Protein AF-A0A1I8HLB0-F1 (afdb_monomer_lite)

Radius of gyration: 43.56 Å; chains: 1; bounding box: 106×102×128 Å

Sequence (484 aa):
MLGTLTITDIKGFAECSGLQTLMAVLESCIKGIVHSSEAGKLPTYDGKTSPASPWYKVCYNTLLCVRKFCDNSFGMTHLLRHPKVVSTIVESLNIVPFLAPNEYAVGSCIFEIMSSFLFYYKSKTQELERNKVENVNTIVLRAFSTSRNLQADSSNRFFPIKNTLDKTCSLLNRPELGDELRVKVYELTRDCLLFINTLIDSCDDVDHRMAVRTELWSLVLKDRWKVLESTLSKAPDGSCRTQFDIFQDKGDQDASEISERFDGCLSNTEMNDPRFCFDLLWRSLEGTEADWFFKSILQHLLYVPFNNYQKDYFKLFEELISQLVLTKDGTYPDFRSRDLRTFFDFDAIKREMVTMEEQERERLQAKLQEKIKLEECDREATLQALRDKAANLEAQLEEARSRLREIQAGAAATGTGATGTAVPPPPPDRLRPRLVALRLRHHRLRRLLRRRHHHLAAARHLRLRPRHLPAVVRHLRLRRRHLP

Foldseek 3Di:
DLPDDDPVNLVVCVVVVVLVVLLVLLVVLLVVLVVCVVVVNQDDCPVPDGPDDPSLVSNLVSLVVLVSSCPDPVSLLSCLQPLVSLLSLLLSLLNLLSDQLVSLSSLLSSLVSLLSSLVCCQVQVVVSVVSVRDQSLVSNLVSLVPRPDPPNDDPQSCVSLQSLLVNLLVQLPDPSNDPVSVLSSLSSLLSSLSSLLSSLVSDDDLVSSQASLQSCCVRHQVVCVVSQCVSLVPHPVSSSVVSNVSLQVVQQVSLVVLVVVVVVVVVPPQVPDPVSVVVVVQVVCPPHPCNVVVVVVVVVLVPQDPDPCSVVVVLLVVLLVCQQRRPRRSYHQDPVDPDCVSRDPPVVSVVVSVVVVVVVVVVVVVVVVVVVVVVVVVVVVVVVVVVVVVVVVVVVVVVVVVVVVVVVVVVVPDDDDDDDDDDDDDDDDPPPPVVVVVVVVVVVVVVVVVVVVVVVVVVVVVVPDPDDDPDPPPPDPPPPDDDD

pLDDT: mean 81.85, std 17.87, range [29.14, 98.44]

InterPro domains:
  IPR010472 Formin, FH3 domain [PF06367] (138-338)
  IPR010472 Formin, FH3 domain [SM01139] (135-345)
  IPR011989 Armadillo-like helical [G3DSA:1.25.10.10] (1-259)
  IPR014768 Rho GTPase-binding/formin homology 3 (GBD/FH3) domain [PS51232] (1-332)
  IPR016024 Armadillo-type fold [SSF48371] (10-366)
  IPR051412 Formin Homology Diaphanous subfamily [PTHR45691] (137-428)

Organism: NCBI:txid282301

Secondary structure (DSSP, 8-state):
-GGG--HHHHHHHHHTTHHHHHHHHHHHHHHHHHHHHHTT-SPP--SS-----HHHHHHHHHHHHHHHHTSSHHHHHHHHT-HHHHHHHHHGGGGGGG--GGGTHHHHHHHHHHHHHHHHHHHHHHHHHHTTPPPHHHHHHHHHHHS--SSTT---TTHHHHHHHHHHHHHHT-TTS-HHHHHHHHHHHHHHHHHHHHHHHTSSSHHHHHHHHHHHIIIIITTTHHHHHHHHTT-TTSHHHHHHHHHHHHHHHHHHHHHHHHHHHHTSGGGG-HHHHHHHHHHHHTTSTTHHHHHHHHHHHHTS-SSTTHHHHHHHHHHHHHHHHS-TTS----TT---GGGT--HHHHHHHHHHHHHHHHHHHHHHHHHHHHHHHHHHHHHHHHHHHHHHHHHHHHHHHHHHHHHHHHHTTS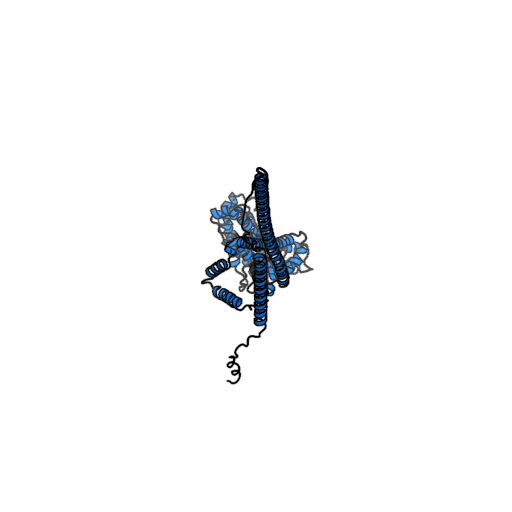-----------PPPP-TTHHHHHHHHHHHHHHHHHHHHHHHHHHHHHHHTSS---------SSSS------

Structure (mmCIF, N/CA/C/O backbone):
data_AF-A0A1I8HLB0-F1
#
_entry.id   AF-A0A1I8HLB0-F1
#
loop_
_atom_site.group_PDB
_atom_site.id
_atom_site.type_symbol
_atom_site.label_atom_id
_atom_site.label_alt_id
_atom_site.label_comp_id
_atom_site.label_asym_id
_atom_site.label_entity_id
_atom_site.label_seq_id
_atom_site.pdbx_PDB_ins_code
_atom_site.Cartn_x
_atom_site.Cartn_y
_atom_site.Cartn_z
_atom_site.occupancy
_atom_site.B_iso_or_equiv
_atom_site.auth_seq_id
_atom_site.auth_comp_id
_atom_site.auth_asym_id
_atom_site.auth_atom_id
_atom_site.pdbx_PDB_model_num
ATOM 1 N N . MET A 1 1 ? 23.446 12.805 -27.855 1.00 48.88 1 MET A N 1
ATOM 2 C CA . MET A 1 1 ? 22.608 13.614 -28.771 1.00 48.88 1 MET A CA 1
ATOM 3 C C . MET A 1 1 ? 21.245 14.035 -28.198 1.00 48.88 1 MET A C 1
ATOM 5 O O . MET A 1 1 ? 20.614 14.882 -28.800 1.00 48.88 1 MET A O 1
ATOM 9 N N . LEU A 1 2 ? 20.789 13.539 -27.037 1.00 50.75 2 LEU A N 1
ATOM 10 C CA . LEU A 1 2 ? 19.461 13.882 -26.480 1.00 50.75 2 LEU A CA 1
ATOM 11 C C . LEU A 1 2 ? 19.420 15.135 -25.576 1.00 50.75 2 LEU A C 1
ATOM 13 O O . LEU A 1 2 ? 18.344 15.580 -25.190 1.00 50.75 2 LEU A O 1
ATOM 17 N N . GLY A 1 3 ? 20.571 15.712 -25.216 1.00 58.19 3 GLY A N 1
ATOM 18 C CA . GLY A 1 3 ? 20.650 16.850 -24.285 1.00 58.19 3 GLY A CA 1
ATOM 19 C C . GLY A 1 3 ? 20.155 18.190 -24.843 1.00 58.19 3 GLY A C 1
ATOM 20 O O . GLY A 1 3 ? 20.076 19.151 -24.091 1.00 58.19 3 GLY A O 1
ATOM 21 N N . THR A 1 4 ? 19.824 18.257 -26.136 1.00 70.62 4 THR A N 1
ATOM 22 C CA . THR A 1 4 ? 19.549 19.503 -26.874 1.00 70.62 4 THR A CA 1
ATOM 23 C C . THR A 1 4 ? 18.184 19.524 -27.567 1.00 70.62 4 THR A C 1
ATOM 25 O O . THR A 1 4 ? 17.934 20.424 -28.360 1.00 70.62 4 THR A O 1
ATOM 28 N N . LEU A 1 5 ? 17.311 18.539 -27.318 1.00 79.19 5 LEU A N 1
ATOM 29 C CA . LEU A 1 5 ? 15.986 18.500 -27.945 1.00 79.19 5 LEU A CA 1
ATOM 30 C C . LEU A 1 5 ? 15.097 19.621 -27.398 1.00 79.19 5 LEU A C 1
ATOM 32 O O . LEU A 1 5 ? 14.888 19.721 -26.187 1.00 79.19 5 LEU A O 1
ATOM 36 N N . THR A 1 6 ? 14.557 20.441 -28.296 1.00 87.94 6 THR A N 1
ATOM 37 C CA . THR A 1 6 ? 13.549 21.448 -27.961 1.00 87.94 6 THR A CA 1
ATOM 38 C C . THR A 1 6 ? 12.174 20.798 -27.809 1.00 87.94 6 THR A C 1
ATOM 40 O O . THR A 1 6 ? 11.932 19.682 -28.273 1.00 87.94 6 THR A O 1
ATOM 43 N N . ILE A 1 7 ? 11.220 21.508 -27.202 1.00 88.75 7 ILE A N 1
ATOM 44 C CA . ILE A 1 7 ? 9.839 21.012 -27.107 1.00 88.75 7 ILE A CA 1
ATOM 45 C C . ILE A 1 7 ? 9.199 20.790 -28.488 1.00 88.75 7 ILE A C 1
ATOM 47 O O . ILE A 1 7 ? 8.345 19.919 -28.636 1.00 88.75 7 ILE A O 1
ATOM 51 N N . THR A 1 8 ? 9.624 21.546 -29.504 1.00 91.56 8 THR A N 1
ATOM 52 C CA . THR A 1 8 ? 9.171 21.387 -30.891 1.00 91.56 8 THR A CA 1
ATOM 53 C C . THR A 1 8 ? 9.650 20.062 -31.473 1.00 91.56 8 THR A C 1
ATOM 55 O O . THR A 1 8 ? 8.856 19.344 -32.074 1.00 91.56 8 THR A O 1
ATOM 58 N N . ASP A 1 9 ? 10.905 19.687 -31.214 1.00 92.31 9 ASP A N 1
ATOM 59 C CA . ASP A 1 9 ? 11.457 18.402 -31.659 1.00 92.31 9 ASP A CA 1
ATOM 60 C C . ASP A 1 9 ? 10.726 17.226 -30.998 1.00 92.31 9 ASP A C 1
ATOM 62 O O . ASP A 1 9 ? 10.412 16.232 -31.651 1.00 92.31 9 ASP A O 1
ATOM 66 N N . ILE A 1 10 ? 10.397 17.355 -29.707 1.00 92.25 10 ILE A N 1
ATOM 67 C CA . ILE A 1 10 ? 9.638 16.345 -28.953 1.00 92.25 10 ILE A CA 1
ATOM 68 C C . ILE A 1 10 ? 8.229 16.170 -29.534 1.00 92.25 10 ILE A C 1
ATOM 70 O O . ILE A 1 10 ? 7.767 15.039 -29.692 1.00 92.25 10 ILE A O 1
ATOM 74 N N . LYS A 1 11 ? 7.554 17.271 -29.887 1.00 93.56 11 LYS A N 1
ATOM 75 C CA . LYS A 1 11 ? 6.242 17.234 -30.551 1.00 93.56 11 LYS A CA 1
ATOM 76 C C . LYS A 1 11 ? 6.318 16.565 -31.920 1.00 93.56 11 LYS A C 1
ATOM 78 O O . LYS A 1 11 ? 5.553 15.638 -32.163 1.00 93.56 11 LYS A O 1
ATOM 83 N N . GLY A 1 12 ? 7.279 16.954 -32.758 1.00 94.44 12 GLY A N 1
ATOM 84 C CA . GLY A 1 12 ? 7.477 16.330 -34.070 1.00 94.44 12 GLY A CA 1
ATOM 85 C C . GLY A 1 12 ? 7.787 14.832 -33.966 1.00 94.44 12 GLY A C 1
ATOM 86 O O . GLY A 1 12 ? 7.244 14.022 -34.713 1.00 94.44 12 GLY A O 1
ATOM 87 N N . PHE A 1 13 ? 8.594 14.427 -32.981 1.00 94.06 13 PHE A N 1
ATOM 88 C CA . PHE A 1 13 ? 8.860 13.012 -32.716 1.00 94.06 13 PHE A CA 1
ATOM 89 C C . PHE A 1 13 ? 7.598 12.240 -32.299 1.00 94.06 13 PHE A C 1
ATOM 91 O O . PHE A 1 13 ? 7.389 11.109 -32.745 1.00 94.06 13 PHE A O 1
ATOM 98 N N . ALA A 1 14 ? 6.746 12.843 -31.464 1.00 93.19 14 ALA A N 1
ATOM 99 C CA . ALA A 1 14 ? 5.470 12.260 -31.052 1.00 93.19 14 ALA A CA 1
ATOM 100 C C . ALA A 1 14 ? 4.499 12.096 -32.237 1.00 93.19 14 ALA A C 1
ATOM 102 O O . ALA A 1 14 ? 3.888 11.040 -32.389 1.00 93.19 14 ALA A O 1
ATOM 103 N N . GLU A 1 15 ? 4.401 13.105 -33.108 1.00 93.38 15 GLU A N 1
ATOM 104 C CA . GLU A 1 15 ? 3.566 13.078 -34.320 1.00 93.38 15 GLU A CA 1
ATOM 105 C C . GLU A 1 15 ? 3.977 11.955 -35.284 1.00 93.38 15 GLU A C 1
ATOM 107 O O . GLU A 1 15 ? 3.125 11.285 -35.867 1.00 93.38 15 GLU A O 1
ATOM 112 N N . CYS A 1 16 ? 5.276 11.666 -35.375 1.00 93.56 16 CYS A N 1
ATOM 113 C CA . CYS A 1 16 ? 5.822 10.572 -36.179 1.00 93.56 16 CYS A CA 1
ATOM 114 C C . CYS A 1 16 ? 5.714 9.182 -35.520 1.00 93.56 16 CYS A C 1
ATOM 116 O O . CYS A 1 16 ? 6.380 8.246 -35.961 1.00 93.56 16 CYS A O 1
ATOM 118 N N . SER A 1 17 ? 4.915 9.014 -34.457 1.00 92.75 17 SER A N 1
ATOM 119 C CA . SER A 1 17 ? 4.819 7.754 -33.692 1.00 92.75 17 SER A CA 1
ATOM 120 C C . SER A 1 17 ? 6.177 7.252 -33.168 1.00 92.75 17 SER A C 1
ATOM 122 O O . SER A 1 17 ? 6.454 6.047 -33.081 1.00 92.75 17 SER A O 1
ATOM 124 N N . GLY A 1 18 ? 7.065 8.188 -32.822 1.00 93.12 18 GLY A N 1
ATOM 125 C CA . GLY A 1 18 ? 8.414 7.875 -32.363 1.00 93.12 18 GLY A CA 1
ATOM 126 C C . GLY A 1 18 ? 8.422 7.053 -31.072 1.00 93.12 18 GLY A C 1
ATOM 127 O O . GLY A 1 18 ? 9.238 6.144 -30.919 1.00 93.12 18 GLY A O 1
ATOM 128 N N . LEU A 1 19 ? 7.464 7.291 -30.171 1.00 93.00 19 LEU A N 1
ATOM 129 C CA . LEU A 1 19 ? 7.342 6.550 -28.914 1.00 93.00 19 LEU A CA 1
ATOM 130 C C . LEU A 1 19 ? 7.006 5.068 -29.148 1.00 93.00 19 LEU A C 1
ATOM 132 O O . LEU A 1 19 ? 7.604 4.198 -28.522 1.00 93.00 19 LEU A O 1
ATOM 136 N N . GLN A 1 20 ? 6.115 4.765 -30.095 1.00 94.31 20 GLN A N 1
ATOM 137 C CA . GLN A 1 20 ? 5.780 3.396 -30.499 1.00 94.31 20 GLN A CA 1
ATOM 138 C C . GLN A 1 20 ? 6.996 2.690 -31.109 1.00 94.31 20 GLN A C 1
ATOM 140 O O . GLN A 1 20 ? 7.216 1.508 -30.850 1.00 94.31 20 GLN A O 1
ATOM 145 N N . THR A 1 21 ? 7.821 3.425 -31.859 1.00 95.38 21 THR A N 1
ATOM 146 C CA . THR A 1 21 ? 9.080 2.903 -32.409 1.00 95.38 21 THR A CA 1
ATOM 147 C C . THR A 1 21 ? 10.068 2.554 -31.294 1.00 95.38 21 THR A C 1
ATOM 149 O O . THR A 1 21 ? 10.634 1.461 -31.305 1.00 95.38 21 THR A O 1
ATOM 152 N N . LEU A 1 22 ? 10.229 3.423 -30.286 1.00 96.06 22 LEU A N 1
ATOM 153 C CA . LEU A 1 22 ? 11.050 3.118 -29.105 1.00 96.06 22 LEU A CA 1
ATOM 154 C C . LEU A 1 22 ? 10.527 1.886 -28.357 1.00 96.06 22 LEU A C 1
ATOM 156 O O . LEU A 1 22 ? 11.326 1.051 -27.938 1.00 96.06 22 LEU A O 1
ATOM 160 N N . MET A 1 23 ? 9.205 1.731 -28.231 1.00 96.12 23 MET A N 1
ATOM 161 C CA . MET A 1 23 ? 8.618 0.548 -27.595 1.00 96.12 23 MET A CA 1
ATOM 162 C C . MET A 1 23 ? 8.887 -0.728 -28.392 1.00 96.12 23 MET A C 1
ATOM 164 O O . MET A 1 23 ? 9.241 -1.738 -27.798 1.00 96.12 23 MET A O 1
ATOM 168 N N . ALA A 1 24 ? 8.821 -0.691 -29.725 1.00 95.50 24 ALA A N 1
ATOM 169 C CA . ALA A 1 24 ? 9.164 -1.844 -30.561 1.00 95.50 24 ALA A CA 1
ATOM 170 C C . ALA A 1 24 ? 10.642 -2.264 -30.411 1.00 95.50 24 ALA A C 1
ATOM 172 O O . ALA A 1 24 ? 10.957 -3.461 -30.386 1.00 95.50 24 ALA A O 1
ATOM 173 N N . VAL A 1 25 ? 11.552 -1.291 -30.265 1.00 95.38 25 VAL A N 1
ATOM 174 C CA . VAL A 1 25 ? 12.962 -1.565 -29.940 1.00 95.38 25 VAL A CA 1
ATOM 175 C C . VAL A 1 25 ? 13.078 -2.204 -28.556 1.00 95.38 25 VAL A C 1
ATOM 177 O O . VAL A 1 25 ? 13.767 -3.212 -28.408 1.00 95.38 25 VAL A O 1
ATOM 180 N N . LEU A 1 26 ? 12.371 -1.668 -27.560 1.00 94.12 26 LEU A N 1
ATOM 181 C CA . LEU A 1 26 ? 12.382 -2.181 -26.191 1.00 94.12 26 LEU A CA 1
ATOM 182 C C . LEU A 1 26 ? 11.837 -3.619 -26.115 1.00 94.12 26 LEU A C 1
ATOM 184 O O . LEU A 1 26 ? 12.500 -4.488 -25.556 1.00 94.12 26 LEU A O 1
ATOM 188 N N . GLU A 1 27 ? 10.714 -3.914 -26.777 1.00 92.88 27 GLU A N 1
ATOM 189 C CA . GLU A 1 27 ? 10.161 -5.271 -26.910 1.00 92.88 27 GLU A CA 1
ATOM 190 C C . GLU A 1 27 ? 11.163 -6.246 -27.553 1.00 92.88 27 GLU A C 1
ATOM 192 O O . GLU A 1 27 ? 11.289 -7.397 -27.125 1.00 92.88 27 GLU A O 1
ATOM 197 N N . SER A 1 28 ? 11.896 -5.794 -28.575 1.00 92.19 28 SER A N 1
ATOM 198 C CA . SER A 1 28 ? 12.925 -6.602 -29.242 1.00 92.19 28 SER A CA 1
ATOM 199 C C . SER A 1 28 ? 14.111 -6.882 -28.317 1.00 92.19 28 SER A C 1
ATOM 201 O O . SER A 1 28 ? 14.596 -8.013 -28.273 1.00 92.19 28 SER A O 1
ATOM 203 N N . CYS A 1 29 ? 14.534 -5.888 -27.529 1.00 90.50 29 CYS A N 1
ATOM 204 C CA . CYS A 1 29 ? 15.566 -6.047 -26.505 1.00 90.50 29 CYS A CA 1
ATOM 205 C C . CYS A 1 29 ? 15.152 -7.052 -25.427 1.00 90.50 29 CYS A C 1
ATOM 207 O O . CYS A 1 29 ? 15.940 -7.941 -25.109 1.00 90.50 29 CYS A O 1
ATOM 209 N N . ILE A 1 30 ? 13.922 -6.956 -24.905 1.00 88.38 30 ILE A N 1
ATOM 210 C CA . ILE A 1 30 ? 13.397 -7.888 -23.894 1.00 88.38 30 ILE A CA 1
ATOM 211 C C . ILE A 1 30 ? 13.464 -9.323 -24.425 1.00 88.38 30 ILE A C 1
ATOM 213 O O . ILE A 1 30 ? 14.074 -10.185 -23.793 1.00 88.38 30 ILE A O 1
ATOM 217 N N . LYS A 1 31 ? 12.921 -9.574 -25.625 1.00 86.94 31 LYS A N 1
ATOM 218 C CA . LYS A 1 31 ? 12.961 -10.903 -26.263 1.00 86.94 31 LYS A CA 1
ATOM 219 C C . LYS A 1 31 ? 14.393 -11.390 -26.491 1.00 86.94 31 LYS A C 1
ATOM 221 O O . LYS A 1 31 ? 14.693 -12.551 -26.236 1.00 86.94 31 LYS A O 1
ATOM 226 N N . GLY A 1 32 ? 15.282 -10.511 -26.957 1.00 85.00 32 GLY A N 1
ATOM 227 C CA . GLY A 1 32 ? 16.688 -10.834 -27.201 1.00 85.00 32 GLY A CA 1
ATOM 228 C C . GLY A 1 32 ? 17.434 -11.255 -25.933 1.00 85.00 32 GLY A C 1
ATOM 229 O O . GLY A 1 32 ? 18.178 -12.238 -25.957 1.00 85.00 32 GLY A O 1
ATOM 230 N N . ILE A 1 33 ? 17.206 -10.554 -24.819 1.00 82.88 33 ILE A N 1
ATOM 231 C CA . ILE A 1 33 ? 17.806 -10.871 -23.515 1.00 82.88 33 ILE A CA 1
ATOM 232 C C . ILE A 1 33 ? 17.269 -12.200 -22.987 1.00 82.88 33 ILE A C 1
ATOM 234 O O . ILE A 1 33 ? 18.059 -13.067 -22.618 1.00 82.88 33 ILE A O 1
ATOM 238 N N . VAL A 1 34 ? 15.947 -12.385 -23.002 1.00 78.44 34 VAL A N 1
ATOM 239 C CA . VAL A 1 34 ? 15.297 -13.603 -22.494 1.00 78.44 34 VAL A CA 1
ATOM 240 C C . VAL A 1 34 ? 15.756 -14.835 -23.277 1.00 78.44 34 VAL A C 1
ATOM 242 O O . VAL A 1 34 ? 16.263 -15.775 -22.672 1.00 78.44 34 VAL A O 1
ATOM 245 N N . HIS A 1 35 ? 15.721 -14.802 -24.613 1.00 79.62 35 HIS A N 1
ATOM 246 C CA . HIS A 1 35 ? 16.208 -15.921 -25.431 1.00 79.62 35 HIS A CA 1
ATOM 247 C C . HIS A 1 35 ? 17.704 -16.204 -25.224 1.00 79.62 35 HIS A C 1
ATOM 249 O O . HIS A 1 35 ? 18.130 -17.358 -25.241 1.00 79.62 35 HIS A O 1
ATOM 255 N N . SER A 1 36 ? 18.524 -15.163 -25.027 1.00 75.06 36 SER A N 1
ATOM 256 C CA . SER A 1 36 ? 19.951 -15.346 -24.726 1.00 75.06 36 SER A CA 1
ATOM 257 C C . SER A 1 36 ? 20.159 -16.008 -23.359 1.00 75.06 36 SER A C 1
ATOM 259 O O . SER A 1 36 ? 21.102 -16.784 -23.197 1.00 75.06 36 SER A O 1
ATOM 261 N N . SER A 1 37 ? 19.272 -15.732 -22.397 1.00 71.12 37 SER A N 1
ATOM 262 C CA . SER A 1 37 ? 19.256 -16.379 -21.083 1.00 71.12 37 SER A CA 1
ATOM 263 C C . SER A 1 37 ? 18.899 -17.856 -21.173 1.00 71.12 37 SER A C 1
ATOM 265 O O . SER A 1 37 ? 19.667 -18.700 -20.718 1.00 71.12 37 SER A O 1
ATOM 267 N N . GLU A 1 38 ? 17.772 -18.171 -21.813 1.00 69.88 38 GLU A N 1
ATOM 268 C CA . GLU A 1 38 ? 17.252 -19.537 -21.947 1.00 69.88 38 GLU A CA 1
ATOM 269 C C . GLU A 1 38 ? 18.210 -20.449 -22.718 1.00 69.88 38 GLU A C 1
ATOM 271 O O . GLU A 1 38 ? 18.351 -21.627 -22.402 1.00 69.88 38 GLU A O 1
ATOM 276 N N . ALA A 1 39 ? 18.938 -19.894 -23.689 1.00 66.62 39 ALA A N 1
ATOM 277 C CA . ALA A 1 39 ? 19.961 -20.617 -24.435 1.00 66.62 39 ALA A CA 1
ATOM 278 C C . ALA A 1 39 ? 21.252 -20.888 -23.630 1.00 66.62 39 ALA A C 1
ATOM 280 O O . ALA A 1 39 ? 22.209 -21.413 -24.200 1.00 66.62 39 ALA A O 1
ATOM 281 N N . GLY A 1 40 ? 21.327 -20.480 -22.355 1.00 61.84 40 GLY A N 1
ATOM 282 C CA . GLY A 1 40 ? 22.536 -20.579 -21.528 1.00 61.84 40 GLY A CA 1
ATOM 283 C C . GLY A 1 40 ? 23.697 -19.717 -22.038 1.00 61.84 40 GLY A C 1
ATOM 284 O O . GLY A 1 40 ? 24.849 -19.962 -21.692 1.00 61.84 40 GLY A O 1
ATOM 285 N N . LYS A 1 41 ? 23.408 -18.730 -22.899 1.00 54.19 41 LYS A N 1
ATOM 286 C CA . LYS A 1 41 ? 24.402 -17.861 -23.553 1.00 54.19 41 LYS A CA 1
ATOM 287 C C . LYS A 1 41 ? 24.650 -16.563 -22.792 1.00 54.19 41 LYS A C 1
ATOM 289 O O . LYS A 1 41 ? 25.548 -15.810 -23.164 1.00 54.19 41 LYS A O 1
ATOM 294 N N . LEU A 1 42 ? 23.859 -16.275 -21.757 1.00 53.44 42 LEU A N 1
ATOM 295 C CA . LEU A 1 42 ? 24.164 -15.185 -20.841 1.00 53.44 42 LEU A CA 1
ATOM 296 C C . LEU A 1 42 ? 25.311 -15.610 -19.924 1.00 53.44 42 LEU A C 1
ATOM 298 O O . LEU A 1 42 ? 25.233 -16.689 -19.335 1.00 53.44 42 LEU A O 1
ATOM 302 N N . PRO A 1 43 ? 26.363 -14.790 -19.781 1.00 47.88 43 PRO A N 1
ATOM 303 C CA . PRO A 1 43 ? 27.483 -15.158 -18.934 1.00 47.88 43 PRO A CA 1
ATOM 304 C C . PRO A 1 43 ? 26.987 -15.327 -17.498 1.00 47.88 43 PRO A C 1
ATOM 306 O O . PRO A 1 43 ? 26.396 -14.416 -16.912 1.00 47.88 43 PRO A O 1
ATOM 309 N N . THR A 1 44 ? 27.202 -16.510 -16.926 1.00 47.81 44 THR A N 1
ATOM 310 C CA . THR A 1 44 ? 26.997 -16.729 -15.497 1.00 47.81 44 THR A CA 1
ATOM 311 C C . THR A 1 44 ? 27.933 -15.799 -14.745 1.00 47.81 44 THR A C 1
ATOM 313 O O . THR A 1 44 ? 29.139 -15.833 -14.968 1.00 47.81 44 THR A O 1
ATOM 316 N N . TYR A 1 45 ? 27.374 -14.956 -13.878 1.00 48.69 45 TYR A N 1
ATOM 317 C CA . TYR A 1 45 ? 28.148 -14.022 -13.069 1.00 48.69 45 TYR A CA 1
ATOM 318 C C . TYR A 1 45 ? 29.123 -14.796 -12.164 1.00 48.69 45 TYR A C 1
ATOM 320 O O . TYR A 1 45 ? 28.723 -15.358 -11.145 1.00 48.69 45 TYR A O 1
ATOM 328 N N . ASP A 1 46 ? 30.393 -14.816 -12.559 1.00 47.84 46 ASP A N 1
ATOM 329 C CA . ASP A 1 46 ? 31.533 -15.480 -11.912 1.00 47.84 46 ASP A CA 1
ATOM 330 C C . ASP A 1 46 ? 32.330 -14.525 -11.001 1.00 47.84 46 ASP A C 1
ATOM 332 O O . ASP A 1 46 ? 33.433 -14.834 -10.554 1.00 47.84 46 ASP A O 1
ATOM 336 N N . GLY A 1 47 ? 31.778 -13.339 -10.724 1.00 50.16 47 GLY A N 1
ATOM 337 C CA . GLY A 1 47 ? 32.433 -12.315 -9.915 1.00 50.16 47 GLY A CA 1
ATOM 338 C C . GLY A 1 47 ? 33.474 -11.476 -10.662 1.00 50.16 47 GLY A C 1
ATOM 339 O O . GLY A 1 47 ? 34.079 -10.608 -10.034 1.00 50.16 47 GLY A O 1
ATOM 340 N N . LYS A 1 48 ? 33.676 -11.663 -11.978 1.00 42.78 48 LYS A N 1
ATOM 341 C CA . LYS A 1 48 ? 34.618 -10.859 -12.776 1.00 42.78 48 LYS A CA 1
ATOM 342 C C . LYS A 1 48 ? 34.014 -10.474 -14.127 1.00 42.78 48 LYS A C 1
ATOM 344 O O . LYS A 1 48 ? 34.174 -11.172 -15.113 1.00 42.78 48 LYS A O 1
ATOM 349 N N . THR A 1 49 ? 33.342 -9.318 -14.161 1.00 47.44 49 THR A N 1
ATOM 350 C CA . THR A 1 49 ? 32.936 -8.584 -15.383 1.00 47.44 49 THR A CA 1
ATOM 351 C C . THR A 1 49 ? 32.480 -9.467 -16.553 1.00 47.44 49 THR A C 1
ATOM 353 O O . THR A 1 49 ? 33.242 -9.757 -17.472 1.00 47.44 49 THR A O 1
ATOM 356 N N . SER A 1 50 ? 31.199 -9.833 -16.547 1.00 50.59 50 SER A N 1
ATOM 357 C CA . SER A 1 50 ? 30.528 -10.429 -17.705 1.00 50.59 50 SER A CA 1
ATOM 358 C C . SER A 1 50 ? 30.631 -9.502 -18.935 1.00 50.59 50 SER A C 1
ATOM 360 O O . SER A 1 50 ? 30.414 -8.291 -18.787 1.00 50.59 50 SER A O 1
ATOM 362 N N . PRO A 1 51 ? 30.952 -10.007 -20.145 1.00 51.19 51 PRO A N 1
ATOM 363 C CA . PRO A 1 51 ? 30.871 -9.209 -21.362 1.00 51.19 51 PRO A CA 1
ATOM 364 C C . PRO A 1 51 ? 29.417 -8.773 -21.575 1.00 51.19 51 PRO A C 1
ATOM 366 O O . PRO A 1 51 ? 28.546 -9.593 -21.858 1.00 51.19 51 PRO A O 1
ATOM 369 N N . ALA A 1 52 ? 29.163 -7.470 -21.418 1.00 55.59 52 ALA A N 1
ATOM 370 C CA . ALA A 1 52 ? 27.825 -6.898 -21.513 1.00 55.59 52 ALA A CA 1
ATOM 371 C C . ALA A 1 52 ? 27.177 -7.272 -22.853 1.00 55.59 52 ALA A C 1
ATOM 373 O O . ALA A 1 52 ? 27.685 -6.899 -23.918 1.00 55.59 52 ALA A O 1
ATOM 374 N N . SER A 1 53 ? 26.051 -7.989 -22.801 1.00 65.75 53 SER A N 1
ATOM 375 C CA . SER A 1 53 ? 25.264 -8.301 -23.995 1.00 65.75 53 SER A CA 1
ATOM 376 C C . SER A 1 53 ? 24.932 -6.997 -24.735 1.00 65.75 53 SER A C 1
ATOM 378 O O . SER A 1 53 ? 24.494 -6.034 -24.093 1.00 65.75 53 SER A O 1
ATOM 380 N N . PRO A 1 54 ? 25.104 -6.922 -26.072 1.00 75.56 54 PRO A N 1
ATOM 381 C CA . PRO A 1 54 ? 24.763 -5.727 -26.846 1.00 75.56 54 PRO A CA 1
ATOM 382 C C . PRO A 1 54 ? 23.333 -5.238 -26.579 1.00 75.56 54 PRO A C 1
ATOM 384 O O . PRO A 1 54 ? 23.081 -4.033 -26.554 1.00 75.56 54 PRO A O 1
ATOM 387 N N . TRP A 1 55 ? 22.421 -6.173 -26.296 1.00 83.25 55 TRP A N 1
ATOM 388 C CA . TRP A 1 55 ? 21.024 -5.898 -25.984 1.00 83.25 55 TRP A CA 1
ATOM 389 C C . TRP A 1 55 ? 20.834 -4.995 -24.763 1.00 83.25 55 TRP A C 1
ATOM 391 O O . TRP A 1 55 ? 19.958 -4.134 -24.791 1.00 83.25 55 TRP A O 1
ATOM 401 N N . TYR A 1 56 ? 21.673 -5.107 -23.728 1.00 84.00 56 TYR A N 1
ATOM 402 C CA . TYR A 1 56 ? 21.546 -4.273 -22.528 1.00 84.00 56 TYR A CA 1
ATOM 403 C C . TYR A 1 56 ? 21.856 -2.808 -22.808 1.00 84.00 56 TYR A C 1
ATOM 405 O O . TYR A 1 56 ? 21.124 -1.925 -22.366 1.00 84.00 56 TYR A O 1
ATOM 413 N N . LYS A 1 57 ? 22.899 -2.537 -23.603 1.00 87.88 57 LYS A N 1
ATOM 414 C CA . LYS A 1 57 ? 23.257 -1.168 -23.999 1.00 87.88 57 LYS A CA 1
ATOM 415 C C . LYS A 1 57 ? 22.160 -0.534 -24.851 1.00 87.88 57 LYS A C 1
ATOM 417 O O . LYS A 1 57 ? 21.821 0.628 -24.640 1.00 87.88 57 LYS A O 1
ATOM 422 N N . VAL A 1 58 ? 21.592 -1.292 -25.792 1.00 91.94 58 VAL A N 1
ATOM 423 C CA . VAL A 1 58 ? 20.476 -0.817 -26.627 1.00 91.94 58 VAL A CA 1
ATOM 424 C C . VAL A 1 58 ? 19.236 -0.558 -25.769 1.00 91.94 58 VAL A C 1
ATOM 426 O O . VAL A 1 58 ? 18.633 0.508 -25.889 1.00 91.94 58 VAL A O 1
ATOM 429 N N . CYS A 1 59 ? 18.897 -1.475 -24.858 1.00 93.00 59 CYS A N 1
ATOM 430 C CA . CYS A 1 59 ? 17.793 -1.319 -23.912 1.00 93.00 59 CYS A CA 1
ATOM 431 C C . CYS A 1 59 ? 17.961 -0.055 -23.059 1.00 93.00 59 CYS A C 1
ATOM 433 O O . CYS A 1 59 ? 17.066 0.786 -23.018 1.00 93.00 59 CYS A O 1
ATOM 435 N N . TYR A 1 60 ? 19.131 0.122 -22.441 1.00 93.62 60 TYR A N 1
ATOM 436 C CA . TYR A 1 60 ? 19.418 1.274 -21.592 1.00 93.62 60 TYR A CA 1
ATOM 437 C C . TYR A 1 60 ? 19.320 2.596 -22.355 1.00 93.62 60 TYR A C 1
ATOM 439 O O . TYR A 1 60 ? 18.622 3.508 -21.927 1.00 93.62 60 TYR A O 1
ATOM 447 N N . ASN A 1 61 ? 19.948 2.688 -23.531 1.00 93.69 61 ASN A N 1
ATOM 448 C CA . ASN A 1 61 ? 19.879 3.893 -24.357 1.00 93.69 61 ASN A CA 1
ATOM 449 C C . ASN A 1 61 ? 18.444 4.201 -24.807 1.00 93.69 61 ASN A C 1
ATOM 451 O O . ASN A 1 61 ? 18.053 5.365 -24.834 1.00 93.69 61 ASN A O 1
ATOM 455 N N . THR A 1 62 ? 17.649 3.172 -25.111 1.00 95.75 62 THR A N 1
ATOM 456 C CA . THR A 1 62 ? 16.227 3.329 -25.456 1.00 95.75 62 THR A CA 1
ATOM 457 C C . THR A 1 62 ? 15.436 3.891 -24.274 1.00 95.75 62 THR A C 1
ATOM 459 O O . THR A 1 62 ? 14.671 4.837 -24.448 1.00 95.75 62 THR A O 1
ATOM 462 N N . LEU A 1 63 ? 15.664 3.383 -23.059 1.00 95.94 63 LEU A N 1
ATOM 463 C CA . LEU A 1 63 ? 15.042 3.911 -21.841 1.00 95.94 63 LEU A CA 1
ATOM 464 C C . LEU A 1 63 ? 15.475 5.354 -21.554 1.00 95.94 63 LEU A C 1
ATOM 466 O O . LEU A 1 63 ? 14.637 6.176 -21.197 1.00 95.94 63 LEU A O 1
ATOM 470 N N . LEU A 1 64 ? 16.739 5.713 -21.796 1.00 95.06 64 LEU A N 1
ATOM 471 C CA . LEU A 1 64 ? 17.201 7.101 -21.683 1.00 95.06 64 LEU A CA 1
ATOM 472 C C . LEU A 1 64 ? 16.519 8.030 -22.703 1.00 95.06 64 LEU A C 1
ATOM 474 O O . LEU A 1 64 ? 16.200 9.171 -22.357 1.00 95.06 64 LEU A O 1
ATOM 478 N N . CYS A 1 65 ? 16.243 7.557 -23.927 1.00 94.50 65 CYS A N 1
ATOM 479 C CA . CYS A 1 65 ? 15.414 8.289 -24.895 1.00 94.50 65 CYS A CA 1
ATOM 480 C C . CYS A 1 65 ? 14.006 8.533 -24.341 1.00 94.50 65 CYS A C 1
ATOM 482 O O . CYS A 1 65 ? 13.519 9.662 -24.396 1.00 94.50 65 CYS A O 1
ATOM 484 N N . VAL A 1 66 ? 13.372 7.498 -23.777 1.00 95.00 66 VAL A N 1
ATOM 485 C CA . VAL A 1 66 ? 12.039 7.604 -23.159 1.00 95.00 66 VAL A CA 1
ATOM 486 C C . VAL A 1 66 ? 12.064 8.582 -21.985 1.00 95.00 66 VAL A C 1
ATOM 488 O O . VAL A 1 66 ? 11.224 9.478 -21.923 1.00 95.00 66 VAL A O 1
ATOM 491 N N . ARG A 1 67 ? 13.060 8.479 -21.097 1.00 93.94 67 ARG A N 1
ATOM 492 C CA . ARG A 1 67 ? 13.231 9.391 -19.960 1.00 93.94 67 ARG A CA 1
ATOM 493 C C . ARG A 1 67 ? 13.346 10.835 -20.432 1.00 93.94 67 ARG A C 1
ATOM 495 O O . ARG A 1 67 ? 12.658 11.700 -19.904 1.00 93.94 67 ARG A O 1
ATOM 502 N N . LYS A 1 68 ? 14.159 11.097 -21.464 1.00 91.88 68 LYS A N 1
ATOM 503 C CA . LYS A 1 68 ? 14.313 12.454 -21.998 1.00 91.88 68 LYS A CA 1
ATOM 504 C C . LYS A 1 68 ? 13.044 12.969 -22.676 1.00 91.88 68 LYS A C 1
ATOM 506 O O . LYS A 1 68 ? 12.712 14.140 -22.516 1.00 91.88 68 LYS A O 1
ATOM 511 N N . PHE A 1 69 ? 12.323 12.113 -23.399 1.00 92.94 69 PHE A N 1
ATOM 512 C CA . PHE A 1 69 ? 11.024 12.463 -23.977 1.00 92.94 69 PHE A CA 1
ATOM 513 C C . PHE A 1 69 ? 10.035 12.927 -22.894 1.00 92.94 69 PHE A C 1
ATOM 515 O O . PHE A 1 69 ? 9.302 13.890 -23.110 1.00 92.94 69 PHE A O 1
ATOM 522 N N . CYS A 1 70 ? 10.070 12.299 -21.715 1.00 92.56 70 CYS A N 1
ATOM 523 C CA . CYS A 1 70 ? 9.182 12.585 -20.584 1.00 92.56 70 CYS A CA 1
ATOM 524 C C . CYS A 1 70 ? 9.644 13.730 -19.667 1.00 92.56 70 CYS A C 1
ATOM 526 O O . CYS A 1 70 ? 8.944 14.058 -18.714 1.00 92.56 70 CYS A O 1
ATOM 528 N N . ASP A 1 71 ? 10.776 14.372 -19.955 1.00 90.94 71 ASP A N 1
ATOM 529 C CA . ASP A 1 71 ? 11.388 15.447 -19.149 1.00 90.94 71 ASP A CA 1
ATOM 530 C C . ASP A 1 71 ? 10.631 16.798 -19.248 1.00 90.94 71 ASP A C 1
ATOM 532 O O . ASP A 1 71 ? 11.172 17.874 -19.022 1.00 90.94 71 ASP A O 1
ATOM 536 N N . ASN A 1 72 ? 9.374 16.766 -19.696 1.00 91.12 72 ASN A N 1
ATOM 537 C CA . ASN A 1 72 ? 8.491 17.913 -19.901 1.00 91.12 72 ASN A CA 1
ATOM 538 C C . ASN A 1 72 ? 7.020 17.461 -19.833 1.00 91.12 72 ASN A C 1
ATOM 540 O O . ASN A 1 72 ? 6.703 16.294 -20.076 1.00 91.12 72 ASN A O 1
ATOM 544 N N . SER A 1 73 ? 6.103 18.396 -19.561 1.00 91.88 73 SER A N 1
ATOM 545 C CA . SER A 1 73 ? 4.676 18.084 -19.378 1.00 91.88 73 SER A CA 1
ATOM 546 C C . SER A 1 73 ? 4.007 17.503 -20.625 1.00 91.88 73 SER A C 1
ATOM 548 O O . SER A 1 73 ? 3.189 16.591 -20.505 1.00 91.88 73 SER A O 1
ATOM 550 N N . PHE A 1 74 ? 4.364 17.988 -21.821 1.00 93.19 74 PHE A N 1
ATOM 551 C CA . PHE A 1 74 ? 3.790 17.496 -23.075 1.00 93.19 74 PHE A CA 1
ATOM 552 C C . PHE A 1 74 ? 4.146 16.027 -23.306 1.00 93.19 74 PHE A C 1
ATOM 554 O O . PHE A 1 74 ? 3.250 15.214 -23.517 1.00 93.19 74 PHE A O 1
ATOM 561 N N . GLY A 1 75 ? 5.435 15.684 -23.245 1.00 93.88 75 GLY A N 1
ATOM 562 C CA . GLY A 1 75 ? 5.909 14.323 -23.477 1.00 93.88 75 GLY A CA 1
ATOM 563 C C . GLY A 1 75 ? 5.371 13.346 -22.438 1.00 93.88 75 GLY A C 1
ATOM 564 O O . GLY A 1 75 ? 4.881 12.280 -22.803 1.00 93.88 75 GLY A O 1
ATOM 565 N N . MET A 1 76 ? 5.355 13.744 -21.162 1.00 94.25 76 MET A N 1
ATOM 566 C CA . MET A 1 76 ? 4.768 12.936 -20.092 1.00 94.25 76 MET A CA 1
ATOM 567 C C . MET A 1 76 ? 3.269 12.685 -20.320 1.00 94.25 76 MET A C 1
ATOM 569 O O . MET A 1 76 ? 2.824 11.538 -20.339 1.00 94.25 76 MET A O 1
ATOM 573 N N . THR A 1 77 ? 2.490 13.740 -20.579 1.00 94.56 77 THR A N 1
ATOM 574 C CA . THR A 1 77 ? 1.050 13.616 -20.868 1.00 94.56 77 THR A CA 1
ATOM 575 C C . THR A 1 77 ? 0.803 12.766 -22.112 1.00 94.56 77 THR A C 1
ATOM 577 O O . THR A 1 77 ? -0.077 11.908 -22.109 1.00 94.56 77 THR A O 1
ATOM 580 N N . HIS A 1 78 ? 1.584 12.964 -23.176 1.00 94.12 78 HIS A N 1
ATOM 581 C CA . HIS A 1 78 ? 1.471 12.182 -24.404 1.00 94.12 78 HIS A CA 1
ATOM 582 C C . HIS A 1 78 ? 1.759 10.695 -24.159 1.00 94.12 78 HIS A C 1
ATOM 584 O O . HIS A 1 78 ? 0.994 9.853 -24.622 1.00 94.12 78 HIS A O 1
ATOM 590 N N . LEU A 1 79 ? 2.801 10.361 -23.390 1.00 95.06 79 LEU A N 1
ATOM 591 C CA . LEU A 1 79 ? 3.110 8.976 -23.031 1.00 95.06 79 LEU A CA 1
ATOM 592 C C . LEU A 1 79 ? 1.949 8.320 -22.277 1.00 95.06 79 LEU A C 1
ATOM 594 O O . LEU A 1 79 ? 1.536 7.215 -22.628 1.00 95.06 79 LEU A O 1
ATOM 598 N N . LEU A 1 80 ? 1.391 9.009 -21.279 1.00 94.94 80 LEU A N 1
ATOM 599 C CA . LEU A 1 80 ? 0.317 8.474 -20.436 1.00 94.94 80 LEU A CA 1
ATOM 600 C C . LEU A 1 80 ? -1.010 8.281 -21.190 1.00 94.94 80 LEU A C 1
ATOM 602 O O . LEU A 1 80 ? -1.817 7.437 -20.806 1.00 94.94 80 LEU A O 1
ATOM 606 N N . ARG A 1 81 ? -1.214 8.973 -22.319 1.00 93.12 81 ARG A N 1
ATOM 607 C CA . ARG A 1 81 ? -2.333 8.704 -23.246 1.00 93.12 81 ARG A CA 1
ATOM 608 C C . ARG A 1 81 ? -2.205 7.371 -23.984 1.00 93.12 81 ARG A C 1
ATOM 610 O O . ARG A 1 81 ? -3.164 6.937 -24.623 1.00 93.12 81 ARG A O 1
ATOM 617 N N . HIS A 1 82 ? -1.049 6.716 -23.911 1.00 92.69 82 HIS A N 1
ATOM 618 C CA . HIS A 1 82 ? -0.775 5.445 -24.566 1.00 92.69 82 HIS A CA 1
ATOM 619 C C . HIS A 1 82 ? -0.443 4.348 -23.532 1.00 92.69 82 HIS A C 1
ATOM 621 O O . HIS A 1 82 ? 0.725 4.005 -23.357 1.00 92.69 82 HIS A O 1
ATOM 627 N N . PRO A 1 83 ? -1.449 3.705 -22.898 1.00 91.00 83 PRO A N 1
ATOM 628 C CA . PRO A 1 83 ? -1.238 2.677 -21.865 1.00 91.00 83 PRO A CA 1
ATOM 629 C C . PRO A 1 83 ? -0.340 1.504 -22.284 1.00 91.00 83 PRO A C 1
ATOM 631 O O . PRO A 1 83 ? 0.351 0.911 -21.455 1.00 91.00 83 PRO A O 1
ATOM 634 N N . LYS A 1 84 ? -0.305 1.177 -23.584 1.00 90.81 84 LYS A N 1
ATOM 635 C CA . LYS A 1 84 ? 0.589 0.143 -24.122 1.00 90.81 84 LYS A CA 1
ATOM 636 C C . LYS A 1 84 ? 2.067 0.496 -23.922 1.00 90.81 84 LYS A C 1
ATOM 638 O O . LYS A 1 84 ? 2.854 -0.394 -23.638 1.00 90.81 84 LYS A O 1
ATOM 643 N N . VAL A 1 85 ? 2.430 1.779 -24.005 1.00 93.44 85 VAL A N 1
ATOM 644 C CA . VAL A 1 85 ? 3.800 2.248 -23.741 1.00 93.44 85 VAL A CA 1
ATOM 645 C C . VAL A 1 85 ? 4.181 1.965 -22.290 1.00 93.44 85 VAL A C 1
ATOM 647 O O . VAL A 1 85 ? 5.237 1.399 -22.032 1.00 93.44 85 VAL A O 1
ATOM 650 N N . VAL A 1 86 ? 3.290 2.285 -21.345 1.00 94.75 86 VAL A N 1
ATOM 651 C CA . VAL A 1 86 ? 3.497 1.978 -19.921 1.00 94.75 86 VAL A CA 1
ATOM 652 C C . VAL A 1 86 ? 3.625 0.467 -19.705 1.00 94.75 86 VAL A C 1
ATOM 654 O O . VAL A 1 86 ? 4.504 0.030 -18.969 1.00 94.75 86 VAL A O 1
ATOM 657 N N . SER A 1 87 ? 2.814 -0.332 -20.404 1.00 93.56 87 SER A N 1
ATOM 658 C CA . SER A 1 87 ? 2.873 -1.799 -20.340 1.00 93.56 87 SER A CA 1
ATOM 659 C C . SER A 1 87 ? 4.233 -2.340 -20.785 1.00 93.56 87 SER A C 1
ATOM 661 O O . SER A 1 87 ? 4.839 -3.113 -20.051 1.00 93.56 87 SER A O 1
ATOM 663 N N . THR A 1 88 ? 4.775 -1.877 -21.915 1.00 94.44 88 THR A N 1
ATOM 664 C CA . THR A 1 88 ? 6.111 -2.283 -22.388 1.00 94.44 88 THR A CA 1
ATOM 665 C C . THR A 1 88 ? 7.230 -1.855 -21.423 1.00 94.44 88 THR A C 1
ATOM 667 O O . THR A 1 88 ? 8.198 -2.592 -21.218 1.00 94.44 88 THR A O 1
ATOM 670 N N . ILE A 1 89 ? 7.111 -0.679 -20.792 1.00 95.38 89 ILE A N 1
ATOM 671 C CA . ILE A 1 89 ? 8.072 -0.219 -19.773 1.00 95.38 89 ILE A CA 1
ATOM 672 C C . ILE A 1 89 ? 8.030 -1.135 -18.542 1.00 95.38 89 ILE A C 1
ATOM 674 O O . ILE A 1 89 ? 9.083 -1.561 -18.074 1.00 95.38 89 ILE A O 1
ATOM 678 N N . VAL A 1 90 ? 6.840 -1.504 -18.058 1.00 94.19 90 VAL A N 1
ATOM 679 C CA . VAL A 1 90 ? 6.683 -2.463 -16.950 1.00 94.19 90 VAL A CA 1
ATOM 680 C C . VAL A 1 90 ? 7.216 -3.847 -17.334 1.00 94.19 90 VAL A C 1
ATOM 682 O O . VAL A 1 90 ? 7.960 -4.450 -16.563 1.00 94.19 90 VAL A O 1
ATOM 685 N N . GLU A 1 91 ? 6.913 -4.337 -18.540 1.00 91.31 91 GLU A N 1
ATOM 686 C CA . GLU A 1 91 ? 7.434 -5.610 -19.061 1.00 91.31 91 GLU A CA 1
ATOM 687 C C . GLU A 1 91 ? 8.967 -5.637 -19.122 1.00 91.31 91 GLU A C 1
ATOM 689 O O . GLU A 1 91 ? 9.572 -6.701 -18.981 1.00 91.31 91 GLU A O 1
ATOM 694 N N . SER A 1 92 ? 9.614 -4.476 -19.268 1.00 92.81 92 SER A N 1
ATOM 695 C CA . SER A 1 92 ? 11.075 -4.372 -19.264 1.00 92.81 92 SER A CA 1
ATOM 696 C C . SER A 1 92 ? 11.690 -4.784 -17.927 1.00 92.81 92 SER A C 1
ATOM 698 O O . SER A 1 92 ? 12.829 -5.237 -17.914 1.00 92.81 92 SER A O 1
ATOM 700 N N . LEU A 1 93 ? 10.956 -4.714 -16.807 1.00 92.12 93 LEU A N 1
ATOM 701 C CA . LEU A 1 93 ? 11.443 -5.207 -15.511 1.00 92.12 93 LEU A CA 1
ATOM 702 C C . LEU A 1 93 ? 11.729 -6.713 -15.517 1.00 92.12 93 LEU A C 1
ATOM 704 O O . LEU A 1 93 ? 12.552 -7.180 -14.731 1.00 92.12 93 LEU A O 1
ATOM 708 N N . ASN A 1 94 ? 11.107 -7.480 -16.419 1.00 87.50 94 ASN A N 1
ATOM 709 C CA . ASN A 1 94 ? 11.335 -8.922 -16.521 1.00 87.50 94 ASN A CA 1
ATOM 710 C C . ASN A 1 94 ? 12.784 -9.277 -16.883 1.00 87.50 94 ASN A C 1
ATOM 712 O O . ASN A 1 94 ? 13.198 -10.413 -16.661 1.00 87.50 94 ASN A O 1
ATOM 716 N N . ILE A 1 95 ? 13.568 -8.327 -17.409 1.00 87.69 95 ILE A N 1
ATOM 717 C CA . ILE A 1 95 ? 14.980 -8.564 -17.726 1.00 87.69 95 ILE A CA 1
ATOM 718 C C . ILE A 1 95 ? 15.894 -8.432 -16.501 1.00 87.69 95 ILE A C 1
ATOM 720 O O . ILE A 1 95 ? 16.989 -8.988 -16.505 1.00 87.69 95 ILE A O 1
ATOM 724 N N . VAL A 1 96 ? 15.460 -7.712 -15.455 1.00 88.19 96 VAL A N 1
ATOM 725 C CA . VAL A 1 96 ? 16.278 -7.356 -14.279 1.00 88.19 96 VAL A CA 1
ATOM 726 C C . VAL A 1 96 ? 16.921 -8.570 -13.595 1.00 88.19 96 VAL A C 1
ATOM 728 O O . VAL A 1 96 ? 18.110 -8.499 -13.279 1.00 88.19 96 VAL A O 1
ATOM 731 N N . PRO A 1 97 ? 16.228 -9.713 -13.417 1.00 84.25 97 PRO A N 1
ATOM 732 C CA . PRO A 1 97 ? 16.829 -10.902 -12.808 1.00 84.25 97 PRO A CA 1
ATOM 733 C C . PRO A 1 97 ? 18.029 -11.472 -13.580 1.00 84.25 97 PRO A C 1
ATOM 735 O O . PRO A 1 97 ? 18.869 -12.154 -12.985 1.00 84.25 97 PRO A O 1
ATOM 738 N N . PHE A 1 98 ? 18.121 -11.186 -14.883 1.00 82.94 98 PHE A N 1
ATOM 739 C CA . PHE A 1 98 ? 19.195 -11.640 -15.769 1.00 82.94 98 PHE A CA 1
ATOM 740 C C . PHE A 1 98 ? 20.363 -10.649 -15.871 1.00 82.94 98 PHE A C 1
ATOM 742 O O . PHE A 1 98 ? 21.396 -10.989 -16.450 1.00 82.94 98 PHE A O 1
ATOM 749 N N . LEU A 1 99 ? 20.216 -9.445 -15.309 1.00 86.38 99 LEU A N 1
ATOM 750 C CA . LEU A 1 99 ? 21.253 -8.418 -15.316 1.00 86.38 99 LEU A CA 1
ATOM 751 C C . LEU A 1 99 ? 22.363 -8.748 -14.315 1.00 86.38 99 LEU A C 1
ATOM 753 O O . LEU A 1 99 ? 22.115 -9.215 -13.194 1.00 86.38 99 LEU A O 1
ATOM 757 N N . ALA A 1 100 ? 23.599 -8.442 -14.700 1.00 86.12 100 ALA A N 1
ATOM 758 C CA . ALA A 1 100 ? 24.707 -8.383 -13.757 1.00 86.12 100 ALA A CA 1
ATOM 759 C C . ALA A 1 100 ? 24.686 -7.042 -12.984 1.00 86.12 100 ALA A C 1
ATOM 761 O O . ALA A 1 100 ? 24.124 -6.061 -13.471 1.00 86.12 100 ALA A O 1
ATOM 762 N N . PRO A 1 101 ? 25.299 -6.943 -11.786 1.00 89.31 101 PRO A N 1
ATOM 763 C CA . PRO A 1 101 ? 25.247 -5.720 -10.974 1.00 89.31 101 PRO A CA 1
ATOM 764 C C . PRO A 1 101 ? 25.772 -4.455 -11.670 1.00 89.31 101 PRO A C 1
ATOM 766 O O . PRO A 1 101 ? 25.318 -3.351 -11.395 1.00 89.31 101 PRO A O 1
ATOM 769 N N . ASN A 1 102 ? 26.708 -4.595 -12.611 1.00 87.81 102 ASN A N 1
ATOM 770 C CA . ASN A 1 102 ? 27.198 -3.502 -13.457 1.00 87.81 102 ASN A CA 1
ATOM 771 C C . ASN A 1 102 ? 26.155 -2.980 -14.466 1.00 87.81 102 ASN A C 1
ATOM 773 O O . ASN A 1 102 ? 26.333 -1.890 -15.003 1.00 87.81 102 ASN A O 1
ATOM 777 N N . GLU A 1 103 ? 25.086 -3.733 -14.716 1.00 90.19 103 GLU A N 1
ATOM 778 C CA . GLU A 1 103 ? 23.999 -3.415 -15.647 1.00 90.19 103 GLU A CA 1
ATOM 779 C C . GLU A 1 103 ? 22.727 -2.948 -14.913 1.00 90.19 103 GLU A C 1
ATOM 781 O O . GLU A 1 103 ? 21.729 -2.616 -15.549 1.00 90.19 103 GLU A O 1
ATOM 786 N N . TYR A 1 104 ? 22.744 -2.864 -13.578 1.00 93.38 104 TYR A N 1
ATOM 787 C CA . TYR A 1 104 ? 21.574 -2.487 -12.770 1.00 93.38 104 TYR A CA 1
ATOM 788 C C . TYR A 1 104 ? 21.062 -1.066 -12.998 1.00 93.38 104 TYR A C 1
ATOM 790 O O . TYR A 1 104 ? 19.887 -0.813 -12.742 1.00 93.38 104 TYR A O 1
ATOM 798 N N . ALA A 1 105 ? 21.864 -0.197 -13.617 1.00 93.31 105 ALA A N 1
ATOM 799 C CA . ALA A 1 105 ? 21.402 1.093 -14.124 1.00 93.31 105 ALA A CA 1
ATOM 800 C C . ALA A 1 105 ? 20.181 0.964 -15.060 1.00 93.31 105 ALA A C 1
ATOM 802 O O . ALA A 1 105 ? 19.343 1.862 -15.101 1.00 93.31 105 ALA A O 1
ATOM 803 N N . VAL A 1 106 ? 20.036 -0.161 -15.779 1.00 94.12 106 VAL A N 1
ATOM 804 C CA . VAL A 1 106 ? 18.843 -0.436 -16.596 1.00 94.12 106 VAL A CA 1
ATOM 805 C C . VAL A 1 106 ? 17.603 -0.596 -15.720 1.00 94.12 106 VAL A C 1
ATOM 807 O O . VAL A 1 106 ? 16.599 0.062 -15.973 1.00 94.12 106 VAL A O 1
ATOM 810 N N . GLY A 1 107 ? 17.683 -1.424 -14.673 1.00 95.56 107 GLY A N 1
ATOM 811 C CA . GLY A 1 107 ? 16.588 -1.627 -13.722 1.00 95.56 107 GLY A CA 1
ATOM 812 C C . GLY A 1 107 ? 16.214 -0.339 -12.988 1.00 95.56 107 GLY A C 1
ATOM 813 O O . GLY A 1 107 ? 15.040 0.024 -12.961 1.00 95.56 107 GLY A O 1
ATOM 814 N N . SER A 1 108 ? 17.214 0.391 -12.483 1.00 96.75 108 SER A N 1
ATOM 815 C CA . SER A 1 108 ? 17.029 1.699 -11.844 1.00 96.75 108 SER A CA 1
ATOM 816 C C . SER A 1 108 ? 16.308 2.678 -12.763 1.00 96.75 108 SER A C 1
ATOM 818 O O . SER A 1 108 ? 15.307 3.268 -12.370 1.00 96.75 108 SER A O 1
ATOM 820 N N . CYS A 1 109 ? 16.728 2.780 -14.027 1.00 97.06 109 CYS A N 1
ATOM 821 C CA . CYS A 1 109 ? 16.087 3.669 -14.992 1.00 97.06 109 CYS A CA 1
ATOM 822 C C . CYS A 1 109 ? 14.609 3.313 -15.233 1.00 97.06 109 CYS A C 1
ATOM 824 O O . CYS A 1 109 ? 13.781 4.215 -15.354 1.00 97.06 109 CYS A O 1
ATOM 826 N N . ILE A 1 110 ? 14.250 2.023 -15.255 1.00 97.06 110 ILE A N 1
ATOM 827 C CA . ILE A 1 110 ? 12.848 1.598 -15.390 1.00 97.06 110 ILE A CA 1
ATOM 828 C C . ILE A 1 110 ? 12.030 2.052 -14.170 1.00 97.06 110 ILE A C 1
ATOM 830 O O . ILE A 1 110 ? 10.974 2.663 -14.342 1.00 97.06 110 ILE A O 1
ATOM 834 N N . PHE A 1 111 ? 12.521 1.818 -12.947 1.00 98.00 111 PHE A N 1
ATOM 835 C CA . PHE A 1 111 ? 11.844 2.266 -11.722 1.00 98.00 111 PHE A CA 1
ATOM 836 C C . PHE A 1 111 ? 11.738 3.789 -11.620 1.00 98.00 111 PHE A C 1
ATOM 838 O O . PHE A 1 111 ? 10.675 4.294 -11.256 1.00 98.00 111 PHE A O 1
ATOM 845 N N . GLU A 1 112 ? 12.785 4.530 -11.984 1.00 96.75 112 GLU A N 1
ATOM 846 C CA . GLU A 1 112 ? 12.771 5.997 -12.029 1.00 96.75 112 GLU A CA 1
ATOM 847 C C . GLU A 1 112 ? 11.700 6.525 -12.990 1.00 96.75 112 GLU A C 1
ATOM 849 O O . GLU A 1 112 ? 10.924 7.415 -12.634 1.00 96.75 112 GLU A O 1
ATOM 854 N N . ILE A 1 113 ? 11.629 5.967 -14.205 1.00 96.69 113 ILE A N 1
ATOM 855 C CA . ILE A 1 113 ? 10.637 6.350 -15.217 1.00 96.69 113 ILE A CA 1
ATOM 856 C C . ILE A 1 113 ? 9.219 6.095 -14.689 1.00 96.69 113 ILE A C 1
ATOM 858 O O . ILE A 1 113 ? 8.390 7.003 -14.707 1.00 96.69 113 ILE A O 1
ATOM 862 N N . MET A 1 114 ? 8.946 4.899 -14.156 1.00 96.88 114 MET A N 1
ATOM 863 C CA . MET A 1 114 ? 7.623 4.568 -13.614 1.00 96.88 114 MET A CA 1
ATOM 864 C C . MET A 1 114 ? 7.252 5.431 -12.402 1.00 96.88 114 MET A C 1
ATOM 866 O O . MET A 1 114 ? 6.116 5.890 -12.301 1.00 96.88 114 MET A O 1
ATOM 870 N N . SER A 1 115 ? 8.203 5.701 -11.505 1.00 97.38 115 SER A N 1
ATOM 871 C CA . SER A 1 115 ? 7.982 6.597 -10.361 1.00 97.38 115 SER A CA 1
ATOM 872 C C . SER A 1 115 ? 7.651 8.012 -10.836 1.00 97.38 115 SER A C 1
ATOM 874 O O . SER A 1 115 ? 6.727 8.638 -10.325 1.00 97.38 115 SER A O 1
ATOM 876 N N . SER A 1 116 ? 8.333 8.494 -11.879 1.00 95.44 116 SER A N 1
ATOM 877 C CA . SER A 1 116 ? 8.082 9.815 -12.469 1.00 95.44 116 SER A CA 1
ATOM 878 C C . SER A 1 116 ? 6.651 9.954 -13.002 1.00 95.44 116 SER A C 1
ATOM 880 O O . SER A 1 116 ? 6.063 11.028 -12.890 1.00 95.44 116 SER A O 1
ATOM 882 N N . PHE A 1 117 ? 6.058 8.877 -13.533 1.00 93.81 117 PHE A N 1
ATOM 883 C CA . PHE A 1 117 ? 4.660 8.868 -13.987 1.00 93.81 117 PHE A CA 1
ATOM 884 C C . PHE A 1 117 ? 3.696 9.133 -12.833 1.00 93.81 117 PHE A C 1
ATOM 886 O O . PHE A 1 117 ? 2.788 9.957 -12.942 1.00 93.81 117 PHE A O 1
ATOM 893 N N . LEU A 1 118 ? 3.924 8.439 -11.721 1.00 95.69 118 LEU A N 1
ATOM 894 C CA . LEU A 1 118 ? 3.081 8.483 -10.533 1.00 95.69 118 LEU A CA 1
ATOM 895 C C . LEU A 1 118 ? 3.227 9.825 -9.799 1.00 95.69 118 LEU A C 1
ATOM 897 O O . LEU A 1 118 ? 2.226 10.426 -9.408 1.00 95.69 118 LEU A O 1
ATOM 901 N N . PHE A 1 119 ? 4.450 10.358 -9.702 1.00 94.44 119 PHE A N 1
ATOM 902 C CA . PHE A 1 119 ? 4.690 11.707 -9.179 1.00 94.44 119 PHE A CA 1
ATOM 903 C C . PHE A 1 119 ? 4.036 12.792 -10.042 1.00 94.44 119 PHE A C 1
ATOM 905 O O . PHE A 1 119 ? 3.413 13.719 -9.510 1.00 94.44 119 PHE A O 1
ATOM 912 N N . TYR A 1 120 ? 4.155 12.680 -11.370 1.00 94.25 120 TYR A N 1
ATOM 913 C CA . TYR A 1 120 ? 3.514 13.615 -12.292 1.00 94.25 120 TYR A CA 1
ATOM 914 C C . TYR A 1 120 ? 1.993 13.570 -12.148 1.00 94.25 120 TYR A C 1
ATOM 916 O O . TYR A 1 120 ? 1.375 14.625 -12.029 1.00 94.25 120 TYR A O 1
ATOM 924 N N . TYR A 1 121 ? 1.407 12.369 -12.072 1.00 93.00 121 TYR A N 1
ATOM 925 C CA . TYR A 1 121 ? -0.024 12.184 -11.830 1.00 93.00 121 TYR A CA 1
ATOM 926 C C . 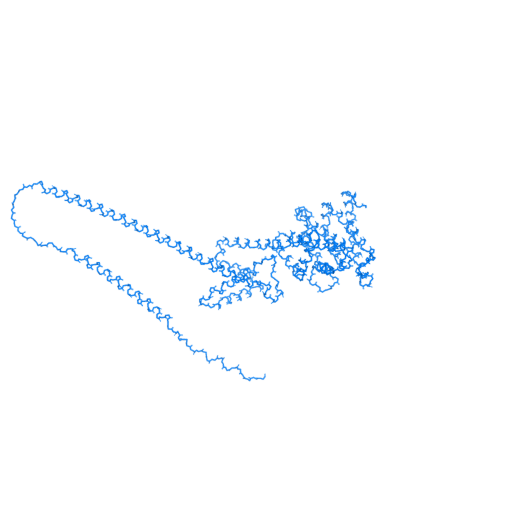TYR A 1 121 ? -0.493 12.928 -10.587 1.00 93.00 121 TYR A C 1
ATOM 928 O O . TYR A 1 121 ? -1.353 13.799 -10.698 1.00 93.00 121 TYR A O 1
ATOM 936 N N . LYS A 1 122 ? 0.149 12.678 -9.442 1.00 89.31 122 LYS A N 1
ATOM 937 C CA . LYS A 1 122 ? -0.206 13.310 -8.167 1.00 89.31 122 LYS A CA 1
ATOM 938 C C . LYS A 1 122 ? -0.144 14.841 -8.213 1.00 89.31 122 LYS A C 1
ATOM 940 O O . LYS A 1 122 ? -0.930 15.516 -7.560 1.00 89.31 122 LYS A O 1
ATOM 945 N N . SER A 1 123 ? 0.776 15.398 -8.999 1.00 89.75 123 SER A N 1
ATOM 946 C CA . SER A 1 123 ? 0.954 16.851 -9.116 1.00 89.75 123 SER A CA 1
ATOM 947 C C . SER A 1 123 ? 0.056 17.505 -10.174 1.00 89.75 123 SER A C 1
ATOM 949 O O . SER A 1 123 ? -0.117 18.725 -10.160 1.00 89.75 123 SER A O 1
ATOM 951 N N . LYS A 1 124 ? -0.474 16.733 -11.133 1.00 91.88 124 LYS A N 1
ATOM 952 C CA . LYS A 1 124 ? -1.124 17.240 -12.355 1.00 91.88 124 LYS A CA 1
ATOM 953 C C . LYS A 1 124 ? -2.456 16.559 -12.681 1.00 91.88 124 LYS A C 1
ATOM 955 O O . LYS A 1 124 ? -2.889 16.614 -13.832 1.00 91.88 124 LYS A O 1
ATOM 960 N N . THR A 1 125 ? -3.147 15.994 -11.691 1.00 87.81 125 THR A N 1
ATOM 961 C CA . THR A 1 125 ? -4.418 15.261 -11.857 1.00 87.81 125 THR A CA 1
ATOM 962 C C . THR A 1 125 ? -5.422 15.999 -12.750 1.00 87.81 125 THR A C 1
ATOM 964 O O . THR A 1 125 ? -5.847 15.466 -13.768 1.00 87.81 125 THR A O 1
ATOM 967 N N . GLN A 1 126 ? -5.702 17.277 -12.471 1.00 88.31 126 GLN A N 1
ATOM 968 C CA . GLN A 1 126 ? -6.656 18.073 -13.262 1.00 88.31 126 GLN A CA 1
ATOM 969 C C . GLN A 1 126 ? -6.219 18.290 -14.723 1.00 88.31 126 GLN A C 1
ATOM 971 O O . GLN A 1 126 ? -7.050 18.379 -15.627 1.00 88.31 126 GLN A O 1
ATOM 976 N N . GLU A 1 127 ? -4.913 18.422 -14.980 1.00 89.62 127 GLU A N 1
ATOM 977 C CA . GLU A 1 127 ? -4.374 18.578 -16.338 1.00 89.62 127 GLU A CA 1
ATOM 978 C C . GLU A 1 127 ? -4.524 17.270 -17.124 1.00 89.62 127 GLU A C 1
ATOM 980 O O . GLU A 1 127 ? -4.919 17.284 -18.292 1.00 89.62 127 GLU A O 1
ATOM 985 N N . LEU A 1 128 ? -4.267 16.139 -16.470 1.00 91.44 128 LEU A N 1
ATOM 986 C CA . LEU A 1 128 ? -4.411 14.802 -17.038 1.00 91.44 128 LEU A CA 1
ATOM 987 C C . LEU A 1 128 ? -5.875 14.466 -17.352 1.00 91.44 128 LEU A C 1
ATOM 989 O O . LEU A 1 128 ? -6.168 14.022 -18.464 1.00 91.44 128 LEU A O 1
ATOM 993 N N . GLU A 1 129 ? -6.798 14.784 -16.444 1.00 89.94 129 GLU A N 1
ATOM 994 C CA . GLU A 1 129 ? -8.243 14.625 -16.653 1.00 89.94 129 GLU A CA 1
ATOM 995 C C . GLU A 1 129 ? -8.738 15.424 -17.866 1.00 89.94 129 GLU A C 1
ATOM 997 O O . GLU A 1 129 ? -9.434 14.887 -18.732 1.00 89.94 129 GLU A O 1
ATOM 1002 N N . ARG A 1 130 ? -8.315 16.691 -18.002 1.00 91.94 130 ARG A N 1
ATOM 1003 C CA . ARG A 1 130 ? -8.637 17.526 -19.178 1.00 91.94 130 ARG A CA 1
ATOM 1004 C C . ARG A 1 130 ? -8.127 16.916 -20.481 1.00 91.94 130 ARG A C 1
ATOM 1006 O O . ARG A 1 130 ? -8.780 17.029 -21.517 1.00 91.94 130 ARG A O 1
ATOM 1013 N N . ASN A 1 131 ? -6.974 16.254 -20.428 1.00 90.25 131 ASN A N 1
ATOM 1014 C CA . ASN A 1 131 ? -6.381 15.547 -21.560 1.00 90.25 131 ASN A CA 1
ATOM 1015 C C . ASN A 1 131 ? -6.934 14.122 -21.752 1.00 90.25 131 ASN A C 1
ATOM 1017 O O . ASN A 1 131 ? -6.435 13.399 -22.620 1.00 90.25 131 ASN A O 1
ATOM 1021 N N . LYS A 1 132 ? -7.979 13.734 -21.001 1.00 91.44 132 LYS A N 1
ATOM 1022 C CA . LYS A 1 132 ? -8.618 12.407 -21.031 1.00 91.44 132 LYS A CA 1
ATOM 1023 C C . LYS A 1 132 ? -7.633 11.268 -20.760 1.00 91.44 132 LYS A C 1
ATOM 1025 O O . LYS A 1 132 ? -7.742 10.194 -21.351 1.00 91.44 132 LYS A O 1
ATOM 1030 N N . VAL A 1 133 ? -6.646 11.524 -19.908 1.00 91.81 133 VAL A N 1
ATOM 1031 C CA . VAL A 1 133 ? -5.735 10.495 -19.411 1.00 91.81 133 VAL A CA 1
ATOM 1032 C C . VAL A 1 133 ? -6.431 9.778 -18.262 1.00 91.81 133 VAL A C 1
ATOM 1034 O O . VAL A 1 133 ? -6.949 10.415 -17.349 1.00 91.81 133 VAL A O 1
ATOM 1037 N N . GLU A 1 134 ? -6.477 8.452 -18.342 1.00 91.38 134 GLU A N 1
ATOM 1038 C CA . GLU A 1 134 ? -6.980 7.606 -17.260 1.00 91.38 134 GLU A CA 1
ATOM 1039 C C . GLU A 1 134 ? -6.108 7.762 -16.001 1.00 91.38 134 GLU A C 1
ATOM 1041 O O . GLU A 1 134 ? -4.937 8.135 -16.092 1.00 91.38 134 GLU A O 1
ATOM 1046 N N . ASN A 1 135 ? -6.664 7.456 -14.825 1.00 91.44 135 ASN A N 1
ATOM 1047 C CA . ASN A 1 135 ? -5.911 7.401 -13.575 1.00 91.44 135 ASN A CA 1
ATOM 1048 C C . ASN A 1 135 ? -4.605 6.599 -13.766 1.00 91.44 135 ASN A C 1
ATOM 1050 O O . ASN A 1 135 ? -4.609 5.420 -14.132 1.00 91.44 135 ASN A O 1
ATOM 1054 N N . VAL A 1 136 ? -3.468 7.261 -13.540 1.00 93.12 136 VAL A N 1
ATOM 1055 C CA . VAL A 1 136 ? -2.148 6.699 -13.856 1.00 93.12 136 VAL A CA 1
ATOM 1056 C C . VAL A 1 136 ? -1.808 5.527 -12.944 1.00 93.12 136 VAL A C 1
ATOM 1058 O O . VAL A 1 136 ? -1.187 4.570 -13.405 1.00 93.12 136 VAL A O 1
ATOM 1061 N N . ASN A 1 137 ? -2.263 5.551 -11.688 1.00 93.69 137 ASN A N 1
ATOM 1062 C CA . ASN A 1 137 ? -2.138 4.413 -10.784 1.00 93.69 137 ASN A CA 1
ATOM 1063 C C . ASN A 1 137 ? -2.849 3.184 -11.380 1.00 93.69 137 ASN A C 1
ATOM 1065 O O . ASN A 1 137 ? -2.237 2.122 -11.509 1.00 93.69 137 ASN A O 1
ATOM 1069 N N . THR A 1 138 ? -4.076 3.350 -11.889 1.00 92.44 138 THR A N 1
ATOM 1070 C CA . THR A 1 138 ? -4.807 2.281 -12.591 1.00 92.44 138 THR A CA 1
ATOM 1071 C C . THR A 1 138 ? -4.061 1.779 -13.831 1.00 92.44 138 THR A C 1
ATOM 1073 O O . THR A 1 138 ? -3.967 0.565 -14.031 1.00 92.44 138 THR A O 1
ATOM 1076 N N . ILE A 1 139 ? -3.490 2.676 -14.646 1.00 94.44 139 ILE A N 1
ATOM 1077 C CA . ILE A 1 139 ? -2.690 2.294 -15.824 1.00 94.44 139 ILE A CA 1
ATOM 1078 C C . ILE A 1 139 ? -1.491 1.429 -15.406 1.00 94.44 139 ILE A C 1
ATOM 1080 O O . ILE A 1 139 ? -1.263 0.374 -16.002 1.00 94.44 139 ILE A O 1
ATOM 1084 N N . VAL A 1 140 ? -0.741 1.844 -14.380 1.00 95.38 140 VAL A N 1
ATOM 1085 C CA . VAL A 1 140 ? 0.448 1.126 -13.894 1.00 95.38 140 VAL A CA 1
ATOM 1086 C C . VAL A 1 140 ? 0.066 -0.226 -13.286 1.00 95.38 140 VAL A C 1
ATOM 1088 O O . VAL A 1 140 ? 0.652 -1.248 -13.643 1.00 95.38 140 VAL A O 1
ATOM 1091 N N . LEU A 1 141 ? -0.957 -0.282 -12.432 1.00 93.81 141 LEU A N 1
ATOM 1092 C CA . LEU A 1 141 ? -1.440 -1.534 -11.840 1.00 93.81 141 LEU A CA 1
ATOM 1093 C C . LEU A 1 141 ? -1.966 -2.519 -12.897 1.00 93.81 141 LEU A C 1
ATOM 1095 O O . LEU A 1 141 ? -1.712 -3.728 -12.818 1.00 93.81 141 LEU A O 1
ATOM 1099 N N . ARG A 1 142 ? -2.659 -2.020 -13.928 1.00 92.62 142 ARG A N 1
ATOM 1100 C CA . ARG A 1 142 ? -3.081 -2.827 -15.082 1.00 92.62 142 ARG A CA 1
ATOM 1101 C C . ARG A 1 142 ? -1.880 -3.324 -15.879 1.00 92.62 142 ARG A C 1
ATOM 1103 O O . ARG A 1 142 ? -1.874 -4.485 -16.283 1.00 92.62 142 ARG A O 1
ATOM 1110 N N . ALA A 1 143 ? -0.861 -2.491 -16.076 1.00 93.38 143 ALA A N 1
ATOM 1111 C CA . ALA A 1 143 ? 0.377 -2.891 -16.734 1.00 93.38 143 ALA A CA 1
ATOM 1112 C C . ALA A 1 143 ? 1.076 -4.035 -15.977 1.00 93.38 143 ALA A C 1
ATOM 1114 O O . ALA A 1 143 ? 1.450 -5.018 -16.604 1.00 93.38 143 ALA A O 1
ATOM 1115 N N . PHE A 1 144 ? 1.149 -4.000 -14.641 1.00 92.56 144 PHE A N 1
ATOM 1116 C CA . PHE A 1 144 ? 1.638 -5.148 -13.855 1.00 92.56 144 PHE A CA 1
ATOM 1117 C C . PHE A 1 144 ? 0.760 -6.394 -14.010 1.00 92.56 144 PHE A C 1
ATOM 1119 O O . PHE A 1 144 ? 1.271 -7.503 -14.102 1.00 92.56 144 PHE A O 1
ATOM 1126 N N . SER A 1 145 ? -0.561 -6.217 -14.081 1.00 88.88 145 SER A N 1
ATOM 1127 C CA . SER A 1 145 ? -1.513 -7.333 -14.216 1.00 88.88 145 SER A CA 1
ATOM 1128 C C . SER A 1 145 ? -1.478 -7.992 -15.601 1.00 88.88 145 SER A C 1
ATOM 1130 O O . SER A 1 145 ? -1.817 -9.162 -15.737 1.00 88.88 145 SER A O 1
ATOM 1132 N N . THR A 1 146 ? -1.102 -7.234 -16.634 1.00 84.19 146 THR A N 1
ATOM 1133 C CA . THR A 1 146 ? -1.059 -7.685 -18.037 1.00 84.19 146 THR A CA 1
ATOM 1134 C C . THR A 1 146 ? 0.347 -8.014 -18.525 1.00 84.19 146 THR A C 1
ATOM 1136 O O . THR A 1 146 ? 0.479 -8.693 -19.545 1.00 84.19 146 THR A O 1
ATOM 1139 N N . SER A 1 147 ? 1.379 -7.569 -17.800 1.00 78.69 147 SER A N 1
ATOM 1140 C CA . SER A 1 147 ? 2.770 -7.936 -18.045 1.00 78.69 147 SER A CA 1
ATOM 1141 C C . SER A 1 147 ? 2.867 -9.452 -18.112 1.00 78.69 147 SER A C 1
ATOM 1143 O O . SER A 1 147 ? 2.479 -10.164 -17.181 1.00 78.69 147 SER A O 1
ATOM 1145 N N . ARG A 1 148 ? 3.338 -9.965 -19.251 1.00 63.22 148 ARG A N 1
ATOM 1146 C CA . ARG A 1 148 ? 3.469 -11.408 -19.452 1.00 63.22 148 AR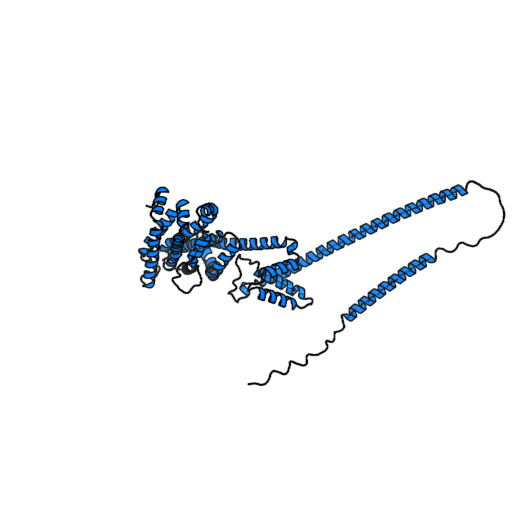G A CA 1
ATOM 1147 C C . ARG A 1 148 ? 4.511 -11.938 -18.478 1.00 63.22 148 ARG A C 1
ATOM 1149 O O . ARG A 1 148 ? 5.711 -11.790 -18.701 1.00 63.22 148 ARG A O 1
ATOM 1156 N N . ASN A 1 149 ? 4.051 -12.584 -17.413 1.00 59.72 149 ASN A N 1
ATOM 1157 C CA . ASN A 1 149 ? 4.921 -13.356 -16.544 1.00 59.72 149 ASN A CA 1
ATOM 1158 C C . ASN A 1 149 ? 5.503 -14.512 -17.373 1.00 59.72 149 ASN A C 1
ATOM 1160 O O . ASN A 1 149 ? 4.792 -15.437 -17.758 1.00 59.72 149 ASN A O 1
ATOM 1164 N N . LEU A 1 150 ? 6.806 -14.449 -17.663 1.00 52.19 150 LEU A N 1
ATOM 1165 C CA . LEU A 1 150 ? 7.537 -15.498 -18.391 1.00 52.19 150 LEU A CA 1
ATOM 1166 C C . LEU A 1 150 ? 7.539 -16.840 -17.634 1.00 52.19 150 LEU A C 1
ATOM 1168 O O . LEU A 1 150 ? 7.789 -17.885 -18.224 1.00 52.19 150 LEU A O 1
ATOM 1172 N N . GLN A 1 151 ? 7.219 -16.821 -16.336 1.00 50.59 151 GLN A N 1
ATOM 1173 C CA . GLN A 1 151 ? 6.899 -18.008 -15.549 1.00 50.59 151 GLN A CA 1
ATOM 1174 C C . GLN A 1 151 ? 5.379 -18.084 -15.370 1.00 50.59 151 GLN A C 1
ATOM 1176 O O . GLN A 1 151 ? 4.791 -17.306 -14.620 1.00 50.59 151 GLN A O 1
ATOM 1181 N N . ALA A 1 152 ? 4.761 -19.005 -16.107 1.00 44.97 152 ALA A N 1
ATOM 1182 C CA . ALA A 1 152 ? 3.330 -19.083 -16.408 1.00 44.97 152 ALA A CA 1
ATOM 1183 C C . ALA A 1 152 ? 2.379 -19.349 -15.219 1.00 44.97 152 ALA A C 1
ATOM 1185 O O . ALA A 1 152 ? 1.202 -19.599 -15.454 1.00 44.97 152 ALA A O 1
ATOM 1186 N N . ASP A 1 153 ? 2.848 -19.297 -13.968 1.00 47.72 153 ASP A N 1
ATOM 1187 C CA . ASP A 1 153 ? 2.107 -19.869 -12.833 1.00 47.72 153 ASP A CA 1
ATOM 1188 C C . ASP A 1 153 ? 2.035 -18.983 -11.580 1.00 47.72 153 ASP A C 1
ATOM 1190 O O . ASP A 1 153 ? 1.647 -19.440 -10.507 1.00 47.72 153 ASP A O 1
ATOM 1194 N N . SER A 1 154 ? 2.396 -17.697 -11.671 1.00 55.12 154 SER A N 1
ATOM 1195 C CA . SER A 1 154 ? 2.238 -16.800 -10.520 1.00 55.12 154 SER A CA 1
ATOM 1196 C C . SER A 1 154 ? 0.989 -15.931 -10.658 1.00 55.12 154 SER A C 1
ATOM 1198 O O . SER A 1 154 ? 0.912 -15.048 -11.510 1.00 55.12 154 SER A O 1
ATOM 1200 N N . SER A 1 155 ? 0.035 -16.118 -9.741 1.00 68.88 155 SER A N 1
ATOM 1201 C CA . SER A 1 155 ? -1.089 -15.202 -9.480 1.00 68.88 155 SER A CA 1
ATOM 1202 C C . SER A 1 155 ? -0.634 -13.823 -8.962 1.00 68.88 155 SER A C 1
ATOM 1204 O O . SER A 1 155 ? -1.428 -13.065 -8.413 1.00 68.88 155 SER A O 1
ATOM 1206 N N . ASN A 1 156 ? 0.665 -13.529 -9.045 1.00 83.12 156 ASN A N 1
ATOM 1207 C CA . ASN A 1 156 ? 1.321 -12.375 -8.470 1.00 83.12 156 ASN A CA 1
ATOM 1208 C C . ASN A 1 156 ? 1.694 -11.397 -9.586 1.00 83.12 156 ASN A C 1
ATOM 1210 O O . ASN A 1 156 ? 2.716 -11.556 -10.253 1.00 83.12 156 ASN A O 1
ATOM 1214 N N . ARG A 1 157 ? 0.889 -10.349 -9.766 1.00 88.00 157 ARG A N 1
ATOM 1215 C CA . ARG A 1 157 ? 1.175 -9.292 -10.751 1.00 88.00 157 ARG A CA 1
ATOM 1216 C C . ARG A 1 157 ? 2.458 -8.507 -10.455 1.00 88.00 157 ARG A C 1
ATOM 1218 O O . ARG A 1 157 ? 3.060 -7.938 -11.357 1.00 88.00 157 ARG A O 1
ATOM 1225 N N . PHE A 1 158 ? 2.921 -8.512 -9.206 1.00 92.62 158 PHE A N 1
ATOM 1226 C CA . PHE A 1 158 ? 4.158 -7.857 -8.776 1.00 92.62 158 PHE A CA 1
ATOM 1227 C C . PHE A 1 158 ? 5.379 -8.788 -8.809 1.00 92.62 158 PHE A C 1
ATOM 1229 O O . PHE A 1 158 ? 6.420 -8.477 -8.224 1.00 92.62 158 PHE A O 1
ATOM 1236 N N . PHE A 1 159 ? 5.296 -9.916 -9.521 1.00 88.94 159 PHE A N 1
ATOM 1237 C CA . PHE A 1 159 ? 6.409 -10.851 -9.690 1.00 88.94 159 PHE A CA 1
ATOM 1238 C C . PHE A 1 159 ? 7.725 -10.196 -10.168 1.00 88.94 159 PHE A C 1
ATOM 1240 O O . PHE A 1 159 ? 8.771 -10.529 -9.603 1.00 88.94 159 PHE A O 1
ATOM 1247 N N . PRO A 1 160 ? 7.735 -9.218 -11.102 1.00 90.38 160 PRO A N 1
ATOM 1248 C CA . PRO A 1 160 ? 8.978 -8.542 -11.498 1.00 90.38 160 PRO A CA 1
ATOM 1249 C C . PRO A 1 160 ? 9.647 -7.771 -10.345 1.00 90.38 160 PRO A C 1
ATOM 1251 O O . PRO A 1 160 ? 10.872 -7.796 -10.195 1.00 90.38 160 PRO A O 1
ATOM 1254 N N . ILE A 1 161 ? 8.844 -7.136 -9.483 1.00 95.00 161 ILE A N 1
ATOM 1255 C CA . ILE A 1 161 ? 9.311 -6.424 -8.282 1.00 95.00 161 ILE A CA 1
ATOM 1256 C C . ILE A 1 161 ? 9.865 -7.433 -7.272 1.00 95.00 161 ILE A C 1
ATOM 1258 O O . ILE A 1 161 ? 10.976 -7.270 -6.766 1.00 95.00 161 ILE A O 1
ATOM 1262 N N . LYS A 1 162 ? 9.125 -8.524 -7.033 1.00 92.94 162 LYS A N 1
ATOM 1263 C CA . LYS A 1 162 ? 9.551 -9.619 -6.154 1.00 92.94 162 LYS A CA 1
ATOM 1264 C C . LYS A 1 162 ? 10.900 -10.192 -6.577 1.00 92.94 162 LYS A C 1
ATOM 1266 O O . LYS A 1 162 ? 11.796 -10.274 -5.744 1.00 92.94 162 LYS A O 1
ATOM 1271 N N . ASN A 1 163 ? 11.068 -10.532 -7.854 1.00 90.88 163 ASN A N 1
ATOM 1272 C CA . ASN A 1 163 ? 12.321 -11.093 -8.357 1.00 90.88 163 ASN A CA 1
ATOM 1273 C C . ASN A 1 163 ? 13.487 -10.111 -8.260 1.00 90.88 163 ASN A C 1
ATOM 1275 O O . ASN A 1 163 ? 14.608 -10.525 -7.963 1.00 90.88 163 ASN A O 1
ATOM 1279 N N . THR A 1 164 ? 13.226 -8.822 -8.488 1.00 94.06 164 THR A N 1
ATOM 1280 C CA . THR A 1 164 ? 14.233 -7.774 -8.297 1.00 94.06 164 THR A CA 1
ATOM 1281 C C . THR A 1 164 ? 14.737 -7.792 -6.856 1.00 94.06 164 THR A C 1
ATOM 1283 O O . THR A 1 164 ? 15.938 -7.943 -6.638 1.00 94.06 164 THR A O 1
ATOM 1286 N N . LEU A 1 165 ? 13.834 -7.734 -5.873 1.00 94.88 165 LEU A N 1
ATOM 1287 C CA . LEU A 1 165 ? 14.215 -7.744 -4.458 1.00 94.88 165 LEU A CA 1
ATOM 1288 C C . LEU A 1 165 ? 14.811 -9.088 -4.007 1.00 94.88 165 LEU A C 1
ATOM 1290 O O . LEU A 1 165 ? 15.746 -9.101 -3.214 1.00 94.88 165 LEU A O 1
ATOM 1294 N N . ASP A 1 166 ? 14.326 -10.229 -4.513 1.00 92.19 166 ASP A N 1
ATOM 1295 C CA . ASP A 1 166 ? 14.933 -11.551 -4.272 1.00 92.19 166 ASP A CA 1
ATOM 1296 C C . ASP A 1 166 ? 16.404 -11.551 -4.704 1.00 92.19 166 ASP A C 1
ATOM 1298 O O . ASP A 1 166 ? 17.296 -11.973 -3.956 1.00 92.19 166 ASP A O 1
ATOM 1302 N N . LYS A 1 167 ? 16.670 -11.028 -5.904 1.00 91.50 167 LYS A N 1
ATOM 1303 C CA . LYS A 1 167 ? 18.014 -10.966 -6.464 1.00 91.50 167 LYS A CA 1
ATOM 1304 C C . LYS A 1 167 ? 18.913 -10.013 -5.682 1.00 91.50 167 LYS A C 1
ATOM 1306 O O . LYS A 1 167 ? 20.032 -10.404 -5.342 1.00 91.50 167 LYS A O 1
ATOM 1311 N N . THR A 1 168 ? 18.455 -8.796 -5.389 1.00 93.81 168 THR A N 1
ATOM 1312 C CA . THR A 1 168 ? 19.282 -7.812 -4.678 1.00 93.81 168 THR A CA 1
ATOM 1313 C C . THR A 1 168 ? 19.565 -8.252 -3.245 1.00 93.81 168 THR A C 1
ATOM 1315 O O . THR A 1 168 ? 20.727 -8.242 -2.843 1.00 93.81 168 THR A O 1
ATOM 1318 N N . CYS A 1 169 ? 18.574 -8.768 -2.507 1.00 92.69 169 CYS A N 1
ATOM 1319 C CA . CYS A 1 169 ? 18.793 -9.349 -1.177 1.00 92.69 169 CYS A CA 1
ATOM 1320 C C . CYS A 1 169 ? 19.806 -10.502 -1.215 1.00 92.69 169 CYS A C 1
ATOM 1322 O O . CYS A 1 169 ? 20.708 -10.562 -0.377 1.00 92.69 169 CYS A O 1
ATOM 1324 N N . SER A 1 170 ? 19.695 -11.406 -2.197 1.00 91.69 170 SER A N 1
ATOM 1325 C CA . SER A 1 170 ? 20.643 -12.514 -2.360 1.00 91.69 170 SER A CA 1
ATOM 1326 C C . SER A 1 170 ? 22.075 -12.016 -2.573 1.00 91.69 170 SER A C 1
ATOM 1328 O O . SER A 1 170 ? 23.003 -12.544 -1.963 1.00 91.69 170 SER A O 1
ATOM 1330 N N . LEU A 1 171 ? 22.264 -10.983 -3.399 1.00 91.56 171 LEU A N 1
ATOM 1331 C CA . LEU A 1 171 ? 23.579 -10.404 -3.672 1.00 91.56 171 LEU A CA 1
ATOM 1332 C C . LEU A 1 171 ? 24.148 -9.635 -2.477 1.00 91.56 171 LEU A C 1
ATOM 1334 O O . LEU A 1 171 ? 25.322 -9.805 -2.162 1.00 91.56 171 LEU A O 1
ATOM 1338 N N . LEU A 1 172 ? 23.333 -8.838 -1.782 1.00 91.31 172 LEU A N 1
ATOM 1339 C CA . LEU A 1 172 ? 23.773 -8.065 -0.614 1.00 91.31 172 LEU A CA 1
ATOM 1340 C C . LEU A 1 172 ? 24.222 -8.957 0.549 1.00 91.31 172 LEU A C 1
ATOM 1342 O O . LEU A 1 172 ? 25.090 -8.551 1.327 1.00 91.31 172 LEU A O 1
ATOM 1346 N N . ASN A 1 173 ? 23.681 -10.172 0.642 1.00 88.88 173 ASN A N 1
ATOM 1347 C CA . ASN A 1 173 ? 24.093 -11.170 1.627 1.00 88.88 173 ASN A CA 1
ATOM 1348 C C . ASN A 1 173 ? 25.402 -11.894 1.269 1.00 88.88 173 ASN A C 1
ATOM 1350 O O . ASN A 1 173 ? 25.947 -12.596 2.119 1.00 88.88 173 ASN A O 1
ATOM 1354 N N . ARG A 1 174 ? 25.939 -11.731 0.051 1.00 89.62 174 ARG A N 1
ATOM 1355 C CA . ARG A 1 174 ? 27.227 -12.331 -0.328 1.00 89.62 174 ARG A CA 1
ATOM 1356 C C . ARG A 1 174 ? 28.385 -11.477 0.204 1.00 89.62 174 ARG A C 1
ATOM 1358 O O . ARG A 1 174 ? 28.475 -10.302 -0.160 1.00 89.62 174 ARG A O 1
ATOM 1365 N N . PRO A 1 175 ? 29.291 -12.040 1.023 1.00 84.50 175 PRO A N 1
ATOM 1366 C CA . PRO A 1 175 ? 30.427 -11.291 1.562 1.00 84.50 175 PRO A CA 1
ATOM 1367 C C . PRO A 1 175 ? 31.470 -10.954 0.487 1.00 84.50 175 PRO A C 1
ATOM 1369 O O . PRO A 1 175 ? 32.143 -9.940 0.585 1.00 84.50 175 PRO A O 1
ATOM 1372 N N . GLU A 1 176 ? 31.563 -11.767 -0.566 1.00 87.88 176 GLU A N 1
ATOM 1373 C CA . GLU A 1 176 ? 32.527 -11.618 -1.668 1.00 87.88 176 GLU A CA 1
ATOM 1374 C C . GLU A 1 176 ? 32.140 -10.531 -2.689 1.00 87.88 176 GLU A C 1
ATOM 1376 O O . GLU A 1 176 ? 32.882 -10.266 -3.635 1.00 87.88 176 GLU A O 1
ATOM 1381 N N . LEU A 1 177 ? 30.963 -9.912 -2.544 1.00 88.06 177 LEU A N 1
ATOM 1382 C CA . LEU A 1 177 ? 30.518 -8.859 -3.450 1.00 88.06 177 LEU A CA 1
ATOM 1383 C C . LEU A 1 177 ? 31.306 -7.570 -3.180 1.00 88.06 177 LEU A C 1
ATOM 1385 O O . LEU A 1 177 ? 31.106 -6.937 -2.146 1.00 88.06 177 LEU A O 1
ATOM 1389 N N . GLY A 1 178 ? 32.155 -7.173 -4.132 1.00 88.19 178 GLY A N 1
ATOM 1390 C CA . GLY A 1 178 ? 32.956 -5.951 -4.031 1.00 88.19 178 GLY A CA 1
ATOM 1391 C C . GLY A 1 178 ? 32.118 -4.680 -3.839 1.00 88.19 178 GLY A C 1
ATOM 1392 O O . GLY A 1 178 ? 31.005 -4.571 -4.364 1.00 88.19 178 GLY A O 1
ATOM 1393 N N . ASP A 1 179 ? 32.680 -3.708 -3.118 1.00 88.94 179 ASP A N 1
ATOM 1394 C CA . ASP A 1 179 ? 31.973 -2.509 -2.648 1.00 88.94 179 ASP A CA 1
ATOM 1395 C C . ASP A 1 179 ? 31.318 -1.700 -3.776 1.00 88.94 179 ASP A C 1
ATOM 1397 O O . ASP A 1 179 ? 30.162 -1.301 -3.657 1.00 88.94 179 ASP A O 1
ATOM 1401 N N . GLU A 1 180 ? 31.998 -1.525 -4.914 1.00 89.94 180 GLU A N 1
ATOM 1402 C CA . GLU A 1 180 ? 31.447 -0.787 -6.063 1.00 89.94 180 GLU A CA 1
ATOM 1403 C C . GLU A 1 180 ? 30.168 -1.442 -6.614 1.00 89.94 180 GLU A C 1
ATOM 1405 O O . GLU A 1 180 ? 29.195 -0.770 -6.958 1.00 89.94 180 GLU A O 1
ATOM 1410 N N . LEU A 1 181 ? 30.138 -2.775 -6.682 1.00 91.44 181 LEU A N 1
ATOM 1411 C CA . LEU A 1 181 ? 28.963 -3.507 -7.155 1.00 91.44 181 LEU A CA 1
ATOM 1412 C C . LEU A 1 181 ? 27.867 -3.524 -6.094 1.00 91.44 181 LEU A C 1
ATOM 1414 O O . LEU A 1 181 ? 26.690 -3.467 -6.439 1.00 91.44 181 LEU A O 1
ATOM 1418 N N . ARG A 1 182 ? 28.239 -3.549 -4.811 1.00 92.00 182 ARG A N 1
ATOM 1419 C CA . ARG A 1 182 ? 27.299 -3.431 -3.695 1.00 92.00 182 ARG A CA 1
ATOM 1420 C C . ARG A 1 182 ? 26.550 -2.094 -3.733 1.00 92.00 182 ARG A C 1
ATOM 1422 O O . ARG A 1 182 ? 25.338 -2.104 -3.532 1.00 92.00 182 ARG A O 1
ATOM 1429 N N . VAL A 1 183 ? 27.221 -0.986 -4.063 1.00 92.44 183 VAL A N 1
ATOM 1430 C CA . VAL A 1 183 ? 26.568 0.323 -4.269 1.00 92.44 183 VAL A CA 1
ATOM 1431 C C . VAL A 1 183 ? 25.490 0.233 -5.352 1.00 92.44 183 VAL A C 1
ATOM 1433 O O . VAL A 1 183 ? 24.347 0.588 -5.090 1.00 92.44 183 VAL A O 1
ATOM 1436 N N . LYS A 1 184 ? 25.795 -0.357 -6.515 1.00 93.44 184 LYS A N 1
ATOM 1437 C CA . LYS A 1 184 ? 24.818 -0.529 -7.612 1.00 93.44 184 LYS A CA 1
ATOM 1438 C C . LYS A 1 184 ? 23.619 -1.400 -7.217 1.00 93.44 184 LYS A C 1
ATOM 1440 O O . LYS A 1 184 ? 22.497 -1.174 -7.664 1.00 93.44 184 LYS A O 1
ATOM 1445 N N . VAL A 1 185 ? 23.836 -2.407 -6.366 1.00 94.62 185 VAL A N 1
ATOM 1446 C CA . VAL A 1 185 ? 22.752 -3.243 -5.821 1.00 94.62 185 VAL A CA 1
ATOM 1447 C C . VAL A 1 185 ? 21.872 -2.443 -4.853 1.00 94.62 185 VAL A C 1
ATOM 1449 O O . VAL A 1 185 ? 20.646 -2.592 -4.887 1.00 94.62 185 VAL A O 1
ATOM 1452 N N . TYR A 1 186 ? 22.466 -1.588 -4.014 1.00 95.19 186 TYR A N 1
ATOM 1453 C CA . TYR A 1 186 ? 21.708 -0.679 -3.152 1.00 95.19 186 TYR A CA 1
ATOM 1454 C C . TYR A 1 186 ? 20.914 0.346 -3.966 1.00 95.19 186 TYR A C 1
ATOM 1456 O O . TYR A 1 186 ? 19.734 0.514 -3.689 1.00 95.19 186 TYR A O 1
ATOM 1464 N N . GLU A 1 187 ? 21.493 0.957 -5.003 1.00 95.06 187 GLU A N 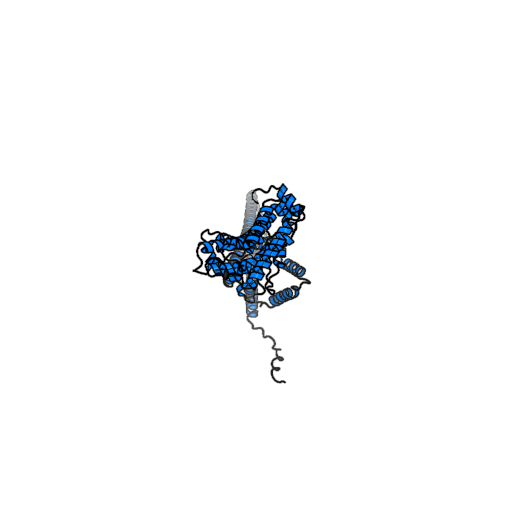1
ATOM 1465 C CA . GLU A 1 187 ? 20.792 1.906 -5.885 1.00 95.06 187 GLU A CA 1
ATOM 1466 C C . GLU A 1 187 ? 19.531 1.286 -6.504 1.00 95.06 187 GLU A C 1
ATOM 1468 O O . GLU A 1 187 ? 18.437 1.825 -6.344 1.00 95.06 187 GLU A O 1
ATOM 1473 N N . LEU A 1 188 ? 19.647 0.094 -7.101 1.00 96.81 188 LEU A N 1
ATOM 1474 C CA . LEU A 1 188 ? 18.490 -0.622 -7.651 1.00 96.81 188 LEU A CA 1
ATOM 1475 C C . LEU A 1 188 ? 17.442 -0.951 -6.577 1.00 96.81 188 LEU A C 1
ATOM 1477 O O . LEU A 1 188 ? 16.240 -0.857 -6.825 1.00 96.81 188 LEU A O 1
ATOM 1481 N N . THR A 1 189 ? 17.887 -1.341 -5.378 1.00 96.31 189 THR A N 1
ATOM 1482 C CA . THR A 1 189 ? 16.976 -1.661 -4.268 1.00 96.31 189 THR A CA 1
ATOM 1483 C C . THR A 1 189 ? 16.244 -0.415 -3.775 1.00 96.31 189 THR A C 1
ATOM 1485 O O . THR A 1 189 ? 15.031 -0.463 -3.575 1.00 96.31 189 THR A O 1
ATOM 1488 N N . ARG A 1 190 ? 16.951 0.713 -3.641 1.00 96.38 190 ARG A N 1
ATOM 1489 C CA . ARG A 1 190 ? 16.377 2.022 -3.315 1.00 96.38 190 ARG A CA 1
ATOM 1490 C C . ARG A 1 190 ? 15.321 2.413 -4.340 1.00 96.38 190 ARG A C 1
ATOM 1492 O O . ARG A 1 190 ? 14.228 2.786 -3.934 1.00 96.38 190 ARG A O 1
ATOM 1499 N N . ASP A 1 191 ? 15.617 2.311 -5.634 1.00 97.94 191 ASP A N 1
ATOM 1500 C CA . ASP A 1 191 ? 14.686 2.720 -6.696 1.00 97.94 191 ASP A CA 1
ATOM 1501 C C . ASP A 1 191 ? 13.441 1.833 -6.742 1.00 97.94 191 ASP A C 1
ATOM 1503 O O . ASP A 1 191 ? 12.330 2.322 -6.941 1.00 97.94 191 ASP A O 1
ATOM 1507 N N . CYS A 1 192 ? 13.606 0.538 -6.471 1.00 97.94 192 CYS A N 1
ATOM 1508 C CA . CYS A 1 192 ? 12.491 -0.389 -6.318 1.00 97.94 192 CYS A CA 1
ATOM 1509 C C . CYS A 1 192 ? 11.590 -0.018 -5.123 1.00 97.94 192 CYS A C 1
ATOM 1511 O O . CYS A 1 192 ? 10.364 -0.033 -5.254 1.00 97.94 192 CYS A O 1
ATOM 1513 N N . LEU A 1 193 ? 12.169 0.320 -3.964 1.00 97.56 193 LEU A N 1
ATOM 1514 C CA . LEU A 1 193 ? 11.409 0.745 -2.780 1.00 97.56 193 LEU A CA 1
ATOM 1515 C C . LEU A 1 193 ? 10.761 2.122 -2.975 1.00 97.56 193 LEU A C 1
ATOM 1517 O O . LEU A 1 193 ? 9.602 2.310 -2.616 1.00 97.56 193 LEU A O 1
ATOM 1521 N N . LEU A 1 194 ? 11.471 3.059 -3.607 1.00 97.81 194 LEU A N 1
ATOM 1522 C CA . LEU A 1 194 ? 10.940 4.364 -3.996 1.00 97.81 194 LEU A CA 1
ATOM 1523 C C . LEU A 1 194 ? 9.718 4.201 -4.900 1.00 97.81 194 LEU A C 1
ATOM 1525 O O . LEU A 1 194 ? 8.695 4.845 -4.671 1.00 97.81 194 LEU A O 1
ATOM 1529 N N . PHE A 1 195 ? 9.799 3.317 -5.896 1.00 98.44 195 PHE A N 1
ATOM 1530 C CA . PHE A 1 195 ? 8.671 3.018 -6.768 1.00 98.44 195 PHE A CA 1
ATOM 1531 C C . PHE A 1 195 ? 7.476 2.461 -5.985 1.00 98.44 195 PHE A C 1
ATOM 1533 O O . PHE A 1 195 ? 6.364 2.950 -6.167 1.00 98.44 195 PHE A O 1
ATOM 1540 N N . ILE A 1 196 ? 7.696 1.496 -5.082 1.00 98.25 196 ILE A N 1
ATOM 1541 C CA . ILE A 1 196 ? 6.646 0.952 -4.201 1.00 98.25 196 ILE A CA 1
ATOM 1542 C C . ILE A 1 196 ? 5.969 2.073 -3.402 1.00 98.25 196 ILE A C 1
ATOM 1544 O O . ILE A 1 196 ? 4.742 2.191 -3.420 1.00 98.25 196 ILE A O 1
ATOM 1548 N N . ASN A 1 197 ? 6.763 2.927 -2.754 1.00 98.06 197 ASN A N 1
ATOM 1549 C CA . ASN A 1 197 ? 6.257 4.048 -1.967 1.00 98.06 197 ASN A CA 1
ATOM 1550 C C . ASN A 1 197 ? 5.463 5.033 -2.827 1.00 98.06 197 ASN A C 1
ATOM 1552 O O . ASN A 1 197 ? 4.402 5.490 -2.412 1.00 98.06 197 ASN A O 1
ATOM 1556 N N . THR A 1 198 ? 5.949 5.339 -4.029 1.00 97.94 198 THR A N 1
ATOM 1557 C CA . THR A 1 198 ? 5.287 6.265 -4.959 1.00 97.94 198 THR A CA 1
ATOM 1558 C C . THR A 1 198 ? 3.987 5.675 -5.509 1.00 97.94 198 THR A C 1
ATOM 1560 O O . THR A 1 198 ? 2.998 6.389 -5.666 1.00 97.94 198 THR A O 1
ATOM 1563 N N . LEU A 1 199 ? 3.956 4.365 -5.771 1.00 97.62 199 LEU A N 1
ATOM 1564 C CA . LEU A 1 199 ? 2.760 3.657 -6.221 1.00 97.62 199 LEU A CA 1
ATOM 1565 C C . LEU A 1 199 ? 1.659 3.735 -5.165 1.00 97.62 199 LEU A C 1
ATOM 1567 O O . LEU A 1 199 ? 0.551 4.152 -5.488 1.00 97.62 199 LEU A O 1
ATOM 1571 N N . ILE A 1 200 ? 1.974 3.435 -3.904 1.00 97.25 200 ILE A N 1
ATOM 1572 C CA . ILE A 1 200 ? 1.010 3.559 -2.804 1.00 97.25 200 ILE A CA 1
ATOM 1573 C C . ILE A 1 200 ? 0.585 5.024 -2.634 1.00 97.25 200 ILE A C 1
ATOM 1575 O O . ILE A 1 200 ? -0.602 5.325 -2.617 1.00 97.25 200 ILE A O 1
ATOM 1579 N N . ASP A 1 201 ? 1.537 5.956 -2.601 1.00 96.00 201 ASP A N 1
ATOM 1580 C CA . ASP A 1 201 ? 1.287 7.388 -2.379 1.00 96.00 201 ASP A CA 1
ATOM 1581 C C . ASP A 1 201 ? 0.438 8.075 -3.466 1.00 96.00 201 ASP A C 1
ATOM 1583 O O . ASP A 1 201 ? -0.099 9.162 -3.238 1.00 96.00 201 ASP A O 1
ATOM 1587 N N . SER A 1 202 ? 0.346 7.461 -4.646 1.00 94.62 202 SER A N 1
ATOM 1588 C CA . SER A 1 202 ? -0.457 7.937 -5.777 1.00 94.62 202 SER A CA 1
ATOM 1589 C C . SER A 1 202 ? -1.922 7.482 -5.752 1.00 94.62 202 SER A C 1
ATOM 1591 O O . SER A 1 202 ? -2.676 7.881 -6.637 1.00 94.62 202 SER A O 1
ATOM 1593 N N . CYS A 1 203 ? -2.322 6.643 -4.791 1.00 94.69 203 CYS A N 1
ATOM 1594 C CA . CYS A 1 203 ? -3.715 6.220 -4.639 1.00 94.69 203 CYS A CA 1
ATOM 1595 C C . CYS A 1 203 ? -4.572 7.350 -4.044 1.00 94.69 203 CYS A C 1
ATOM 1597 O O . CYS A 1 203 ? -4.083 8.159 -3.254 1.00 94.69 203 CYS A O 1
ATOM 1599 N N . ASP A 1 204 ? -5.855 7.380 -4.410 1.00 90.00 204 ASP A N 1
ATOM 1600 C CA . ASP A 1 204 ? -6.742 8.519 -4.139 1.00 90.00 204 ASP A CA 1
ATOM 1601 C C . ASP A 1 204 ? -7.184 8.623 -2.664 1.00 90.00 204 ASP A C 1
ATOM 1603 O O . ASP A 1 204 ? -7.292 9.725 -2.127 1.00 90.00 204 ASP A O 1
ATOM 1607 N N . ASP A 1 205 ? -7.394 7.491 -1.988 1.00 93.25 205 ASP A N 1
ATOM 1608 C CA . ASP A 1 205 ? -7.853 7.421 -0.597 1.00 93.25 205 ASP A CA 1
ATOM 1609 C C . ASP A 1 205 ? -7.126 6.324 0.204 1.00 93.25 205 ASP A C 1
ATOM 1611 O O . ASP A 1 205 ? -6.368 5.521 -0.347 1.00 93.25 205 ASP A O 1
ATOM 1615 N N . VAL A 1 206 ? -7.313 6.326 1.530 1.00 94.81 206 VAL A N 1
ATOM 1616 C CA . VAL A 1 206 ? -6.655 5.376 2.443 1.00 94.81 206 VAL A CA 1
ATOM 1617 C C . VAL A 1 206 ? -7.051 3.927 2.171 1.00 94.81 206 VAL A C 1
ATOM 1619 O O . VAL A 1 206 ? -6.198 3.051 2.267 1.00 94.81 206 VAL A O 1
ATOM 1622 N N . ASP A 1 207 ? -8.295 3.663 1.767 1.00 93.50 207 ASP A N 1
ATOM 1623 C CA . ASP A 1 207 ? -8.788 2.311 1.505 1.00 93.50 207 ASP A CA 1
ATOM 1624 C C . ASP A 1 207 ? -8.064 1.718 0.285 1.00 93.50 207 ASP A C 1
ATOM 1626 O O . ASP A 1 207 ? -7.561 0.589 0.313 1.00 93.50 207 ASP A O 1
ATOM 1630 N N . HIS A 1 208 ? -7.892 2.526 -0.765 1.00 94.06 208 HIS A N 1
ATOM 1631 C CA . HIS A 1 208 ? -7.096 2.174 -1.934 1.00 94.06 208 HIS A CA 1
ATOM 1632 C C . HIS A 1 208 ? -5.603 2.020 -1.581 1.00 94.06 208 HIS A C 1
ATOM 1634 O O . HIS A 1 208 ? -4.982 1.034 -1.996 1.00 94.06 208 HIS A O 1
ATOM 1640 N N . ARG A 1 209 ? -5.022 2.925 -0.771 1.00 96.44 209 ARG A N 1
ATOM 1641 C CA . ARG A 1 209 ? -3.624 2.804 -0.298 1.00 96.44 209 ARG A CA 1
ATOM 1642 C C . ARG A 1 209 ? -3.397 1.501 0.463 1.00 96.44 209 ARG A C 1
ATOM 1644 O O . ARG A 1 209 ? -2.459 0.768 0.146 1.00 96.44 209 ARG A O 1
ATOM 1651 N N . MET A 1 210 ? -4.264 1.190 1.424 1.00 94.69 210 MET A N 1
ATOM 1652 C CA . MET A 1 210 ? -4.194 -0.033 2.222 1.00 94.69 210 MET A CA 1
ATOM 1653 C C . MET A 1 210 ? -4.360 -1.278 1.357 1.00 94.69 210 MET A C 1
ATOM 1655 O O . MET A 1 210 ? -3.603 -2.232 1.529 1.00 94.69 210 MET A O 1
ATOM 1659 N N . ALA A 1 211 ? -5.275 -1.277 0.384 1.00 92.44 211 ALA A N 1
ATOM 1660 C CA . ALA A 1 211 ? -5.457 -2.408 -0.525 1.00 92.44 211 ALA A CA 1
ATOM 1661 C C . ALA A 1 211 ? -4.178 -2.702 -1.330 1.00 92.44 211 ALA A C 1
ATOM 1663 O O . ALA A 1 211 ? -3.695 -3.839 -1.342 1.00 92.44 211 ALA A O 1
ATOM 1664 N N . VAL A 1 212 ? -3.576 -1.672 -1.939 1.00 94.56 212 VAL A N 1
ATOM 1665 C CA . VAL A 1 212 ? -2.326 -1.812 -2.705 1.00 94.56 212 VAL A CA 1
ATOM 1666 C C . VAL A 1 212 ? -1.157 -2.202 -1.796 1.00 94.56 212 VAL A C 1
ATOM 1668 O O . VAL A 1 212 ? -0.383 -3.098 -2.151 1.00 94.56 212 VAL A O 1
ATOM 1671 N N . ARG A 1 213 ? -1.037 -1.595 -0.604 1.00 96.44 213 ARG A N 1
ATOM 1672 C CA . ARG A 1 213 ? 0.001 -1.956 0.377 1.00 96.44 213 ARG A CA 1
ATOM 1673 C C . ARG A 1 213 ? -0.133 -3.408 0.816 1.00 96.44 213 ARG A C 1
ATOM 1675 O O . ARG A 1 213 ? 0.868 -4.113 0.838 1.00 96.44 213 ARG A O 1
ATOM 1682 N N . THR A 1 214 ? -1.344 -3.872 1.112 1.00 93.69 214 THR A N 1
ATOM 1683 C CA . THR A 1 214 ? -1.615 -5.257 1.534 1.00 93.69 214 THR A CA 1
ATOM 1684 C C . THR A 1 214 ? -1.180 -6.257 0.475 1.00 93.69 214 THR A C 1
ATOM 1686 O O . THR A 1 214 ? -0.557 -7.278 0.783 1.00 93.69 214 THR A O 1
ATOM 1689 N N . GLU A 1 215 ? -1.490 -5.967 -0.787 1.00 92.19 215 GLU A N 1
ATOM 1690 C CA . GLU A 1 215 ? -1.110 -6.824 -1.899 1.00 92.19 215 GLU A CA 1
ATOM 1691 C C . GLU A 1 215 ? 0.417 -6.868 -2.068 1.00 92.19 215 GLU A C 1
ATOM 1693 O O . GLU A 1 215 ? 0.993 -7.955 -2.119 1.00 92.19 215 GLU A O 1
ATOM 1698 N N . LEU A 1 216 ? 1.091 -5.711 -2.072 1.00 94.81 216 LEU A N 1
ATOM 1699 C CA . LEU A 1 216 ? 2.557 -5.630 -2.129 1.00 94.81 216 LEU A CA 1
ATOM 1700 C C . LEU A 1 216 ? 3.215 -6.305 -0.924 1.00 94.81 216 LEU A C 1
ATOM 1702 O O . LEU A 1 216 ? 4.187 -7.045 -1.079 1.00 94.81 216 LEU A O 1
ATOM 1706 N N . TRP A 1 217 ? 2.675 -6.109 0.275 1.00 93.25 217 TRP A N 1
ATOM 1707 C CA . TRP A 1 217 ? 3.153 -6.760 1.483 1.00 93.25 217 TRP A CA 1
ATOM 1708 C C . TRP A 1 217 ? 3.104 -8.274 1.328 1.00 93.25 217 TRP A C 1
ATOM 1710 O O . TRP A 1 217 ? 4.125 -8.955 1.427 1.00 93.25 217 TRP A O 1
ATOM 1720 N N . SER A 1 218 ? 1.929 -8.794 0.989 1.00 89.12 218 SER A N 1
ATOM 1721 C CA . SER A 1 218 ? 1.682 -10.229 0.958 1.00 89.12 218 SER A CA 1
ATOM 1722 C C . SER A 1 218 ? 2.366 -10.943 -0.206 1.00 89.12 218 SER A C 1
ATOM 1724 O O . SER A 1 218 ? 2.708 -12.116 -0.087 1.00 89.12 218 SER A O 1
ATOM 1726 N N . LEU A 1 219 ? 2.525 -10.272 -1.349 1.00 89.12 219 LEU A N 1
ATOM 1727 C CA . LEU A 1 219 ? 3.075 -10.867 -2.568 1.00 89.12 219 LEU A CA 1
ATOM 1728 C C . LEU A 1 219 ? 4.565 -10.585 -2.773 1.00 89.12 219 LEU A C 1
ATOM 1730 O O . LEU A 1 219 ? 5.224 -11.305 -3.528 1.00 89.12 219 LEU A O 1
ATOM 1734 N N . VAL A 1 220 ? 5.094 -9.533 -2.151 1.00 92.44 220 VAL A N 1
ATOM 1735 C CA . VAL A 1 220 ? 6.464 -9.068 -2.365 1.00 92.44 220 VAL A CA 1
ATOM 1736 C C . VAL A 1 220 ? 7.221 -9.022 -1.046 1.00 92.44 220 VAL A C 1
ATOM 1738 O O . VAL A 1 220 ? 8.235 -9.701 -0.934 1.00 92.44 220 VAL A O 1
ATOM 1741 N N . LEU A 1 221 ? 6.777 -8.248 -0.055 1.00 94.19 221 LEU A N 1
ATOM 1742 C CA . LEU A 1 221 ? 7.650 -7.791 1.036 1.00 94.19 221 LEU A CA 1
ATOM 1743 C C . LEU A 1 221 ? 7.728 -8.727 2.254 1.00 94.19 221 LEU A C 1
ATOM 1745 O O . LEU A 1 221 ? 8.809 -8.855 2.826 1.00 94.19 221 LEU A O 1
ATOM 1749 N N . LYS A 1 222 ? 6.641 -9.410 2.630 1.00 90.38 222 LYS A N 1
ATOM 1750 C CA . LYS A 1 222 ? 6.508 -10.166 3.893 1.00 90.38 222 LYS A CA 1
ATOM 1751 C C . LYS A 1 222 ? 7.675 -11.124 4.163 1.00 90.38 222 LYS A C 1
ATOM 1753 O O . LYS A 1 222 ? 8.301 -11.053 5.217 1.00 90.38 222 LYS A O 1
ATOM 1758 N N . ASP A 1 223 ? 8.029 -11.962 3.189 1.00 90.00 223 ASP A N 1
ATOM 1759 C CA . ASP A 1 223 ? 9.065 -12.998 3.357 1.00 90.00 223 ASP A CA 1
ATOM 1760 C C . ASP A 1 223 ? 10.496 -12.442 3.403 1.00 90.00 223 ASP A C 1
ATOM 1762 O O . ASP A 1 223 ? 11.416 -13.091 3.901 1.00 90.00 223 ASP A O 1
ATOM 1766 N N . ARG A 1 224 ? 10.703 -11.231 2.878 1.00 91.06 224 ARG A N 1
ATOM 1767 C CA . ARG A 1 224 ? 12.023 -10.594 2.759 1.00 91.06 224 ARG A CA 1
ATOM 1768 C C . ARG A 1 224 ? 12.214 -9.413 3.693 1.00 91.06 224 ARG A C 1
ATOM 1770 O O . ARG A 1 224 ? 13.326 -8.904 3.769 1.00 91.06 224 ARG A O 1
ATOM 1777 N N . TRP A 1 225 ? 11.175 -8.983 4.405 1.00 92.88 225 TRP A N 1
ATOM 1778 C CA . TRP A 1 225 ? 11.186 -7.741 5.173 1.00 92.88 225 TRP A CA 1
ATOM 1779 C C . TRP A 1 225 ? 12.329 -7.688 6.189 1.00 92.88 225 TRP A C 1
ATOM 1781 O O . TRP A 1 225 ? 13.124 -6.756 6.169 1.00 92.88 225 TRP A O 1
ATOM 1791 N N . LYS A 1 226 ? 12.516 -8.755 6.980 1.00 91.62 226 LYS A N 1
ATOM 1792 C CA . LYS A 1 226 ? 13.634 -8.867 7.943 1.00 91.62 226 LYS A CA 1
ATOM 1793 C C . LYS A 1 226 ? 15.012 -8.856 7.270 1.00 91.62 226 LYS A C 1
ATOM 1795 O O . LYS A 1 226 ? 15.993 -8.342 7.813 1.00 91.62 226 LYS A O 1
ATOM 1800 N N . VAL A 1 227 ? 15.108 -9.446 6.077 1.00 90.38 227 VAL A N 1
ATOM 1801 C CA . VAL A 1 227 ? 16.351 -9.438 5.296 1.00 90.38 227 VAL A CA 1
ATOM 1802 C C . VAL A 1 227 ? 16.625 -8.029 4.777 1.00 90.38 227 VAL A C 1
ATOM 1804 O O . VAL A 1 227 ? 17.753 -7.559 4.893 1.00 90.38 227 VAL A O 1
ATOM 1807 N N . LEU A 1 228 ? 15.612 -7.326 4.267 1.00 92.38 228 LEU A N 1
ATOM 1808 C CA . LEU A 1 228 ? 15.724 -5.924 3.863 1.00 92.38 228 LEU A CA 1
ATOM 1809 C C . LEU A 1 228 ? 16.145 -5.051 5.050 1.00 92.38 228 LEU A C 1
ATOM 1811 O O . LEU A 1 228 ? 17.170 -4.391 4.971 1.00 92.38 228 LEU A O 1
ATOM 1815 N N . GLU A 1 229 ? 15.457 -5.126 6.185 1.00 93.12 229 GLU A N 1
ATOM 1816 C CA . GLU A 1 229 ? 15.773 -4.333 7.380 1.00 93.12 229 GLU A CA 1
ATOM 1817 C C . GLU A 1 229 ? 17.256 -4.448 7.794 1.00 93.12 229 GLU A C 1
ATOM 1819 O O . GLU A 1 229 ? 17.963 -3.449 7.972 1.00 93.12 229 GLU A O 1
ATOM 1824 N N . SER A 1 230 ? 17.764 -5.682 7.878 1.00 90.38 230 SER A N 1
ATOM 1825 C CA . SER A 1 230 ? 19.147 -5.953 8.289 1.00 90.38 230 SER A CA 1
ATOM 1826 C C . SER A 1 230 ? 20.198 -5.615 7.225 1.00 90.38 230 SER A C 1
ATOM 1828 O O . SER A 1 230 ? 21.327 -5.249 7.568 1.00 90.38 230 SER A O 1
ATOM 1830 N N . THR A 1 231 ? 19.866 -5.740 5.937 1.00 86.94 231 THR A N 1
ATOM 1831 C CA . THR A 1 231 ? 20.802 -5.457 4.834 1.00 86.94 231 THR A CA 1
ATOM 1832 C C . THR A 1 231 ? 20.855 -3.975 4.491 1.00 86.94 231 THR A C 1
ATOM 1834 O O . THR A 1 231 ? 21.945 -3.439 4.303 1.00 86.94 231 THR A O 1
ATOM 1837 N N . LEU A 1 232 ? 19.713 -3.290 4.466 1.00 88.50 232 LEU A N 1
ATOM 1838 C CA . LEU A 1 232 ? 19.611 -1.881 4.085 1.00 88.50 232 LEU A CA 1
ATOM 1839 C C . LEU A 1 232 ? 20.180 -0.938 5.145 1.00 88.50 232 LEU A C 1
ATOM 1841 O O . LEU A 1 232 ? 20.689 0.123 4.799 1.00 88.50 232 LEU A O 1
ATOM 1845 N N . SER A 1 233 ? 20.195 -1.354 6.414 1.00 84.94 233 SER A N 1
ATOM 1846 C CA . SER A 1 233 ? 20.870 -0.613 7.492 1.00 84.94 233 SER A CA 1
ATOM 1847 C C . SER A 1 233 ? 22.395 -0.521 7.302 1.00 84.94 233 SER A C 1
ATOM 1849 O O . SER A 1 233 ? 23.054 0.261 7.978 1.00 84.94 233 SER A O 1
ATOM 1851 N N . LYS A 1 234 ? 22.968 -1.309 6.380 1.00 86.50 234 LYS A N 1
ATOM 1852 C CA . LYS A 1 234 ? 24.393 -1.284 6.009 1.00 86.50 234 LYS A CA 1
ATOM 1853 C C . LYS A 1 234 ? 24.662 -0.462 4.741 1.00 86.50 234 LYS A C 1
ATOM 1855 O O . LYS A 1 234 ? 25.787 -0.485 4.240 1.00 86.50 234 LYS A O 1
ATOM 1860 N N . ALA A 1 235 ? 23.646 0.183 4.164 1.00 86.50 235 ALA A N 1
ATOM 1861 C CA . ALA A 1 235 ? 23.822 1.041 2.998 1.00 86.50 235 ALA A CA 1
ATOM 1862 C C . ALA A 1 235 ? 24.608 2.312 3.391 1.00 86.50 235 ALA A C 1
ATOM 1864 O O . ALA A 1 235 ? 24.285 2.927 4.407 1.00 86.50 235 ALA A O 1
ATOM 1865 N N . PRO A 1 236 ? 25.629 2.720 2.615 1.00 83.25 236 PRO A N 1
ATOM 1866 C CA . PRO A 1 236 ? 26.565 3.776 3.016 1.00 83.25 236 PRO A CA 1
ATOM 1867 C C . PRO A 1 236 ? 25.940 5.177 3.088 1.00 83.25 236 PRO A C 1
ATOM 1869 O O . PRO A 1 236 ? 26.384 6.005 3.875 1.00 83.25 236 PRO A O 1
ATOM 1872 N N . ASP A 1 237 ? 24.923 5.446 2.273 1.00 86.06 237 ASP A N 1
ATOM 1873 C CA . ASP A 1 237 ? 24.256 6.747 2.149 1.00 86.06 237 ASP A CA 1
ATOM 1874 C C . ASP A 1 237 ? 22.924 6.820 2.918 1.00 86.06 237 ASP A C 1
ATOM 1876 O O . ASP A 1 237 ? 22.248 7.846 2.892 1.00 86.06 237 ASP A O 1
ATOM 1880 N N . GLY A 1 238 ? 22.513 5.722 3.563 1.00 90.12 238 GLY A N 1
ATOM 1881 C CA . GLY A 1 238 ? 21.224 5.605 4.245 1.00 90.12 238 GLY A CA 1
ATOM 1882 C C . GLY A 1 238 ? 19.997 5.697 3.327 1.00 90.12 238 GLY A C 1
ATOM 1883 O O . GLY A 1 238 ? 18.877 5.607 3.819 1.00 90.12 238 GLY A O 1
ATOM 1884 N N . SER A 1 239 ? 20.150 5.823 2.003 1.00 89.75 239 SER A N 1
ATOM 1885 C CA . SER A 1 239 ? 19.022 6.124 1.106 1.00 89.75 239 SER A CA 1
ATOM 1886 C C . SER A 1 239 ? 18.006 4.982 1.032 1.00 89.75 239 SER A C 1
ATOM 1888 O O . SER A 1 239 ? 16.796 5.214 1.016 1.00 89.75 239 SER A O 1
ATOM 1890 N N . CYS A 1 240 ? 18.486 3.736 1.055 1.00 92.38 240 CYS A N 1
ATOM 1891 C CA . CYS A 1 240 ? 17.631 2.555 1.158 1.00 92.38 240 CYS A CA 1
ATOM 1892 C C . CYS A 1 240 ? 16.869 2.519 2.485 1.00 92.38 240 CYS A C 1
ATOM 1894 O O . CYS A 1 240 ? 15.699 2.142 2.509 1.00 92.38 240 CYS A O 1
ATOM 1896 N N . ARG A 1 241 ? 17.539 2.908 3.578 1.00 94.69 241 ARG A N 1
ATOM 1897 C CA . ARG A 1 241 ? 16.942 2.947 4.912 1.00 94.69 241 ARG A CA 1
ATOM 1898 C C . ARG A 1 241 ? 15.817 3.976 4.962 1.00 94.69 241 ARG A C 1
ATOM 1900 O O . ARG A 1 241 ? 14.721 3.629 5.371 1.00 94.69 241 ARG A O 1
ATOM 1907 N N . THR A 1 242 ? 16.037 5.163 4.400 1.00 95.62 242 THR A N 1
ATOM 1908 C CA . THR A 1 242 ? 14.995 6.185 4.254 1.00 95.62 242 THR A CA 1
ATOM 1909 C C . THR A 1 242 ? 13.759 5.655 3.525 1.00 95.62 242 THR A C 1
ATOM 1911 O O . THR A 1 242 ? 12.645 5.883 3.977 1.00 95.62 242 THR A O 1
ATOM 1914 N N . GLN A 1 243 ? 13.915 4.927 2.410 1.00 96.31 243 GLN A N 1
ATOM 1915 C CA . GLN A 1 243 ? 12.754 4.375 1.692 1.00 96.31 243 GLN A CA 1
ATOM 1916 C C . GLN A 1 243 ? 12.034 3.267 2.471 1.00 96.31 243 GLN A C 1
ATOM 1918 O O . GLN A 1 243 ? 10.815 3.147 2.367 1.00 96.31 243 GLN A O 1
ATOM 1923 N N . PHE A 1 244 ? 12.772 2.470 3.243 1.00 96.25 244 PHE A N 1
ATOM 1924 C CA . PHE A 1 244 ? 12.195 1.473 4.141 1.00 96.25 244 PHE A CA 1
ATOM 1925 C C . PHE A 1 244 ? 11.368 2.136 5.251 1.00 96.25 244 PHE A C 1
ATOM 1927 O O . PHE A 1 244 ? 10.214 1.763 5.445 1.00 96.25 244 PHE A O 1
ATOM 1934 N N . ASP A 1 245 ? 11.926 3.153 5.913 1.00 96.25 245 ASP A N 1
ATOM 1935 C CA . ASP A 1 245 ? 11.247 3.878 6.991 1.00 96.25 245 ASP A CA 1
ATOM 1936 C C . ASP A 1 245 ? 10.003 4.617 6.451 1.00 96.25 245 ASP A C 1
ATOM 1938 O O . ASP A 1 245 ? 8.929 4.493 7.025 1.00 96.25 245 ASP A O 1
ATOM 1942 N N . ILE A 1 246 ? 10.075 5.246 5.264 1.00 97.44 246 ILE A N 1
ATOM 1943 C CA . ILE A 1 246 ? 8.902 5.867 4.605 1.00 97.44 246 ILE A CA 1
ATOM 1944 C C . ILE A 1 246 ? 7.754 4.867 4.404 1.00 97.44 246 ILE A C 1
ATOM 1946 O O . ILE A 1 246 ? 6.589 5.239 4.548 1.00 97.44 246 ILE A O 1
ATOM 1950 N N . PHE A 1 247 ? 8.053 3.620 4.027 1.00 97.44 247 PHE A N 1
ATOM 1951 C CA . PHE A 1 247 ? 7.015 2.606 3.829 1.00 97.44 247 PHE A CA 1
ATOM 1952 C C . PHE A 1 247 ? 6.284 2.299 5.141 1.00 97.44 247 PHE A C 1
ATOM 1954 O O . PHE A 1 247 ? 5.054 2.213 5.144 1.00 97.44 247 PHE A O 1
ATOM 1961 N N . GLN A 1 248 ? 7.048 2.150 6.228 1.00 95.94 248 GLN A N 1
ATOM 1962 C CA . GLN A 1 248 ? 6.531 1.859 7.561 1.00 95.94 248 GLN A CA 1
ATOM 1963 C C . GLN A 1 248 ? 5.745 3.049 8.120 1.00 95.94 248 GLN A C 1
ATOM 1965 O O . GLN A 1 248 ? 4.568 2.893 8.432 1.00 95.94 248 GLN A O 1
ATOM 1970 N N . ASP A 1 249 ? 6.336 4.244 8.118 1.00 97.31 249 ASP A N 1
ATOM 1971 C CA . ASP A 1 249 ? 5.714 5.467 8.636 1.00 97.31 249 ASP A CA 1
ATOM 1972 C C . ASP A 1 249 ? 4.387 5.771 7.927 1.00 97.31 249 ASP A C 1
ATOM 1974 O O . ASP A 1 249 ? 3.401 6.149 8.559 1.00 97.31 249 ASP A O 1
ATOM 1978 N N . LYS A 1 250 ? 4.319 5.568 6.601 1.00 96.50 250 LYS A N 1
ATOM 1979 C CA . LYS A 1 250 ? 3.061 5.721 5.855 1.00 96.50 250 LYS A CA 1
ATOM 1980 C C . LYS A 1 250 ? 2.043 4.628 6.169 1.00 96.50 250 LYS A C 1
ATOM 1982 O O . LYS A 1 250 ? 0.850 4.881 6.051 1.00 96.50 250 LYS A O 1
ATOM 1987 N N . GLY A 1 251 ? 2.486 3.416 6.499 1.00 96.06 251 GLY A N 1
ATOM 1988 C CA . GLY A 1 251 ? 1.600 2.352 6.978 1.00 96.06 251 GLY A CA 1
ATOM 1989 C C . GLY A 1 251 ? 0.954 2.731 8.309 1.00 96.06 251 GLY A C 1
ATOM 1990 O O . GLY A 1 251 ? -0.268 2.686 8.429 1.00 96.06 251 GLY A O 1
ATOM 1991 N N . ASP A 1 252 ? 1.761 3.213 9.253 1.00 95.75 252 ASP A N 1
ATOM 1992 C CA . ASP A 1 252 ? 1.303 3.673 10.569 1.00 95.75 252 ASP A CA 1
ATOM 1993 C C . ASP A 1 252 ? 0.386 4.907 10.453 1.00 95.75 252 ASP A C 1
ATOM 1995 O O . ASP A 1 252 ? -0.622 5.021 11.157 1.00 95.75 252 ASP A O 1
ATOM 1999 N N . GLN A 1 253 ? 0.687 5.819 9.520 1.00 96.19 253 GLN A N 1
ATOM 2000 C CA . GLN A 1 253 ? -0.176 6.960 9.206 1.00 96.19 253 GLN A CA 1
ATOM 2001 C C . GLN A 1 253 ? -1.533 6.513 8.643 1.00 96.19 253 GLN A C 1
ATOM 2003 O O . GLN A 1 253 ? -2.562 7.040 9.059 1.00 96.19 253 GLN A O 1
ATOM 2008 N N . ASP A 1 254 ? -1.551 5.539 7.729 1.00 96.25 254 ASP A N 1
ATOM 2009 C CA . ASP A 1 254 ? -2.795 5.005 7.163 1.00 96.25 254 ASP A CA 1
ATOM 2010 C C . ASP A 1 254 ? -3.636 4.287 8.232 1.00 96.25 254 ASP A C 1
ATOM 2012 O O . ASP A 1 254 ? -4.850 4.480 8.292 1.00 96.25 254 ASP A O 1
ATOM 2016 N N . ALA A 1 255 ? -2.997 3.525 9.128 1.00 93.75 255 ALA A N 1
ATOM 2017 C CA . ALA A 1 255 ? -3.659 2.920 10.286 1.00 93.75 255 ALA A CA 1
ATOM 2018 C C . ALA A 1 255 ? -4.270 3.979 11.220 1.00 93.75 255 ALA A C 1
ATOM 2020 O O . ALA A 1 255 ? -5.411 3.838 11.667 1.00 93.75 255 ALA A O 1
ATOM 2021 N N . SER A 1 256 ? -3.537 5.067 11.470 1.00 94.62 256 SER A N 1
ATOM 2022 C CA . SER A 1 256 ? -4.021 6.189 12.280 1.00 94.62 256 SER A CA 1
ATOM 2023 C C . SER A 1 256 ? -5.212 6.888 11.619 1.00 94.62 256 SER A C 1
ATOM 2025 O O . SER A 1 256 ? -6.202 7.149 12.294 1.00 94.62 256 SER A O 1
ATOM 2027 N N . GLU A 1 257 ? -5.178 7.116 10.300 1.00 95.12 257 GLU A N 1
ATOM 2028 C CA . GLU A 1 257 ? -6.302 7.711 9.560 1.00 95.12 257 GLU A CA 1
ATOM 2029 C C . GLU A 1 257 ? -7.569 6.839 9.659 1.00 95.12 257 GLU A C 1
ATOM 2031 O O . GLU A 1 257 ? -8.663 7.363 9.871 1.00 95.12 257 GLU A O 1
ATOM 2036 N N . ILE A 1 258 ? -7.449 5.508 9.555 1.00 93.12 258 ILE A N 1
ATOM 2037 C CA . ILE A 1 258 ? -8.586 4.591 9.760 1.00 93.12 258 ILE A CA 1
ATOM 2038 C C . ILE A 1 258 ? -9.123 4.675 11.192 1.00 93.12 258 ILE A C 1
ATOM 2040 O O . ILE A 1 258 ? -10.341 4.724 11.382 1.00 93.12 258 ILE A O 1
ATOM 2044 N N . SER A 1 259 ? -8.240 4.730 12.192 1.00 91.88 259 SER A N 1
ATOM 2045 C CA . SER A 1 259 ? -8.643 4.894 13.593 1.00 91.88 259 SER A CA 1
ATOM 2046 C C . SER A 1 259 ? -9.387 6.214 13.811 1.00 91.88 259 SER A C 1
ATOM 2048 O O . SER A 1 259 ? -10.460 6.223 14.407 1.00 91.88 259 SER A O 1
ATOM 2050 N N . GLU A 1 260 ? -8.886 7.321 13.263 1.00 92.69 260 GLU A N 1
ATOM 2051 C CA . GLU A 1 260 ? -9.541 8.632 13.344 1.00 92.69 260 GLU A CA 1
ATOM 2052 C C . GLU A 1 260 ? -10.904 8.640 12.637 1.00 92.69 260 GLU A C 1
ATOM 2054 O O . GLU A 1 260 ? -11.866 9.226 13.140 1.00 92.69 260 GLU A O 1
ATOM 2059 N N . ARG A 1 261 ? -11.028 7.958 11.488 1.00 91.31 261 ARG A N 1
ATOM 2060 C CA . ARG A 1 261 ? -12.319 7.769 10.802 1.00 91.31 261 ARG A CA 1
ATOM 2061 C C . ARG A 1 261 ? -13.302 6.984 11.666 1.00 91.31 261 ARG A C 1
ATOM 2063 O O . ARG A 1 261 ? -14.484 7.332 11.706 1.00 91.31 261 ARG A O 1
ATOM 2070 N N . PHE A 1 262 ? -12.832 5.945 12.353 1.00 90.00 262 PHE A N 1
ATOM 2071 C CA . PHE A 1 262 ? -13.647 5.164 13.280 1.00 90.00 262 PHE A CA 1
ATOM 2072 C C . PHE A 1 262 ? -14.107 6.010 14.477 1.00 90.00 262 PHE A C 1
ATOM 2074 O O . PHE A 1 262 ? -15.305 6.059 14.759 1.00 90.00 262 PHE A O 1
ATOM 2081 N N . ASP A 1 263 ? -13.208 6.765 15.107 1.00 88.81 263 ASP A N 1
ATOM 2082 C CA . ASP A 1 263 ? -13.544 7.671 16.212 1.00 88.81 263 ASP A CA 1
ATOM 2083 C C . ASP A 1 263 ? -14.522 8.773 15.776 1.00 88.81 263 ASP A C 1
ATOM 2085 O O . ASP A 1 263 ? -15.504 9.072 16.466 1.00 88.81 263 ASP A O 1
ATOM 2089 N N . GLY A 1 264 ? -14.315 9.337 14.583 1.00 87.81 264 GLY A N 1
ATOM 2090 C CA . GLY A 1 264 ? -15.239 10.282 13.963 1.00 87.81 264 GLY A CA 1
ATOM 2091 C C . GLY A 1 264 ? -16.629 9.679 13.755 1.00 87.81 264 GLY A C 1
ATOM 2092 O O . GLY A 1 264 ? -17.636 10.336 14.025 1.00 87.81 264 GLY A O 1
ATOM 2093 N N . CYS A 1 265 ? -16.702 8.407 13.361 1.00 84.50 265 CYS A N 1
ATOM 2094 C CA . CYS A 1 265 ? -17.954 7.668 13.232 1.00 84.50 265 CYS A CA 1
ATOM 2095 C C . CYS A 1 265 ? -18.661 7.478 14.589 1.00 84.50 265 CYS A C 1
ATOM 2097 O O . CYS A 1 265 ? -19.864 7.725 14.700 1.00 84.50 265 CYS A O 1
ATOM 2099 N N . LEU A 1 266 ? -17.914 7.124 15.642 1.00 80.88 266 LEU A N 1
ATOM 2100 C CA . LEU A 1 266 ? -18.438 6.963 17.006 1.00 80.88 266 LEU A CA 1
ATOM 2101 C C . LEU A 1 266 ? -18.917 8.276 17.642 1.00 80.88 266 LEU A C 1
ATOM 2103 O O . LEU A 1 266 ? -19.795 8.263 18.510 1.00 80.88 266 LEU A O 1
ATOM 2107 N N . SER A 1 267 ? -18.373 9.416 17.206 1.00 80.69 267 SER A N 1
ATOM 2108 C CA . SER A 1 267 ? -18.818 10.737 17.667 1.00 80.69 267 SER A CA 1
ATOM 2109 C C . SER A 1 267 ? -20.263 11.062 17.253 1.00 80.69 267 SER A C 1
ATOM 2111 O O . SER A 1 267 ? -20.920 11.897 17.883 1.00 80.69 267 SER A O 1
ATOM 2113 N N . ASN A 1 268 ? -20.801 10.372 16.239 1.00 79.50 268 ASN A N 1
ATOM 2114 C CA . ASN A 1 268 ? -22.203 10.491 15.870 1.00 79.50 268 ASN A CA 1
ATOM 2115 C C . ASN A 1 268 ? -23.095 9.870 16.962 1.00 79.50 268 ASN A C 1
ATOM 2117 O O . ASN A 1 268 ? -22.988 8.693 17.309 1.00 79.50 268 ASN A O 1
ATOM 2121 N N . THR A 1 269 ? -24.030 10.662 17.492 1.00 72.69 269 THR A N 1
ATOM 2122 C CA . THR A 1 269 ? -24.944 10.227 18.560 1.00 72.69 269 THR A CA 1
ATOM 2123 C C . THR A 1 269 ? -25.808 9.031 18.136 1.00 72.69 269 THR A C 1
ATOM 2125 O O . THR A 1 269 ? -26.113 8.189 18.976 1.00 72.69 269 THR A O 1
ATOM 2128 N N . GLU A 1 270 ? -26.140 8.895 16.848 1.00 79.50 270 GLU A N 1
ATOM 2129 C CA . GLU A 1 270 ? -26.901 7.748 16.324 1.00 79.50 270 GLU A CA 1
ATOM 2130 C C . GLU A 1 270 ? -26.094 6.440 16.357 1.00 79.50 270 GLU A C 1
ATOM 2132 O O . GLU A 1 270 ? -26.651 5.384 16.648 1.00 79.50 270 GLU A O 1
ATOM 2137 N N . MET A 1 271 ? -24.769 6.511 16.164 1.00 83.56 271 MET A N 1
ATOM 2138 C CA . MET A 1 271 ? -23.869 5.347 16.206 1.00 83.56 271 MET A CA 1
ATOM 2139 C C . MET A 1 271 ? -23.703 4.779 17.628 1.00 83.56 271 MET A C 1
ATOM 2141 O O . MET A 1 271 ? -23.185 3.681 17.820 1.00 83.56 271 MET A O 1
ATOM 2145 N N . ASN A 1 272 ? -24.190 5.499 18.644 1.00 83.12 272 ASN A N 1
ATOM 2146 C CA . ASN A 1 272 ? -24.247 5.013 20.021 1.00 83.12 272 ASN A CA 1
ATOM 2147 C C . ASN A 1 272 ? -25.494 4.151 20.307 1.00 83.12 272 ASN A C 1
ATOM 2149 O O . ASN A 1 272 ? -25.566 3.553 21.384 1.00 83.12 272 ASN A O 1
ATOM 2153 N N . ASP A 1 273 ? -26.472 4.073 19.392 1.00 89.50 273 ASP A N 1
ATOM 2154 C CA . ASP A 1 273 ? -27.619 3.164 19.507 1.00 89.50 273 ASP A CA 1
ATOM 2155 C C . ASP A 1 273 ? -27.306 1.802 18.853 1.00 89.50 273 ASP A C 1
ATOM 2157 O O . ASP A 1 273 ? -27.230 1.707 17.625 1.00 89.50 273 ASP A O 1
ATOM 2161 N N . PRO A 1 274 ? -27.210 0.701 19.627 1.00 90.69 274 PRO A N 1
ATOM 2162 C CA . PRO A 1 274 ? -26.936 -0.625 19.077 1.00 90.69 274 PRO A CA 1
ATOM 2163 C C . PRO A 1 274 ? -27.951 -1.089 18.026 1.00 90.69 274 PRO A C 1
ATOM 2165 O O . PRO A 1 274 ? -27.606 -1.898 17.163 1.00 90.69 274 PRO A O 1
ATOM 2168 N N . ARG A 1 275 ? -29.205 -0.616 18.094 1.00 92.56 275 ARG A N 1
ATOM 2169 C CA . ARG A 1 275 ? -30.236 -0.983 17.109 1.00 92.56 275 ARG A CA 1
ATOM 2170 C C . ARG A 1 275 ? -29.955 -0.356 15.754 1.00 92.56 275 ARG A C 1
ATOM 2172 O O . ARG A 1 275 ? -30.077 -1.039 14.745 1.00 92.56 275 ARG A O 1
ATOM 2179 N N . PHE A 1 276 ? -29.530 0.904 15.744 1.00 92.12 276 PHE A N 1
ATOM 2180 C CA . PHE A 1 276 ? -29.136 1.595 14.524 1.00 92.12 276 PHE A CA 1
ATOM 2181 C C . PHE A 1 276 ? -27.950 0.893 13.850 1.00 92.12 276 PHE A C 1
ATOM 2183 O O . PHE A 1 276 ? -28.019 0.586 12.660 1.00 92.12 276 PHE A O 1
ATOM 2190 N N . CYS A 1 277 ? -26.908 0.544 14.616 1.00 92.00 277 CYS A N 1
ATOM 2191 C CA . CYS A 1 277 ? -25.752 -0.198 14.099 1.00 92.00 277 CYS A CA 1
ATOM 2192 C C . CYS A 1 277 ? -26.154 -1.562 13.525 1.00 92.00 277 CYS A C 1
ATOM 2194 O O . CYS A 1 277 ? -25.681 -1.952 12.458 1.00 92.00 277 CYS A O 1
ATOM 2196 N N . PHE A 1 278 ? -27.046 -2.279 14.217 1.00 94.38 278 PHE A N 1
ATOM 2197 C CA . PHE A 1 278 ? -27.582 -3.550 13.741 1.00 94.38 278 PHE A CA 1
ATOM 2198 C C . PHE A 1 278 ? -28.342 -3.392 12.421 1.00 94.38 278 PHE A C 1
ATOM 2200 O O . PHE A 1 278 ? -28.061 -4.129 11.481 1.00 94.38 278 PHE A O 1
ATOM 2207 N N . ASP A 1 279 ? -29.270 -2.437 12.328 1.00 93.88 279 ASP A N 1
ATOM 2208 C CA . ASP A 1 279 ? -30.071 -2.221 11.119 1.00 93.88 279 ASP A CA 1
ATOM 2209 C C . ASP A 1 279 ? -29.193 -1.804 9.931 1.00 93.88 279 ASP A C 1
ATOM 2211 O O . ASP A 1 279 ? -29.430 -2.238 8.802 1.00 93.88 279 ASP A O 1
ATOM 2215 N N . LEU A 1 280 ? -28.162 -0.990 10.178 1.00 92.69 280 LEU A N 1
ATOM 2216 C CA . LEU A 1 280 ? -27.200 -0.581 9.158 1.00 92.69 280 LEU A CA 1
ATOM 2217 C C . LEU A 1 280 ? -26.373 -1.771 8.647 1.00 92.69 280 LEU A C 1
ATOM 2219 O O . LEU A 1 280 ? -26.279 -1.958 7.435 1.00 92.69 280 LEU A O 1
ATOM 2223 N N . LEU A 1 281 ? -25.826 -2.592 9.553 1.00 93.75 281 LEU A N 1
ATOM 2224 C CA . LEU A 1 281 ? -25.080 -3.809 9.202 1.00 93.75 281 LEU A CA 1
ATOM 2225 C C . LEU A 1 281 ? -25.962 -4.843 8.500 1.00 93.75 281 LEU A C 1
ATOM 2227 O O . LEU A 1 281 ? -25.549 -5.450 7.519 1.00 93.75 281 LEU A O 1
ATOM 2231 N N . TRP A 1 282 ? -27.191 -5.039 8.976 1.00 94.38 282 TRP A N 1
ATOM 2232 C CA . TRP A 1 282 ? -28.139 -5.948 8.343 1.00 94.38 282 TRP A CA 1
ATOM 2233 C C . TRP A 1 282 ? -28.399 -5.531 6.894 1.00 94.38 282 TRP A C 1
ATOM 2235 O O . TRP A 1 282 ? -28.247 -6.343 5.987 1.00 94.38 282 TRP A O 1
ATOM 2245 N N . ARG A 1 283 ? -28.724 -4.252 6.665 1.00 95.31 283 ARG A N 1
ATOM 2246 C CA . ARG A 1 283 ? -29.000 -3.723 5.320 1.00 95.31 283 ARG A CA 1
ATOM 2247 C C . ARG A 1 283 ? -27.787 -3.774 4.396 1.00 95.31 283 ARG A C 1
ATOM 2249 O O . ARG A 1 283 ? -27.970 -3.959 3.200 1.00 95.31 283 ARG A O 1
ATOM 2256 N N . SER A 1 284 ? -26.573 -3.581 4.915 1.00 95.31 284 SER A N 1
ATOM 2257 C CA . SER A 1 284 ? -25.360 -3.621 4.087 1.00 95.31 284 SER A CA 1
ATOM 2258 C C . SER A 1 284 ? -24.945 -5.042 3.698 1.00 95.31 284 SER A C 1
ATOM 2260 O O . SER A 1 284 ? -24.296 -5.223 2.670 1.00 95.31 284 SER A O 1
ATOM 2262 N N . LEU A 1 285 ? -25.322 -6.044 4.497 1.00 96.12 285 LEU A N 1
ATOM 2263 C CA . LEU A 1 285 ? -24.960 -7.445 4.278 1.00 96.12 285 LEU A CA 1
ATOM 2264 C C . LEU A 1 285 ? -26.078 -8.259 3.617 1.00 96.12 285 LEU A C 1
ATOM 2266 O O . LEU A 1 285 ? -25.797 -9.322 3.058 1.00 96.12 285 LEU A O 1
ATOM 2270 N N . GLU A 1 286 ? -27.323 -7.784 3.649 1.00 94.25 286 GLU A N 1
ATOM 2271 C CA . GLU A 1 286 ? -28.470 -8.461 3.046 1.00 94.25 286 GLU A CA 1
ATOM 2272 C C . GLU A 1 286 ? -28.246 -8.726 1.546 1.00 94.25 286 GLU A C 1
ATOM 2274 O O . GLU A 1 286 ? -27.958 -7.827 0.759 1.00 94.25 286 GLU A O 1
ATOM 2279 N N . GLY A 1 287 ? -28.360 -9.996 1.143 1.00 93.62 287 GLY A N 1
ATOM 2280 C CA . GLY A 1 287 ? -28.138 -10.431 -0.241 1.00 93.62 287 GLY A CA 1
ATOM 2281 C C . GLY A 1 287 ? -26.670 -10.657 -0.631 1.00 93.62 287 GLY A C 1
ATOM 2282 O O . GLY A 1 287 ? -26.411 -11.063 -1.763 1.00 93.62 287 GLY A O 1
ATOM 2283 N N . THR A 1 288 ? -25.717 -10.446 0.282 1.00 96.69 288 THR A N 1
ATOM 2284 C CA . THR A 1 288 ? -24.290 -10.741 0.064 1.00 96.69 288 THR A CA 1
ATOM 2285 C C . THR A 1 288 ? -23.913 -12.146 0.551 1.00 96.69 288 THR A C 1
ATOM 2287 O O . THR A 1 288 ? -24.614 -12.750 1.364 1.00 96.69 288 THR A O 1
ATOM 2290 N N . GLU A 1 289 ? -22.755 -12.661 0.127 1.00 94.56 289 GLU A N 1
ATOM 2291 C CA . GLU A 1 289 ? -22.196 -13.922 0.653 1.00 94.56 289 GLU A CA 1
ATOM 2292 C C . GLU A 1 289 ? -21.848 -13.844 2.156 1.00 94.56 289 GLU A C 1
ATOM 2294 O O . GLU A 1 289 ? -21.735 -14.872 2.828 1.00 94.56 289 GLU A O 1
ATOM 2299 N N . ALA A 1 290 ? -21.721 -12.630 2.708 1.00 94.81 290 ALA A N 1
ATOM 2300 C CA . ALA A 1 290 ? -21.419 -12.388 4.115 1.00 94.81 290 ALA A CA 1
ATOM 2301 C C . ALA A 1 290 ? -22.638 -12.543 5.050 1.00 94.81 290 ALA A C 1
ATOM 2303 O O . ALA A 1 290 ? -22.460 -12.731 6.257 1.00 94.81 290 ALA A O 1
ATOM 2304 N N . ASP A 1 291 ? -23.867 -12.524 4.517 1.00 93.50 291 ASP A N 1
ATOM 2305 C CA . ASP A 1 291 ? -25.120 -12.591 5.288 1.00 93.50 291 ASP A CA 1
ATOM 2306 C C . ASP A 1 291 ? -25.179 -13.817 6.218 1.00 93.50 291 ASP A C 1
ATOM 2308 O O . ASP A 1 291 ? -25.518 -13.716 7.402 1.00 93.50 291 ASP A O 1
ATOM 2312 N N . TRP A 1 292 ? -24.777 -14.988 5.711 1.00 95.12 292 TRP A N 1
ATOM 2313 C CA . TRP A 1 292 ? -24.756 -16.214 6.512 1.00 95.12 292 TRP A CA 1
ATOM 2314 C C . TRP A 1 292 ? -23.773 -16.120 7.686 1.00 95.12 292 TRP A C 1
ATOM 2316 O O . TRP A 1 292 ? -24.100 -16.536 8.802 1.00 95.12 292 TRP A O 1
ATOM 2326 N N . PHE A 1 293 ? -22.591 -15.538 7.464 1.00 96.06 293 PHE A N 1
ATOM 2327 C CA . PHE A 1 293 ? -21.581 -15.368 8.508 1.00 96.06 293 PHE A CA 1
ATOM 2328 C C . PHE A 1 293 ? -22.051 -14.385 9.579 1.00 96.06 293 PHE A C 1
ATOM 2330 O O . PHE A 1 293 ? -21.919 -14.683 10.764 1.00 96.06 293 PHE A O 1
ATOM 2337 N N . PHE A 1 294 ? -22.676 -13.271 9.193 1.00 95.56 294 PHE A N 1
ATOM 2338 C CA . PHE A 1 294 ? -23.243 -12.315 10.144 1.00 95.56 294 PHE A CA 1
ATOM 2339 C C . PHE A 1 294 ? -24.333 -12.946 11.019 1.00 95.56 294 PHE A C 1
ATOM 2341 O O . PHE A 1 294 ? -24.275 -12.861 12.248 1.00 95.56 294 PHE A O 1
ATOM 2348 N N . LYS A 1 295 ? -25.278 -13.676 10.409 1.00 94.00 295 LYS A N 1
ATOM 2349 C CA . LYS A 1 295 ? -26.302 -14.445 11.141 1.00 94.00 295 LYS A CA 1
ATOM 2350 C C . LYS A 1 295 ? -25.675 -15.443 12.108 1.00 94.00 295 LYS A C 1
ATOM 2352 O O . LYS A 1 295 ? -26.103 -15.534 13.258 1.00 94.00 295 LYS A O 1
ATOM 2357 N N . SER A 1 296 ? -24.656 -16.168 11.653 1.00 97.19 296 SER A N 1
ATOM 2358 C CA . SER A 1 296 ? -23.916 -17.120 12.477 1.00 97.19 296 SER A CA 1
ATOM 2359 C C . SER A 1 296 ? -23.253 -16.425 13.671 1.00 97.19 296 SER A C 1
ATOM 2361 O O . SER A 1 296 ? -23.424 -16.878 14.801 1.00 97.19 296 SER A O 1
ATOM 2363 N N . ILE A 1 297 ? -22.576 -15.288 13.475 1.00 96.88 297 ILE A N 1
ATOM 2364 C CA . ILE A 1 297 ? -21.958 -14.505 14.560 1.00 96.88 297 ILE A CA 1
ATOM 2365 C C . ILE A 1 297 ? -23.001 -14.141 15.625 1.00 96.88 297 ILE A C 1
ATOM 2367 O O . ILE A 1 297 ? -22.803 -14.439 16.803 1.00 96.88 297 ILE A O 1
ATOM 2371 N N . LEU A 1 298 ? -24.150 -13.586 15.226 1.00 95.56 298 LEU A N 1
ATOM 2372 C CA . LEU A 1 298 ? -25.225 -13.226 16.158 1.00 95.56 298 LEU A CA 1
ATOM 2373 C C . LEU A 1 298 ? -25.763 -14.437 16.925 1.00 95.56 298 LEU A C 1
ATOM 2375 O O . LEU A 1 298 ? -25.976 -14.359 18.135 1.00 95.56 298 LEU A O 1
ATOM 2379 N N . GLN A 1 299 ? -25.948 -15.572 16.246 1.00 95.75 299 GLN A N 1
ATOM 2380 C CA . GLN A 1 299 ? -26.373 -16.815 16.888 1.00 95.75 299 GLN A CA 1
ATOM 2381 C C . GLN A 1 299 ? -25.371 -17.262 17.956 1.00 95.75 299 GLN A C 1
ATOM 2383 O O . GLN A 1 299 ? -25.793 -17.601 19.057 1.00 95.75 299 GLN A O 1
ATOM 2388 N N . HIS A 1 300 ? -24.064 -17.206 17.689 1.00 96.44 300 HIS A N 1
ATOM 2389 C CA . HIS A 1 300 ? -23.042 -17.543 18.687 1.00 96.44 300 HIS A CA 1
ATOM 2390 C C . HIS A 1 300 ? -23.062 -16.578 19.881 1.00 96.44 300 HIS A C 1
ATOM 2392 O O . HIS A 1 300 ? -22.974 -17.028 21.026 1.00 96.44 300 HIS A O 1
ATOM 2398 N N . LEU A 1 301 ? -23.257 -15.276 19.642 1.00 95.00 301 LEU A N 1
ATOM 2399 C CA . LEU A 1 301 ? -23.381 -14.278 20.712 1.00 95.00 301 LEU A CA 1
ATOM 2400 C C . LEU A 1 301 ? -24.585 -14.547 21.637 1.00 95.00 301 LEU A C 1
ATOM 2402 O O . LEU A 1 301 ? -24.497 -14.290 22.838 1.00 95.00 301 LEU A O 1
ATOM 2406 N N . LEU A 1 302 ? -25.681 -15.129 21.130 1.00 93.56 302 LEU A N 1
ATOM 2407 C CA . LEU A 1 302 ? -26.840 -15.528 21.950 1.00 93.56 302 LEU A CA 1
ATOM 2408 C C . LEU A 1 302 ? -26.547 -16.696 22.908 1.00 93.56 302 LEU A C 1
ATOM 2410 O O . LEU A 1 302 ? -27.256 -16.857 23.903 1.00 93.56 302 LEU A O 1
ATOM 2414 N N . TYR A 1 303 ? -25.522 -17.509 22.629 1.00 94.00 303 TYR A N 1
ATOM 2415 C CA . TYR A 1 303 ? -25.119 -18.643 23.470 1.00 94.00 303 TYR A CA 1
ATOM 2416 C C . TYR A 1 303 ? -24.087 -18.277 24.549 1.00 94.00 303 TYR A C 1
ATOM 2418 O O . TYR A 1 303 ? -23.700 -19.144 25.339 1.00 94.00 303 TYR A O 1
ATOM 2426 N N . VAL A 1 304 ? -23.662 -17.010 24.634 1.00 93.75 304 VAL A N 1
ATOM 2427 C CA . VAL A 1 304 ? -22.788 -16.534 25.716 1.00 93.75 304 VAL A CA 1
ATOM 2428 C C . VAL A 1 304 ? -23.487 -16.740 27.072 1.00 93.75 304 VAL A C 1
ATOM 2430 O O . VAL A 1 304 ? -24.635 -16.319 27.239 1.00 93.75 304 VAL A O 1
ATOM 2433 N N . PRO A 1 305 ? -22.835 -17.368 28.071 1.00 90.31 305 PRO A N 1
ATOM 2434 C CA . PRO A 1 305 ? -23.467 -17.645 29.357 1.00 90.31 305 PRO A CA 1
ATOM 2435 C C . PRO A 1 305 ? -23.931 -16.377 30.088 1.00 90.31 305 PRO A C 1
ATOM 2437 O O . PRO A 1 305 ? -23.154 -15.451 30.309 1.00 90.31 305 PRO A O 1
ATOM 2440 N N . PHE A 1 306 ? -25.173 -16.380 30.578 1.00 88.38 306 PHE A N 1
ATOM 2441 C CA . PHE A 1 306 ? -25.708 -15.339 31.466 1.00 88.38 306 PHE A CA 1
ATOM 2442 C C . PHE A 1 306 ? -25.200 -15.523 32.907 1.00 88.38 306 PHE A C 1
ATOM 2444 O O . PHE A 1 306 ? -25.945 -15.915 33.809 1.00 88.38 306 PHE A O 1
ATOM 2451 N N . ASN A 1 307 ? -23.904 -15.304 33.124 1.00 91.25 307 ASN A N 1
ATOM 2452 C CA . ASN A 1 307 ? -23.251 -15.395 34.430 1.00 91.25 307 ASN A CA 1
ATOM 2453 C C . ASN A 1 307 ? -22.292 -14.209 34.654 1.00 91.25 307 ASN A C 1
ATOM 2455 O O . ASN A 1 307 ? -22.251 -13.271 33.863 1.00 91.25 307 ASN A O 1
ATOM 2459 N N . ASN A 1 308 ? -21.511 -14.247 35.738 1.00 85.31 308 ASN A N 1
ATOM 2460 C CA . ASN A 1 308 ? -20.593 -13.159 36.095 1.00 85.31 308 ASN A CA 1
ATOM 2461 C C . ASN A 1 308 ? -19.472 -12.919 35.066 1.00 85.31 308 ASN A C 1
ATOM 2463 O O . ASN A 1 308 ? -18.877 -11.851 35.096 1.00 85.31 308 ASN A O 1
ATOM 2467 N N . TYR A 1 309 ? -19.212 -13.874 34.167 1.00 87.00 309 TYR A N 1
ATOM 2468 C CA . TYR A 1 309 ? -18.187 -13.775 33.124 1.00 87.00 309 TYR A CA 1
ATOM 2469 C C . TYR A 1 309 ? -18.722 -13.208 31.807 1.00 87.00 309 TYR A C 1
ATOM 2471 O O . TYR A 1 309 ? -17.939 -12.981 30.894 1.00 87.00 309 TYR A O 1
ATOM 2479 N N . GLN A 1 310 ? -20.038 -12.977 31.672 1.00 88.25 310 GLN A N 1
ATOM 2480 C CA . GLN A 1 310 ? -20.645 -12.473 30.431 1.00 88.25 310 GLN A CA 1
ATOM 2481 C C . GLN A 1 310 ? -19.918 -11.230 29.905 1.00 88.25 310 GLN A C 1
ATOM 2483 O O . GLN A 1 310 ? -19.640 -11.117 28.717 1.00 88.25 310 GLN A O 1
ATOM 2488 N N . LYS A 1 311 ? -19.571 -10.321 30.816 1.00 86.94 311 LYS A N 1
ATOM 2489 C CA . LYS A 1 311 ? -18.813 -9.109 30.521 1.00 86.94 311 LYS A CA 1
ATOM 2490 C C . LYS A 1 311 ? -17.442 -9.411 29.905 1.00 86.94 311 LYS A C 1
ATOM 2492 O O . LYS A 1 311 ? -17.075 -8.767 28.930 1.00 86.94 311 LYS A O 1
ATOM 2497 N N . ASP A 1 312 ? -16.719 -10.389 30.439 1.00 89.12 312 ASP A N 1
ATOM 2498 C CA . ASP A 1 312 ? -15.365 -10.736 29.996 1.00 89.12 312 ASP A CA 1
ATOM 2499 C C . ASP A 1 312 ? -15.374 -11.337 28.583 1.00 89.12 312 ASP A C 1
ATOM 2501 O O . ASP A 1 312 ? -14.489 -11.038 27.785 1.00 89.12 312 ASP A O 1
ATOM 2505 N N . TYR A 1 313 ? -16.417 -12.105 28.233 1.00 92.38 313 TYR A N 1
ATOM 2506 C CA . TYR A 1 313 ? -16.627 -12.575 26.857 1.00 92.38 313 TYR A CA 1
ATOM 2507 C C . TYR A 1 313 ? -16.779 -11.407 25.880 1.00 92.38 313 TYR A C 1
ATOM 2509 O O . TYR A 1 313 ? -16.101 -11.379 24.859 1.00 92.38 313 TYR A O 1
ATOM 2517 N N . PHE A 1 314 ? -17.642 -10.434 26.190 1.00 92.38 314 PHE A N 1
ATOM 2518 C CA . PHE A 1 314 ? -17.868 -9.293 25.299 1.00 92.38 314 PHE A CA 1
ATOM 2519 C C . PHE A 1 314 ? -16.669 -8.346 25.223 1.00 92.38 314 PHE A C 1
ATOM 2521 O O . PHE A 1 314 ? -16.436 -7.792 24.157 1.00 92.38 314 PHE A O 1
ATOM 2528 N N . LYS A 1 315 ? -15.881 -8.215 26.298 1.00 90.81 315 LYS A N 1
ATOM 2529 C CA . LYS A 1 315 ? -14.591 -7.510 26.247 1.00 90.81 315 LYS A CA 1
ATOM 2530 C C . LYS A 1 315 ? -13.614 -8.186 25.295 1.00 90.81 315 LYS A C 1
ATOM 2532 O O . LYS A 1 315 ? -13.018 -7.521 24.465 1.00 90.81 315 LYS A O 1
ATOM 2537 N N . LEU A 1 316 ? -13.484 -9.509 25.388 1.00 92.06 316 LEU A N 1
ATOM 2538 C CA . LEU A 1 316 ? -12.622 -10.252 24.476 1.00 92.06 316 LEU A CA 1
ATOM 2539 C C . LEU A 1 316 ? -13.116 -10.156 23.025 1.00 92.06 316 LEU A C 1
ATOM 2541 O O . LEU A 1 316 ? -12.304 -10.029 22.118 1.00 92.06 316 LEU A O 1
ATOM 2545 N N . PHE A 1 317 ? -14.429 -10.220 22.788 1.00 94.00 317 PHE A N 1
ATOM 2546 C CA . PHE A 1 317 ? -14.978 -10.061 21.439 1.00 94.00 317 PHE A CA 1
ATOM 2547 C C . PHE A 1 317 ? -14.725 -8.674 20.865 1.00 94.00 317 PHE A C 1
ATOM 2549 O O . PHE A 1 317 ? -14.364 -8.584 19.699 1.00 94.00 317 PHE A O 1
ATOM 2556 N N . GLU A 1 318 ? -14.918 -7.626 21.663 1.00 91.69 318 GLU A N 1
ATOM 2557 C CA . GLU A 1 318 ? -14.646 -6.253 21.247 1.00 91.69 318 GLU A CA 1
ATOM 2558 C C . GLU A 1 318 ? -13.177 -6.103 20.849 1.00 91.69 318 GLU A C 1
ATOM 2560 O O . GLU A 1 318 ? -12.912 -5.768 19.703 1.00 91.69 318 GLU A O 1
ATOM 2565 N N . GLU A 1 319 ? -12.246 -6.527 21.701 1.00 92.06 319 GLU A N 1
ATOM 2566 C CA . GLU A 1 319 ? -10.809 -6.468 21.421 1.00 92.06 319 GLU A CA 1
ATOM 2567 C C . GLU A 1 319 ? -10.406 -7.264 20.159 1.00 92.06 319 GLU A C 1
ATOM 2569 O O . GLU A 1 319 ? -9.643 -6.788 19.318 1.00 92.06 319 GLU A O 1
ATOM 2574 N N . LEU A 1 320 ? -10.951 -8.473 19.974 1.00 92.81 320 LEU A N 1
ATOM 2575 C CA . LEU A 1 320 ? -10.683 -9.284 18.779 1.00 92.81 320 LEU A CA 1
ATOM 2576 C C . LEU A 1 320 ? -11.230 -8.633 17.501 1.00 92.81 320 LEU A C 1
ATOM 2578 O O . LEU A 1 320 ? -10.581 -8.686 16.457 1.00 92.81 320 LEU A O 1
ATOM 2582 N N . ILE A 1 321 ? -12.428 -8.046 17.557 1.00 93.31 321 ILE A N 1
ATOM 2583 C CA . ILE A 1 321 ? -13.022 -7.349 16.410 1.00 93.31 321 ILE A CA 1
ATOM 2584 C C . ILE A 1 321 ? -12.226 -6.077 16.112 1.00 93.31 321 ILE A C 1
ATOM 2586 O O . ILE A 1 321 ? -11.918 -5.824 14.948 1.00 93.31 321 ILE A O 1
ATOM 2590 N N . SER A 1 322 ? -11.839 -5.329 17.145 1.00 91.38 322 SER A N 1
ATOM 2591 C CA . SER A 1 322 ? -11.041 -4.110 17.037 1.00 91.38 322 SER A CA 1
ATOM 2592 C C . SER A 1 322 ? -9.698 -4.388 16.365 1.00 91.38 322 SER A C 1
ATOM 2594 O O . SER A 1 322 ? -9.399 -3.739 15.370 1.00 91.38 322 SER A O 1
ATOM 2596 N N . GLN A 1 323 ? -8.944 -5.418 16.767 1.00 90.88 323 GLN A N 1
ATOM 2597 C CA . GLN A 1 323 ? -7.687 -5.767 16.078 1.00 90.88 323 GLN A CA 1
ATOM 2598 C C . GLN A 1 323 ? -7.879 -6.251 14.632 1.00 90.88 323 GLN A C 1
ATOM 2600 O O . GLN A 1 323 ? -7.004 -6.038 13.793 1.00 90.88 323 GLN A O 1
ATOM 2605 N N . LEU A 1 324 ? -9.004 -6.905 14.324 1.00 90.44 324 LEU A N 1
ATOM 2606 C CA . LEU A 1 324 ? -9.281 -7.397 12.972 1.00 90.44 324 LEU A CA 1
ATOM 2607 C C . LEU A 1 324 ? -9.660 -6.265 12.007 1.00 90.44 324 LEU A C 1
ATOM 2609 O O . LEU A 1 324 ? -9.309 -6.323 10.829 1.00 90.44 324 LEU A O 1
ATOM 2613 N N . VAL A 1 325 ? -10.412 -5.275 12.494 1.00 90.44 325 VAL A N 1
ATOM 2614 C CA . VAL A 1 325 ? -10.941 -4.164 11.689 1.00 90.44 325 VAL A CA 1
ATOM 2615 C C . VAL A 1 325 ? -9.977 -2.973 11.672 1.00 90.44 325 VAL A C 1
ATOM 2617 O O . VAL A 1 325 ? -9.795 -2.358 10.625 1.00 90.44 325 VAL A O 1
ATOM 2620 N N . LEU A 1 326 ? -9.340 -2.664 12.804 1.00 88.94 326 LEU A N 1
ATOM 2621 C CA . LEU A 1 326 ? -8.400 -1.555 12.989 1.00 88.94 326 LEU A CA 1
ATOM 2622 C C . LEU A 1 326 ? -6.963 -2.092 13.005 1.00 88.94 326 LEU A C 1
ATOM 2624 O O . LEU A 1 326 ? -6.313 -2.235 14.042 1.00 88.94 326 LEU A O 1
ATOM 2628 N N . THR A 1 327 ? -6.474 -2.432 11.820 1.00 83.62 327 THR A N 1
ATOM 2629 C CA . THR A 1 327 ? -5.126 -2.975 11.619 1.00 83.62 327 THR A CA 1
ATOM 2630 C C . THR A 1 327 ? -4.051 -1.946 11.967 1.00 83.62 327 THR A C 1
ATOM 2632 O O . THR A 1 327 ? -4.160 -0.788 11.570 1.00 83.62 327 THR A O 1
ATOM 2635 N N . LYS A 1 328 ? -2.981 -2.373 12.647 1.00 79.06 328 LYS A N 1
ATOM 2636 C CA . LYS A 1 328 ? -1.952 -1.469 13.196 1.00 79.06 328 LYS A CA 1
ATOM 2637 C C . LYS A 1 328 ? -0.858 -1.049 12.205 1.00 79.06 328 LYS A C 1
ATOM 2639 O O . LYS A 1 328 ? -0.155 -0.094 12.488 1.00 79.06 328 LYS A O 1
ATOM 2644 N N . ASP A 1 329 ? -0.711 -1.734 11.071 1.00 81.81 329 ASP A N 1
ATOM 2645 C CA . ASP A 1 329 ? 0.399 -1.552 10.117 1.00 81.81 329 ASP A CA 1
ATOM 2646 C C . ASP A 1 329 ? -0.048 -1.040 8.731 1.00 81.81 329 ASP A C 1
ATOM 2648 O O . ASP A 1 329 ? 0.701 -1.090 7.750 1.00 81.81 329 ASP A O 1
ATOM 2652 N N . GLY A 1 330 ? -1.292 -0.564 8.623 1.00 84.62 330 GLY A N 1
ATOM 2653 C CA . GLY A 1 330 ? -1.839 -0.042 7.370 1.00 84.62 330 GLY A CA 1
ATOM 2654 C C . GLY A 1 330 ? -2.018 -1.115 6.288 1.00 84.62 330 GLY A C 1
ATOM 2655 O O . GLY A 1 330 ? -1.981 -0.792 5.093 1.00 84.62 330 GLY A O 1
ATOM 2656 N N . THR A 1 331 ? -2.184 -2.384 6.686 1.00 88.44 331 THR A N 1
ATOM 2657 C CA . THR A 1 331 ? -2.505 -3.512 5.799 1.00 88.44 331 THR A CA 1
ATOM 2658 C C . THR A 1 331 ? -3.746 -4.264 6.265 1.00 88.44 331 THR A C 1
ATOM 2660 O O . THR A 1 331 ? -3.998 -4.386 7.455 1.00 88.44 331 THR A O 1
ATOM 2663 N N . TYR A 1 332 ? -4.527 -4.803 5.332 1.00 88.81 332 TYR A N 1
ATOM 2664 C CA . TYR A 1 332 ? -5.650 -5.673 5.650 1.00 88.81 332 TYR A CA 1
ATOM 2665 C C . TYR A 1 332 ? -5.175 -7.080 6.043 1.00 88.81 332 TYR A C 1
ATOM 2667 O O . TYR A 1 332 ? -4.144 -7.553 5.549 1.00 88.81 332 TYR A O 1
ATOM 2675 N N . PRO A 1 333 ? -5.959 -7.807 6.859 1.00 86.12 333 PRO A N 1
ATOM 2676 C CA . PRO A 1 333 ? -5.609 -9.163 7.248 1.00 86.12 333 PRO A CA 1
ATOM 2677 C C . PRO A 1 333 ? -5.500 -10.125 6.053 1.00 86.12 333 PRO A C 1
ATOM 2679 O O . PRO A 1 333 ? -6.363 -10.177 5.175 1.00 86.12 333 PRO A O 1
ATOM 2682 N N . ASP A 1 334 ? -4.454 -10.953 6.039 1.00 81.25 334 ASP A N 1
ATOM 2683 C CA . ASP A 1 334 ? -4.243 -11.965 4.997 1.00 81.25 334 ASP A CA 1
ATOM 2684 C C . ASP A 1 334 ? -5.092 -13.216 5.262 1.00 81.25 334 ASP A C 1
ATOM 2686 O O . ASP A 1 334 ? -4.618 -14.194 5.841 1.00 81.25 334 ASP A O 1
ATOM 2690 N N . PHE A 1 335 ? -6.343 -13.220 4.795 1.00 83.44 335 PHE A N 1
ATOM 2691 C CA . PHE A 1 335 ? -7.294 -14.332 4.975 1.00 83.44 335 PHE A CA 1
ATOM 2692 C C . PHE A 1 335 ? -6.880 -15.663 4.313 1.00 83.44 335 PHE A C 1
ATOM 2694 O O . PHE A 1 335 ? -7.538 -16.685 4.514 1.00 83.44 335 PHE A O 1
ATOM 2701 N N . ARG A 1 336 ? -5.787 -15.692 3.536 1.00 77.31 336 ARG A N 1
ATOM 2702 C CA . ARG A 1 336 ? -5.190 -16.944 3.029 1.00 77.31 336 ARG A CA 1
ATOM 2703 C C . ARG A 1 336 ? -4.358 -17.648 4.102 1.00 77.31 336 ARG A C 1
ATOM 2705 O O . ARG A 1 336 ? -4.208 -18.872 4.055 1.00 77.31 336 ARG A O 1
ATOM 2712 N N . SER A 1 337 ? -3.819 -16.890 5.058 1.00 76.31 337 SER A N 1
ATOM 2713 C CA . SER A 1 337 ? -3.119 -17.424 6.222 1.00 76.31 337 SER A CA 1
ATOM 2714 C C . SER A 1 337 ? -4.106 -18.156 7.125 1.00 76.31 337 SER A C 1
ATOM 2716 O O . SER A 1 337 ? -5.154 -17.631 7.488 1.00 76.31 337 SER A O 1
ATOM 2718 N N . ARG A 1 338 ? -3.753 -19.378 7.529 1.00 77.06 338 ARG A N 1
ATOM 2719 C CA . ARG A 1 338 ? -4.497 -20.128 8.556 1.00 77.06 338 ARG A CA 1
ATOM 2720 C C . ARG A 1 338 ? -3.926 -19.931 9.961 1.00 77.06 338 ARG A C 1
ATOM 2722 O O . ARG A 1 338 ? -4.439 -20.517 10.911 1.00 77.06 338 ARG A O 1
ATOM 2729 N N . ASP A 1 339 ? -2.850 -19.159 10.095 1.00 83.38 339 ASP A N 1
ATOM 2730 C CA . ASP A 1 339 ? -2.207 -18.906 11.380 1.00 83.38 339 ASP A CA 1
ATOM 2731 C C . ASP A 1 339 ? -2.855 -17.703 12.067 1.00 83.38 339 ASP A C 1
ATOM 2733 O O . ASP A 1 339 ? -2.626 -16.564 11.681 1.00 83.38 339 ASP A O 1
ATOM 2737 N N . LEU A 1 340 ? -3.643 -17.948 13.114 1.00 80.38 340 LEU A N 1
ATOM 2738 C CA . LEU A 1 340 ? -4.336 -16.893 13.864 1.00 80.38 340 LEU A CA 1
ATOM 2739 C C . LEU A 1 340 ? -3.381 -15.862 14.488 1.00 80.38 340 LEU A C 1
ATOM 2741 O O . LEU A 1 340 ? -3.779 -14.724 14.718 1.00 80.38 340 LEU A O 1
ATOM 2745 N N . ARG A 1 341 ? -2.110 -16.220 14.710 1.00 81.25 341 ARG A N 1
ATOM 2746 C CA . ARG A 1 341 ? -1.089 -15.294 15.231 1.00 81.25 341 ARG A CA 1
ATOM 2747 C C . ARG A 1 341 ? -0.729 -14.185 14.242 1.00 81.25 341 ARG A C 1
ATOM 2749 O O . ARG A 1 341 ? -0.092 -13.223 14.642 1.00 81.25 341 ARG A O 1
ATOM 2756 N N . THR A 1 342 ? -1.108 -14.313 12.966 1.00 78.75 342 THR A N 1
ATOM 2757 C CA . THR A 1 342 ? -0.945 -13.226 11.988 1.00 78.75 342 THR A CA 1
ATOM 2758 C C . THR A 1 342 ? -2.069 -12.198 12.046 1.00 78.75 342 THR A C 1
ATOM 2760 O O . THR A 1 342 ? -1.940 -11.155 11.423 1.00 78.75 342 THR A O 1
ATOM 2763 N N . PHE A 1 343 ? -3.166 -12.501 12.745 1.00 80.88 343 PHE A N 1
ATOM 2764 C CA . PHE A 1 343 ? -4.333 -11.624 12.871 1.00 80.88 343 PHE A CA 1
ATOM 2765 C C . PHE A 1 343 ? -4.383 -10.926 14.231 1.00 80.88 343 PHE A C 1
ATOM 2767 O O . PHE A 1 343 ? -4.938 -9.841 14.332 1.00 80.88 343 PHE A O 1
ATOM 2774 N N . PHE A 1 344 ? -3.823 -11.557 15.267 1.00 87.88 344 PHE A N 1
ATOM 2775 C CA . PHE A 1 344 ? -3.967 -11.111 16.648 1.00 87.88 344 PHE A CA 1
ATOM 2776 C C . PHE A 1 344 ? -2.618 -10.979 17.344 1.00 87.88 344 PHE A C 1
ATOM 2778 O O . PHE A 1 344 ? -1.840 -11.938 17.403 1.00 87.88 344 PHE A O 1
ATOM 2785 N N . ASP A 1 345 ? -2.390 -9.820 17.959 1.00 88.00 345 ASP A N 1
ATOM 2786 C CA . ASP A 1 345 ? -1.345 -9.644 18.964 1.00 88.00 345 ASP A CA 1
ATOM 2787 C C . ASP A 1 345 ? -1.931 -10.003 20.333 1.00 88.00 345 ASP A C 1
ATOM 2789 O O . ASP A 1 345 ? -2.487 -9.165 21.043 1.00 88.00 345 ASP A O 1
ATOM 2793 N N . PHE A 1 346 ? -1.803 -11.277 20.711 1.00 88.00 346 PHE A N 1
ATOM 2794 C CA . PHE A 1 346 ? -2.321 -11.795 21.980 1.00 88.00 346 PHE A CA 1
ATOM 2795 C C . PHE A 1 346 ? -1.765 -11.072 23.217 1.00 88.00 346 PHE A C 1
ATOM 2797 O O . PHE A 1 346 ? -2.457 -10.993 24.237 1.00 88.00 346 PHE A O 1
ATOM 2804 N N . ASP A 1 347 ? -0.546 -10.530 23.144 1.00 88.12 347 ASP A N 1
ATOM 2805 C CA . ASP A 1 347 ? 0.026 -9.763 24.248 1.00 88.12 347 ASP A CA 1
ATOM 2806 C C . ASP A 1 347 ? -0.597 -8.363 24.319 1.00 88.12 347 ASP A C 1
ATOM 2808 O O . ASP A 1 347 ? -0.847 -7.868 25.422 1.00 88.12 347 ASP A O 1
ATOM 2812 N N . ALA A 1 348 ? -0.889 -7.735 23.174 1.00 86.75 348 ALA A N 1
ATOM 2813 C CA . ALA A 1 348 ? -1.668 -6.497 23.127 1.00 86.75 348 ALA A CA 1
ATOM 2814 C C . ALA A 1 348 ? -3.098 -6.704 23.630 1.00 86.75 348 ALA A C 1
ATOM 2816 O O . ALA A 1 348 ? -3.497 -5.963 24.521 1.00 86.75 348 ALA A O 1
ATOM 2817 N N . ILE A 1 349 ? -3.792 -7.766 23.194 1.00 87.75 349 ILE A N 1
ATOM 2818 C CA . ILE A 1 349 ? -5.145 -8.119 23.673 1.00 87.75 349 ILE A CA 1
ATOM 2819 C C . ILE A 1 349 ? -5.166 -8.134 25.203 1.00 87.75 349 ILE A C 1
ATOM 2821 O O . ILE A 1 349 ? -6.017 -7.527 25.849 1.00 87.75 349 ILE A O 1
ATOM 2825 N N . LYS A 1 350 ? -4.184 -8.805 25.816 1.00 86.88 350 LYS A N 1
ATOM 2826 C CA . LYS A 1 350 ? -4.101 -8.900 27.275 1.00 86.88 350 LYS A CA 1
ATOM 2827 C C . LYS A 1 350 ? -3.884 -7.538 27.943 1.00 86.88 350 LYS A C 1
ATOM 2829 O O . LYS A 1 350 ? -4.440 -7.310 29.015 1.00 86.88 350 LYS A O 1
ATOM 2834 N N . ARG A 1 351 ? -3.063 -6.661 27.358 1.00 88.56 351 ARG A N 1
ATOM 2835 C CA . ARG A 1 351 ? -2.819 -5.307 27.886 1.00 88.56 351 ARG A CA 1
ATOM 2836 C C . ARG A 1 351 ? -4.060 -4.427 27.747 1.00 88.56 351 ARG A C 1
ATOM 2838 O O . ARG A 1 351 ? -4.477 -3.829 28.733 1.00 88.56 351 ARG A O 1
ATOM 2845 N N . GLU A 1 352 ? -4.665 -4.402 26.565 1.00 86.94 352 GLU A N 1
ATOM 2846 C CA . GLU A 1 352 ? -5.824 -3.564 26.236 1.00 86.94 352 GLU A CA 1
ATOM 2847 C C . GLU A 1 352 ? -7.049 -3.965 27.075 1.00 86.94 352 GLU A C 1
ATOM 2849 O O . GLU A 1 352 ? -7.698 -3.102 27.667 1.00 86.94 352 GLU A O 1
ATOM 2854 N N . MET A 1 353 ? -7.274 -5.266 27.305 1.00 85.75 353 MET A N 1
ATOM 2855 C CA . MET A 1 353 ? -8.321 -5.737 28.224 1.00 85.75 353 MET A CA 1
ATOM 2856 C C . MET A 1 353 ? -8.153 -5.220 29.666 1.00 85.75 353 MET A C 1
ATOM 2858 O O . MET A 1 353 ? -9.151 -4.885 30.312 1.00 85.75 353 MET A O 1
ATOM 2862 N N . VAL A 1 354 ? -6.918 -5.128 30.180 1.00 86.00 354 VAL A N 1
ATOM 2863 C CA . VAL A 1 354 ? -6.642 -4.555 31.515 1.00 86.00 354 VAL A CA 1
ATOM 2864 C C . VAL A 1 354 ? -6.926 -3.053 31.520 1.00 86.00 354 VAL A C 1
ATOM 2866 O O . VAL A 1 354 ? -7.588 -2.553 32.430 1.00 86.00 354 VAL A O 1
ATOM 2869 N N . THR A 1 355 ? -6.506 -2.335 30.479 1.00 83.81 355 THR A N 1
ATOM 2870 C CA . THR A 1 355 ? -6.791 -0.902 30.331 1.00 83.81 355 THR A CA 1
ATOM 2871 C C . THR A 1 355 ? -8.297 -0.629 30.255 1.00 83.81 355 THR A C 1
ATOM 2873 O O . THR A 1 355 ? -8.790 0.284 30.918 1.00 83.81 355 THR A O 1
ATOM 2876 N N . MET A 1 356 ? -9.063 -1.463 29.547 1.00 81.69 356 MET A N 1
ATOM 2877 C CA . MET A 1 356 ? -10.526 -1.369 29.495 1.00 81.69 356 MET A CA 1
ATOM 2878 C C . MET A 1 356 ? -11.177 -1.572 30.869 1.00 81.69 356 MET A C 1
ATOM 2880 O O . MET A 1 356 ? -12.192 -0.950 31.187 1.00 81.69 356 MET A O 1
ATOM 2884 N N . GLU A 1 357 ? -10.625 -2.436 31.725 1.00 83.56 357 GLU A N 1
ATOM 2885 C CA . GLU A 1 357 ? -11.077 -2.562 33.118 1.00 83.56 357 GLU A CA 1
ATOM 2886 C C . GLU A 1 357 ? -10.792 -1.316 33.962 1.00 83.56 357 GLU A C 1
ATOM 2888 O O . GLU A 1 357 ? -11.608 -0.952 34.815 1.00 83.56 357 GLU A O 1
ATOM 2893 N N . GLU A 1 358 ? -9.658 -0.658 33.746 1.00 85.25 358 GLU A N 1
ATOM 2894 C CA . GLU A 1 358 ? -9.291 0.582 34.431 1.00 85.25 358 GLU A CA 1
ATOM 2895 C C . GLU A 1 358 ? -10.178 1.752 33.998 1.00 85.25 358 GLU A C 1
ATOM 2897 O O . GLU A 1 358 ? -10.829 2.359 34.852 1.00 85.25 358 GLU A O 1
ATOM 2902 N N . GLN A 1 359 ? -10.316 1.989 32.692 1.00 83.88 359 GLN A N 1
ATOM 2903 C CA . GLN A 1 359 ? -11.175 3.045 32.142 1.00 83.88 359 GLN A CA 1
ATOM 2904 C C . GLN A 1 359 ? -12.634 2.893 32.586 1.00 83.88 359 GLN A C 1
ATOM 2906 O O . GLN A 1 359 ? -13.315 3.860 32.938 1.00 83.88 359 GLN A O 1
ATOM 2911 N N . GLU A 1 360 ? -13.141 1.662 32.620 1.00 82.88 360 GLU A N 1
ATOM 2912 C CA . GLU A 1 360 ? -14.498 1.401 33.084 1.00 82.88 360 GLU A CA 1
ATOM 2913 C C . GLU A 1 360 ? -14.660 1.690 34.583 1.00 82.88 360 GLU A C 1
ATOM 2915 O O . GLU A 1 360 ? -15.680 2.247 35.001 1.00 82.88 360 GLU A O 1
ATOM 2920 N N . ARG A 1 361 ? -13.658 1.343 35.399 1.00 82.38 361 ARG A N 1
ATOM 2921 C CA . ARG A 1 361 ? -13.641 1.637 36.838 1.00 82.38 361 ARG A CA 1
ATOM 2922 C C . ARG A 1 361 ? -13.677 3.140 37.084 1.00 82.38 361 ARG A C 1
ATOM 2924 O O . ARG A 1 361 ? -14.476 3.593 37.903 1.00 82.38 361 ARG A O 1
ATOM 2931 N N . GLU A 1 362 ? -12.884 3.900 36.339 1.00 85.88 362 GLU A N 1
ATOM 2932 C CA . GLU A 1 362 ? -12.880 5.362 36.383 1.00 85.88 362 GLU A CA 1
ATOM 2933 C C . GLU A 1 362 ? -14.228 5.940 35.944 1.00 85.88 362 GLU A C 1
ATOM 2935 O O . GLU A 1 362 ? -14.797 6.782 36.640 1.00 85.88 362 GLU A O 1
ATOM 2940 N N . ARG A 1 363 ? -14.819 5.427 34.857 1.00 84.44 363 ARG A N 1
ATOM 2941 C CA . ARG A 1 363 ? -16.147 5.852 34.385 1.00 84.44 363 ARG A CA 1
ATOM 2942 C C . ARG A 1 363 ? -17.242 5.577 35.416 1.00 84.44 363 ARG A C 1
ATOM 2944 O O . ARG A 1 363 ? -18.139 6.401 35.608 1.00 84.44 363 ARG A O 1
ATOM 2951 N N . LEU A 1 364 ? -17.199 4.423 36.079 1.00 84.00 364 LEU A N 1
ATOM 2952 C CA . LEU A 1 364 ? -18.128 4.082 37.159 1.00 84.00 364 LEU A CA 1
ATOM 2953 C C . LEU A 1 364 ? -17.919 4.980 38.382 1.00 84.00 364 LEU A C 1
ATOM 2955 O O . LEU A 1 364 ? -18.899 5.423 38.982 1.00 84.00 364 LEU A O 1
ATOM 2959 N N . GLN A 1 365 ? -16.668 5.285 38.722 1.00 85.19 365 GLN A N 1
ATOM 2960 C CA . GLN A 1 365 ? -16.324 6.189 39.814 1.00 85.19 365 GLN A CA 1
ATOM 2961 C C . GLN A 1 365 ? -16.794 7.621 39.533 1.00 85.19 365 GLN A C 1
ATOM 2963 O O . GLN A 1 365 ? -17.400 8.233 40.410 1.00 85.19 365 GLN A O 1
ATOM 2968 N N . ALA A 1 366 ? -16.613 8.125 38.312 1.00 87.88 366 ALA A N 1
ATOM 2969 C CA . ALA A 1 366 ? -17.105 9.435 37.891 1.00 87.88 366 ALA A CA 1
ATOM 2970 C C . ALA A 1 366 ? -18.638 9.521 37.984 1.00 87.88 366 ALA A C 1
ATOM 2972 O O . ALA A 1 366 ? -19.169 10.447 38.595 1.00 87.88 366 ALA A O 1
ATOM 2973 N N . LYS A 1 367 ? -19.359 8.506 37.483 1.00 87.62 367 LYS A N 1
ATOM 2974 C CA . LYS A 1 367 ? -20.827 8.422 37.617 1.00 87.62 367 LYS A CA 1
ATOM 2975 C C . LYS A 1 367 ? -21.282 8.357 39.075 1.00 87.62 367 LYS A C 1
ATOM 2977 O O . LYS A 1 367 ? -22.335 8.888 39.420 1.00 87.62 367 LYS A O 1
ATOM 2982 N N . LEU A 1 368 ? -20.525 7.678 39.937 1.00 87.88 368 LEU A N 1
ATOM 2983 C CA . LEU A 1 368 ? -20.828 7.623 41.364 1.00 87.88 368 LEU A CA 1
ATOM 2984 C C . LEU A 1 368 ? -20.615 8.989 42.024 1.00 87.88 368 LEU A C 1
ATOM 2986 O O . LEU A 1 368 ? -21.475 9.430 42.778 1.00 87.88 368 LEU A O 1
ATOM 2990 N N . GLN A 1 369 ? -19.513 9.672 41.711 1.00 87.19 369 GLN A N 1
ATOM 2991 C CA . GLN A 1 369 ? -19.240 11.025 42.198 1.00 87.19 369 GLN A CA 1
ATOM 2992 C C . GLN A 1 369 ? -20.307 12.022 41.738 1.00 87.19 369 GLN A C 1
ATOM 2994 O O . GLN A 1 369 ? -20.747 12.845 42.532 1.00 87.19 369 GLN A O 1
ATOM 2999 N N . GLU A 1 370 ? -20.754 11.935 40.486 1.00 90.00 370 GLU A N 1
ATOM 3000 C 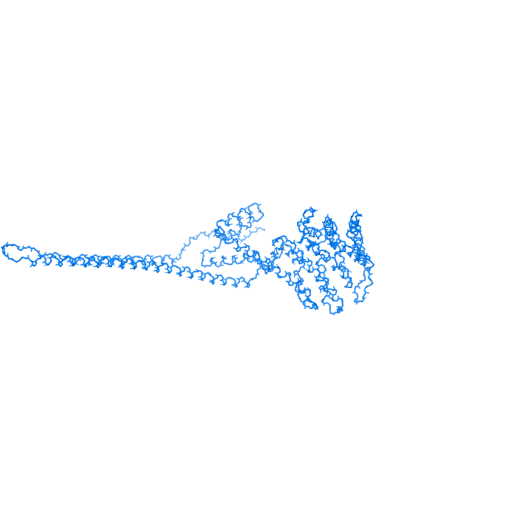CA . GLU A 1 370 ? -21.844 12.760 39.960 1.00 90.00 370 GLU A CA 1
ATOM 3001 C C . GLU A 1 370 ? -23.151 12.527 40.728 1.00 90.00 370 GLU A C 1
ATOM 3003 O O . GLU A 1 370 ? -23.791 13.482 41.163 1.00 90.00 370 GLU A O 1
ATOM 3008 N N . LYS A 1 371 ? -23.512 11.262 40.983 1.00 89.31 371 LYS A N 1
ATOM 3009 C CA . LYS A 1 371 ? -24.687 10.932 41.803 1.00 89.31 371 LYS A CA 1
ATOM 3010 C C . LYS A 1 371 ? -24.573 11.455 43.228 1.00 89.31 371 LYS A C 1
ATOM 3012 O O . LYS A 1 371 ? -25.550 11.987 43.738 1.00 89.31 371 LYS A O 1
ATOM 3017 N N . ILE A 1 372 ? -23.402 11.328 43.853 1.00 89.50 372 ILE A N 1
ATOM 3018 C CA . ILE A 1 372 ? -23.163 11.856 45.202 1.00 89.50 372 ILE A CA 1
ATOM 3019 C C . ILE A 1 372 ? -23.350 13.375 45.207 1.00 89.50 372 ILE A C 1
ATOM 3021 O O . ILE A 1 372 ? -24.078 13.882 46.051 1.00 89.50 372 ILE A O 1
ATOM 3025 N N . LYS A 1 373 ? -22.778 14.093 44.233 1.00 89.75 373 LYS A N 1
ATOM 3026 C CA . LYS A 1 373 ? -22.954 15.549 44.103 1.00 89.75 373 LYS A CA 1
ATOM 3027 C C . LYS A 1 373 ? -24.420 15.941 43.919 1.00 89.75 373 LYS A C 1
ATOM 3029 O O . LYS A 1 373 ? -24.867 16.924 44.502 1.00 89.75 373 LYS A O 1
ATOM 3034 N N . LEU A 1 374 ? -25.172 15.175 43.127 1.00 89.56 374 LEU A N 1
ATOM 3035 C CA . LEU A 1 374 ? -26.600 15.413 42.925 1.00 89.56 374 LEU A CA 1
ATOM 3036 C C . LEU A 1 374 ? -27.390 15.198 44.227 1.00 89.56 374 LEU A C 1
ATOM 3038 O O . LEU A 1 374 ? -28.183 16.051 44.612 1.00 89.56 374 LEU A O 1
ATOM 3042 N N . GLU A 1 375 ? -27.119 14.105 44.944 1.00 89.25 375 GLU A N 1
ATOM 3043 C CA . GLU A 1 375 ? -27.735 13.820 46.246 1.00 89.25 375 GLU A CA 1
ATOM 3044 C C . GLU A 1 375 ? -27.363 14.868 47.309 1.00 89.25 375 GLU A C 1
ATOM 3046 O O . GLU A 1 375 ? -28.197 15.233 48.140 1.00 89.25 375 GLU A O 1
ATOM 3051 N N . GLU A 1 376 ? -26.128 15.375 47.295 1.00 88.12 376 GLU A N 1
ATOM 3052 C CA . GLU A 1 376 ? -25.684 16.469 48.161 1.00 88.12 376 GLU A CA 1
ATOM 3053 C C . GLU A 1 376 ? -26.431 17.766 47.851 1.00 88.12 376 GLU A C 1
ATOM 3055 O O . GLU A 1 376 ? -26.945 18.388 48.780 1.00 88.12 376 GLU A O 1
ATOM 3060 N N . CYS A 1 377 ? -26.575 18.121 46.571 1.00 88.19 377 CYS A N 1
ATOM 3061 C CA . CYS A 1 377 ? -27.337 19.289 46.133 1.00 88.19 377 CYS A CA 1
ATOM 3062 C C . CYS A 1 377 ? -28.813 19.196 46.561 1.00 88.19 377 CYS A C 1
ATOM 3064 O O . CYS A 1 377 ? -29.349 20.129 47.164 1.00 88.19 377 CYS A O 1
ATOM 3066 N N . ASP A 1 378 ? -29.453 18.040 46.358 1.00 87.25 378 ASP A N 1
ATOM 3067 C CA . ASP A 1 378 ? -30.825 17.788 46.814 1.00 87.25 378 ASP A CA 1
ATOM 3068 C C . ASP A 1 378 ? -30.938 17.902 48.344 1.00 87.25 378 ASP A C 1
ATOM 3070 O O . ASP A 1 378 ? -31.882 18.488 48.891 1.00 87.25 378 ASP A O 1
ATOM 3074 N N . ARG A 1 379 ? -29.955 17.369 49.077 1.00 87.00 379 ARG A N 1
ATOM 3075 C CA . ARG A 1 379 ? -29.922 17.446 50.541 1.00 87.00 379 ARG A CA 1
ATOM 3076 C C . ARG A 1 379 ? -29.728 18.884 51.026 1.00 87.00 379 ARG A C 1
ATOM 3078 O O . ARG A 1 379 ? -30.371 19.284 51.994 1.00 87.00 379 ARG A O 1
ATOM 3085 N N . GLU A 1 380 ? -28.895 19.673 50.363 1.00 88.19 380 GLU A N 1
ATOM 3086 C CA . GLU A 1 380 ? -28.716 21.095 50.659 1.00 88.19 380 GLU A CA 1
ATOM 3087 C C . GLU A 1 380 ? -29.991 21.896 50.384 1.00 88.19 380 GLU A C 1
ATOM 3089 O O . GLU A 1 380 ? -30.430 22.651 51.256 1.00 88.19 380 GLU A O 1
ATOM 3094 N N . ALA A 1 381 ? -30.656 21.655 49.252 1.00 88.69 381 ALA A N 1
ATOM 3095 C CA . ALA A 1 381 ? -31.936 22.278 48.921 1.00 88.69 381 ALA A CA 1
ATOM 3096 C C . ALA A 1 381 ? -33.024 21.948 49.959 1.00 88.69 381 ALA A C 1
ATOM 3098 O O . ALA A 1 381 ? -33.761 22.830 50.411 1.00 88.69 381 ALA A O 1
ATOM 3099 N N . THR A 1 382 ? -33.106 20.689 50.407 1.00 87.88 382 THR A N 1
ATOM 3100 C CA . THR A 1 382 ? -34.062 20.298 51.459 1.00 87.88 382 THR A CA 1
ATOM 3101 C C . THR A 1 382 ? -33.735 20.923 52.815 1.00 87.88 382 THR A C 1
ATOM 3103 O O . THR A 1 382 ? -34.653 21.346 53.523 1.00 87.88 382 THR A O 1
ATOM 3106 N N . LEU A 1 383 ? -32.453 21.024 53.186 1.00 88.69 383 LEU A N 1
ATOM 3107 C CA . LEU A 1 383 ? -32.030 21.705 54.412 1.00 88.69 383 LEU A CA 1
ATOM 3108 C C . LEU A 1 383 ? -32.358 23.196 54.368 1.00 88.69 383 LEU A C 1
ATOM 3110 O O . LEU A 1 383 ? -32.835 23.730 55.369 1.00 88.69 383 LEU A O 1
ATOM 3114 N N . GLN A 1 384 ? -32.157 23.850 53.225 1.00 89.06 384 GLN A N 1
ATOM 3115 C CA . GLN A 1 384 ? -32.514 25.253 53.050 1.00 89.06 384 GLN A CA 1
ATOM 3116 C C . GLN A 1 384 ? -34.026 25.458 53.196 1.00 89.06 384 GLN A C 1
ATOM 3118 O O . GLN A 1 384 ? -34.458 26.250 54.028 1.00 89.06 384 GLN A O 1
ATOM 3123 N N . ALA A 1 385 ? -34.838 24.634 52.529 1.00 89.88 385 ALA A N 1
ATOM 3124 C CA . ALA A 1 385 ? -36.293 24.691 52.659 1.00 89.88 385 ALA A CA 1
ATOM 3125 C C . ALA A 1 385 ? -36.790 24.437 54.099 1.00 89.88 385 ALA A C 1
ATOM 3127 O O . ALA A 1 385 ? -37.835 24.953 54.504 1.00 89.88 385 ALA A O 1
ATOM 3128 N N . LEU A 1 386 ? -36.080 23.622 54.888 1.00 89.88 386 LEU A N 1
ATOM 3129 C CA . LEU A 1 386 ? -36.382 23.423 56.309 1.00 89.88 386 LEU A CA 1
ATOM 3130 C C . LEU A 1 386 ? -35.983 24.630 57.164 1.00 89.88 386 LEU A C 1
ATOM 3132 O O . LEU A 1 386 ? -36.739 24.979 58.072 1.00 89.88 386 LEU A O 1
ATOM 3136 N N . ARG A 1 387 ? -34.846 25.275 56.875 1.00 89.00 387 ARG A N 1
ATOM 3137 C CA . ARG A 1 387 ? -34.427 26.520 57.541 1.00 89.00 387 ARG A CA 1
ATOM 3138 C C . ARG A 1 387 ? -35.417 27.648 57.280 1.00 89.00 387 ARG A C 1
ATOM 3140 O O . ARG A 1 387 ? -35.852 28.282 58.235 1.00 89.00 387 ARG A O 1
ATOM 3147 N N . ASP A 1 388 ? -35.850 27.819 56.036 1.00 90.62 388 ASP A N 1
ATOM 3148 C CA . ASP A 1 388 ? -36.831 28.846 55.668 1.00 90.62 388 ASP A CA 1
ATOM 3149 C C . ASP A 1 388 ? -38.172 28.615 56.389 1.00 90.62 388 ASP A C 1
ATOM 3151 O O . ASP A 1 388 ? -38.796 29.542 56.907 1.00 90.62 388 ASP A O 1
ATOM 3155 N N . LYS A 1 389 ? -38.604 27.351 56.513 1.00 90.50 389 LYS A N 1
ATOM 3156 C CA . LYS A 1 389 ? -39.797 26.989 57.300 1.00 90.50 389 LYS A CA 1
ATOM 3157 C C . LYS A 1 389 ? -39.626 27.256 58.794 1.00 90.50 389 LYS A C 1
ATOM 3159 O O . LYS A 1 389 ? -40.586 27.686 59.428 1.00 90.50 389 LYS A O 1
ATOM 3164 N N . ALA A 1 390 ? -38.453 26.975 59.358 1.00 88.19 390 ALA A N 1
ATOM 3165 C CA . ALA A 1 390 ? -38.167 27.255 60.762 1.00 88.19 390 ALA A CA 1
ATOM 3166 C C . ALA A 1 390 ? -38.194 28.765 61.038 1.00 88.19 390 ALA A C 1
ATOM 3168 O O . ALA A 1 390 ? -38.902 29.186 61.948 1.00 88.19 390 ALA A O 1
ATOM 3169 N N . ALA A 1 391 ? -37.544 29.569 60.191 1.00 90.00 391 ALA A N 1
ATOM 3170 C CA . ALA A 1 391 ? -37.559 31.028 60.286 1.00 90.00 391 ALA A CA 1
ATOM 3171 C C . ALA A 1 391 ? -38.988 31.596 60.204 1.00 90.00 391 ALA A C 1
ATOM 3173 O O . ALA A 1 391 ? -39.377 32.432 61.017 1.00 90.00 391 ALA A O 1
ATOM 3174 N N . ASN A 1 392 ? -39.816 31.078 59.290 1.00 88.88 392 ASN A N 1
ATOM 3175 C CA . ASN A 1 392 ? -41.224 31.474 59.192 1.00 88.88 392 ASN A CA 1
ATOM 3176 C C . ASN A 1 392 ? -42.038 31.113 60.446 1.00 88.88 392 ASN A C 1
ATOM 3178 O O . ASN A 1 392 ? -42.885 31.893 60.878 1.00 88.88 392 ASN A O 1
ATOM 3182 N N . LEU A 1 393 ? -41.808 29.936 61.038 1.00 87.94 393 LEU A N 1
ATOM 3183 C CA . LEU A 1 393 ? -42.488 29.525 62.271 1.00 87.94 393 LEU A CA 1
ATOM 3184 C C . LEU A 1 393 ? -42.038 30.349 63.483 1.00 87.94 393 LEU A C 1
ATOM 3186 O O . LEU A 1 393 ? -42.864 30.654 64.342 1.00 87.94 393 LEU A O 1
ATOM 3190 N N . GLU A 1 394 ? -40.760 30.715 63.558 1.00 88.62 394 GLU A N 1
ATOM 3191 C CA . GLU A 1 394 ? -40.230 31.602 64.599 1.00 88.62 394 GLU A CA 1
ATOM 3192 C C . GLU A 1 394 ? -40.820 33.011 64.486 1.00 88.62 394 GLU A C 1
ATOM 3194 O O . GLU A 1 394 ? -41.274 33.555 65.492 1.00 88.62 394 GLU A O 1
ATOM 3199 N N . ALA A 1 395 ? -40.924 33.555 63.269 1.00 87.00 395 ALA A N 1
ATOM 3200 C CA . ALA A 1 395 ? -41.589 34.834 63.022 1.00 87.00 395 ALA A CA 1
ATOM 3201 C C . ALA A 1 395 ? -43.068 34.809 63.456 1.00 87.00 395 ALA A C 1
ATOM 3203 O O . ALA A 1 395 ? -43.519 35.709 64.162 1.00 87.00 395 ALA A O 1
ATOM 3204 N N . GLN A 1 396 ? -43.808 33.744 63.119 1.00 86.94 396 GLN A N 1
ATOM 3205 C CA . GLN A 1 396 ? -45.198 33.561 63.568 1.00 86.94 396 GLN A CA 1
ATOM 3206 C C . GLN A 1 396 ? -45.317 33.423 65.092 1.00 86.94 396 GLN A C 1
ATOM 3208 O O . GLN A 1 396 ? -46.292 33.887 65.683 1.00 86.94 396 GLN A O 1
ATOM 3213 N N . LEU A 1 397 ? -44.349 32.770 65.742 1.00 84.75 397 LEU A N 1
ATOM 3214 C CA . LEU A 1 397 ? -44.309 32.645 67.200 1.00 84.75 397 LEU A CA 1
ATOM 3215 C C . LEU A 1 397 ? -44.081 33.993 67.879 1.00 84.75 397 LEU A C 1
ATOM 3217 O O . LEU A 1 397 ? -44.721 34.271 68.894 1.00 84.75 397 LEU A O 1
ATOM 3221 N N . GLU A 1 398 ? -43.187 34.817 67.340 1.00 86.00 398 GLU A N 1
ATOM 3222 C CA . GLU A 1 398 ? -42.898 36.130 67.907 1.00 86.00 398 GLU A CA 1
ATOM 3223 C C . GLU A 1 398 ? -44.056 37.109 67.679 1.00 86.00 398 GLU A C 1
ATOM 3225 O O . GLU A 1 398 ? -44.433 37.830 68.601 1.00 86.00 398 GLU A O 1
ATOM 3230 N N . GLU A 1 399 ? -44.725 37.038 66.526 1.00 85.25 399 GLU A N 1
ATOM 3231 C CA . GLU A 1 399 ? -45.973 37.765 66.274 1.00 85.25 399 GLU A CA 1
ATOM 3232 C C . GLU A 1 399 ? -47.114 37.304 67.203 1.00 85.25 399 GLU A C 1
ATOM 3234 O O . GLU A 1 399 ? -47.869 38.109 67.749 1.00 85.25 399 GLU A O 1
ATOM 3239 N N . ALA A 1 400 ? -47.248 35.999 67.452 1.00 81.25 400 ALA A N 1
ATOM 3240 C CA . ALA A 1 400 ? -48.229 35.495 68.412 1.00 81.25 400 ALA A CA 1
ATOM 3241 C C . ALA A 1 400 ? -47.918 35.955 69.850 1.00 81.25 400 ALA A C 1
ATOM 3243 O O . ALA A 1 400 ? -48.835 36.248 70.621 1.00 81.25 400 ALA A O 1
ATOM 3244 N N . ARG A 1 401 ? -46.633 36.040 70.219 1.00 84.62 401 ARG A N 1
ATOM 3245 C CA . ARG A 1 401 ? -46.185 36.565 71.518 1.00 84.62 401 ARG A CA 1
ATOM 3246 C C . ARG A 1 401 ? -46.426 38.064 71.651 1.00 84.62 401 ARG A C 1
ATOM 3248 O O . ARG A 1 401 ? -46.844 38.485 72.728 1.00 84.62 401 ARG A O 1
ATOM 3255 N N . SER A 1 402 ? -46.191 38.860 70.607 1.00 81.56 402 SER A N 1
ATOM 3256 C CA . SER A 1 402 ? -46.476 40.299 70.635 1.00 81.56 402 SER A CA 1
ATOM 3257 C C . SER A 1 402 ? -47.975 40.558 70.787 1.00 81.56 402 SER A C 1
ATOM 3259 O O . SER A 1 402 ? -48.363 41.280 71.702 1.00 81.56 402 SER A O 1
ATOM 3261 N N . ARG A 1 403 ? -48.827 39.855 70.028 1.00 81.25 403 ARG A N 1
ATOM 3262 C CA . ARG A 1 403 ? -50.294 39.912 70.186 1.00 81.25 403 ARG A CA 1
ATOM 3263 C C . ARG A 1 403 ? -50.753 39.495 71.586 1.00 81.25 403 ARG A C 1
ATOM 3265 O O . ARG A 1 403 ? -51.648 40.109 72.157 1.00 81.25 403 ARG A O 1
ATOM 3272 N N . LEU A 1 404 ? -50.138 38.465 72.175 1.00 76.25 404 LEU A N 1
ATOM 3273 C CA . LEU A 1 404 ? -50.422 38.071 73.562 1.00 76.25 404 LEU A CA 1
ATOM 3274 C C . LEU A 1 404 ? -50.031 39.161 74.568 1.00 76.25 404 LEU A C 1
ATOM 3276 O O . LEU A 1 404 ? -50.782 39.401 75.512 1.00 76.25 404 LEU A O 1
ATOM 3280 N N . ARG A 1 405 ? -48.893 39.837 74.367 1.00 75.62 405 ARG A N 1
ATOM 3281 C CA . ARG A 1 405 ? -48.478 40.978 75.199 1.00 75.62 405 ARG A CA 1
ATOM 3282 C C . ARG A 1 405 ? -49.425 42.167 75.050 1.00 75.62 405 ARG A C 1
ATOM 3284 O O . ARG A 1 405 ? -49.736 42.795 76.052 1.00 75.62 405 ARG A O 1
ATOM 3291 N N . GLU A 1 406 ? -49.927 42.440 73.849 1.00 74.38 406 GLU A N 1
ATOM 3292 C CA . GLU A 1 406 ? -50.929 43.487 73.600 1.00 74.38 406 GLU A CA 1
ATOM 3293 C C . GLU A 1 406 ? -52.260 43.188 74.307 1.00 74.38 406 GLU A C 1
ATOM 3295 O O . GLU A 1 406 ? -52.821 44.066 74.960 1.00 74.38 406 GLU A O 1
ATOM 3300 N N . ILE A 1 407 ? -52.731 41.935 74.271 1.00 71.00 407 ILE A N 1
ATOM 3301 C CA . ILE A 1 407 ? -53.939 41.504 74.999 1.00 71.00 407 ILE A CA 1
ATOM 3302 C C . ILE A 1 407 ? -53.734 41.601 76.522 1.00 71.00 407 ILE A C 1
ATOM 3304 O O . ILE A 1 407 ? -54.632 42.033 77.244 1.00 71.00 407 ILE A O 1
ATOM 3308 N N . GLN A 1 408 ? -52.551 41.236 77.027 1.00 63.03 408 GLN A N 1
ATOM 3309 C CA . GLN A 1 408 ? -52.210 41.360 78.450 1.00 63.03 408 GLN A CA 1
ATOM 3310 C C . GLN A 1 408 ? -52.051 42.822 78.897 1.00 63.03 408 GLN A C 1
ATOM 3312 O O . GLN A 1 408 ? -52.452 43.159 80.009 1.00 63.03 408 GLN A O 1
ATOM 3317 N N . ALA A 1 409 ? -51.530 43.698 78.034 1.00 59.72 409 ALA A N 1
ATOM 3318 C CA . ALA A 1 409 ? -51.455 45.136 78.280 1.00 59.72 409 ALA A CA 1
ATOM 3319 C C . ALA A 1 409 ? -52.845 45.801 78.237 1.00 59.72 409 ALA A C 1
ATOM 3321 O O . ALA A 1 409 ? -53.120 46.686 79.044 1.00 59.72 409 ALA A O 1
ATOM 3322 N N . GLY A 1 410 ? -53.753 45.323 77.376 1.00 55.16 410 GLY A N 1
ATOM 3323 C CA . GLY A 1 410 ? -55.157 45.748 77.347 1.00 55.16 410 GLY A CA 1
ATOM 3324 C C . GLY A 1 410 ? -55.957 45.333 78.589 1.00 55.16 410 GLY A C 1
ATOM 3325 O O . GLY A 1 410 ? -56.859 46.052 79.007 1.00 55.16 410 GLY A O 1
ATOM 3326 N N . ALA A 1 411 ? -55.597 44.221 79.238 1.00 50.94 411 ALA A N 1
ATOM 3327 C CA . ALA A 1 411 ? -56.233 43.767 80.479 1.00 50.94 411 ALA A CA 1
ATOM 3328 C C . ALA A 1 411 ? -55.788 44.543 81.741 1.00 50.94 411 ALA A C 1
ATOM 3330 O O . ALA A 1 411 ? -56.413 44.405 82.791 1.00 50.94 411 ALA A O 1
ATOM 3331 N N . ALA A 1 412 ? -54.740 45.372 81.660 1.00 41.53 412 ALA A N 1
ATOM 3332 C CA . ALA A 1 412 ? -54.231 46.167 82.784 1.00 41.53 412 ALA A CA 1
ATOM 3333 C C . ALA A 1 412 ? -54.842 47.584 82.882 1.00 41.53 412 ALA A C 1
ATOM 3335 O O . ALA A 1 412 ? -54.529 48.319 83.817 1.00 41.53 412 ALA A O 1
ATOM 3336 N N . ALA A 1 413 ? -55.736 47.965 81.962 1.00 43.59 413 ALA A N 1
ATOM 3337 C CA . ALA A 1 413 ? -56.363 49.287 81.909 1.00 43.59 413 ALA A CA 1
ATOM 3338 C C . ALA A 1 413 ? -57.887 49.234 82.121 1.00 43.59 413 ALA A C 1
ATOM 3340 O O . ALA A 1 413 ? -58.631 49.743 81.301 1.00 43.59 413 ALA A O 1
ATOM 3341 N N . THR A 1 414 ? -58.342 48.621 83.218 1.00 36.09 414 THR A N 1
ATOM 3342 C CA . THR A 1 414 ? -59.549 49.010 83.985 1.00 36.09 414 THR A CA 1
ATOM 3343 C C . THR A 1 414 ? -59.692 48.061 85.171 1.00 36.09 414 THR A C 1
ATOM 3345 O O . THR A 1 414 ? -60.056 46.897 85.011 1.00 36.09 414 THR A O 1
ATOM 3348 N N . GLY A 1 415 ? -59.409 48.553 86.376 1.00 32.56 415 GLY A N 1
ATOM 3349 C CA . GLY A 1 415 ? -59.799 47.891 87.615 1.00 32.56 415 GLY A CA 1
ATOM 3350 C C . GLY A 1 415 ? -61.145 48.419 88.109 1.00 32.56 415 GLY A C 1
ATOM 3351 O O . GLY A 1 415 ? -61.320 49.630 88.181 1.00 32.56 415 GLY A O 1
ATOM 3352 N N . THR A 1 416 ? -62.053 47.502 88.467 1.00 30.97 416 THR A N 1
ATOM 3353 C CA . THR A 1 416 ? -62.897 47.430 89.691 1.00 30.97 416 THR A CA 1
ATOM 3354 C C . THR A 1 416 ? -64.320 46.913 89.426 1.00 30.97 416 THR A C 1
ATOM 3356 O O . THR A 1 416 ? -65.008 47.394 88.537 1.00 30.97 416 THR A O 1
ATOM 3359 N N . GLY A 1 417 ? -64.775 45.967 90.267 1.00 29.58 417 GLY A N 1
ATOM 3360 C CA . GLY A 1 417 ? -66.196 45.853 90.641 1.00 29.58 417 GLY A CA 1
ATOM 3361 C C . GLY A 1 417 ? -66.961 44.558 90.317 1.00 29.58 417 GLY A C 1
ATOM 3362 O O . GLY A 1 417 ? -67.811 44.561 89.445 1.00 29.58 417 GLY A O 1
ATOM 3363 N N . ALA A 1 418 ? -66.681 43.492 91.077 1.00 31.75 418 ALA A N 1
ATOM 3364 C CA . ALA A 1 418 ? -67.577 42.441 91.607 1.00 31.75 418 ALA A CA 1
ATOM 3365 C C . ALA A 1 418 ? -68.922 42.075 90.915 1.00 31.75 418 ALA A C 1
ATOM 3367 O O . ALA A 1 418 ? -69.830 42.891 90.815 1.00 31.75 418 ALA A O 1
ATOM 3368 N N . THR A 1 419 ? -69.159 40.772 90.685 1.00 29.14 419 THR A N 1
ATOM 3369 C CA . THR A 1 419 ? -70.040 39.901 91.513 1.00 29.14 419 THR A CA 1
ATOM 3370 C C . THR A 1 419 ? -70.211 38.499 90.896 1.00 29.14 419 THR A C 1
ATOM 3372 O O . THR A 1 419 ? -70.448 38.354 89.708 1.00 29.14 419 THR A O 1
ATOM 3375 N N . GLY A 1 420 ? -70.133 37.467 91.745 1.00 33.78 420 GLY A N 1
ATOM 3376 C CA . GLY A 1 420 ? -71.045 36.316 91.718 1.00 33.78 420 GLY A CA 1
ATOM 3377 C C . GLY A 1 420 ? -70.937 35.239 90.623 1.00 33.78 420 GLY A C 1
ATOM 3378 O O . GLY A 1 420 ? -71.427 35.399 89.516 1.00 33.78 420 GLY A O 1
ATOM 3379 N N . THR A 1 421 ? -70.573 34.041 91.094 1.00 32.78 421 THR A N 1
ATOM 3380 C CA . THR A 1 421 ? -71.107 32.709 90.724 1.00 32.78 421 THR A CA 1
ATOM 3381 C C . THR A 1 421 ? -70.390 31.834 89.683 1.00 32.78 421 THR A C 1
ATOM 3383 O O . THR A 1 421 ? -69.980 32.259 88.613 1.00 32.78 421 THR A O 1
ATOM 3386 N N . ALA A 1 422 ? -70.362 30.548 90.061 1.00 33.06 422 ALA A N 1
ATOM 3387 C CA . ALA A 1 422 ? -70.172 29.330 89.276 1.00 33.06 422 ALA A CA 1
ATOM 3388 C C . ALA A 1 422 ? -68.750 28.973 88.800 1.00 33.06 422 ALA A C 1
ATOM 3390 O O . ALA A 1 422 ? -68.212 29.502 87.836 1.00 33.06 422 ALA A O 1
ATOM 3391 N N . VAL A 1 423 ? -68.196 27.951 89.461 1.00 48.50 423 VAL A N 1
ATOM 3392 C CA . VAL A 1 423 ? -67.074 27.120 89.001 1.00 48.50 423 VAL A CA 1
ATOM 3393 C C . VAL A 1 423 ? -67.403 26.486 87.635 1.00 48.50 423 VAL A C 1
ATOM 3395 O O . VAL A 1 423 ? -68.405 25.772 87.552 1.00 48.50 423 VAL A O 1
ATOM 3398 N N . PRO A 1 424 ? -66.553 26.638 86.596 1.00 40.44 424 PRO A N 1
ATOM 3399 C CA . PRO A 1 424 ? -66.524 25.767 85.423 1.00 40.44 424 PRO A CA 1
ATOM 3400 C C . PRO A 1 424 ? -65.289 24.829 85.444 1.00 40.44 424 PRO A C 1
ATOM 3402 O O . PRO A 1 424 ? -64.325 25.077 86.170 1.00 40.44 424 PRO A O 1
ATOM 3405 N N . PRO A 1 425 ? -65.314 23.715 84.688 1.00 45.91 425 PRO A N 1
ATOM 3406 C CA . PRO A 1 425 ? -64.422 22.566 84.871 1.00 45.91 425 PRO A CA 1
ATOM 3407 C C . PRO A 1 425 ? -62.997 22.799 84.324 1.00 45.91 425 PRO A C 1
ATOM 3409 O O . PRO A 1 425 ? -62.784 23.701 83.511 1.00 45.91 425 PRO A O 1
ATOM 3412 N N . PRO A 1 426 ? -62.007 21.975 84.730 1.00 43.38 426 PRO A N 1
ATOM 3413 C CA . PRO A 1 426 ? -60.619 22.122 84.294 1.00 43.38 426 PRO A CA 1
ATOM 3414 C C . PRO A 1 426 ? -60.457 21.916 82.772 1.00 43.38 426 PRO A C 1
ATOM 3416 O O . PRO A 1 426 ? -61.131 21.060 82.190 1.00 43.38 426 PRO A O 1
ATOM 3419 N N . PRO A 1 427 ? -59.543 22.653 82.110 1.00 46.84 427 PRO A N 1
ATOM 3420 C CA . PRO A 1 427 ? -59.251 22.474 80.691 1.00 46.84 427 PRO A CA 1
ATOM 3421 C C . PRO A 1 427 ? -58.578 21.111 80.422 1.00 46.84 427 PRO A C 1
ATOM 3423 O O . PRO A 1 427 ? -57.755 20.656 81.217 1.00 46.84 427 PRO A O 1
ATOM 3426 N N . PRO A 1 428 ? -58.890 20.442 79.295 1.00 46.41 428 PRO A N 1
ATOM 3427 C CA . PRO A 1 428 ? -58.380 19.110 78.997 1.00 46.41 428 PRO A CA 1
ATOM 3428 C C . PRO A 1 428 ? -56.902 19.126 78.581 1.00 46.41 428 PRO A C 1
ATOM 3430 O O . PRO A 1 428 ? -56.472 19.897 77.721 1.00 46.41 428 PRO A O 1
ATOM 3433 N N . ASP A 1 429 ? -56.160 18.183 79.153 1.00 48.94 429 ASP A N 1
ATOM 3434 C CA . ASP A 1 429 ? -54.764 17.821 78.903 1.00 48.94 429 ASP A CA 1
ATOM 3435 C C . ASP A 1 429 ? -54.471 17.571 77.398 1.00 48.94 429 ASP A C 1
ATOM 3437 O O . ASP A 1 429 ? -54.537 16.449 76.884 1.00 48.94 429 ASP A O 1
ATOM 3441 N N . ARG A 1 430 ? -54.118 18.619 76.638 1.00 51.56 430 ARG A N 1
ATOM 3442 C CA . ARG A 1 430 ? -53.791 18.517 75.196 1.00 51.56 430 ARG A CA 1
ATOM 3443 C C . ARG A 1 430 ? -52.345 18.093 74.891 1.00 51.56 430 ARG A C 1
ATOM 3445 O O . ARG A 1 430 ? -51.899 18.216 73.752 1.00 51.56 430 ARG A O 1
ATOM 3452 N N . LEU A 1 431 ? -51.618 17.521 75.854 1.00 45.03 431 LEU A N 1
ATOM 3453 C CA . LEU A 1 431 ? -50.256 16.997 75.639 1.00 45.03 431 LEU A CA 1
ATOM 3454 C C . LEU A 1 431 ? -50.183 15.472 75.440 1.00 45.03 431 LEU A C 1
ATOM 3456 O O . LEU A 1 431 ? -49.155 14.957 74.996 1.00 45.03 431 LEU A O 1
ATOM 3460 N N . ARG A 1 432 ? -51.277 14.731 75.653 1.00 47.34 432 ARG A N 1
ATOM 3461 C CA . ARG A 1 432 ? -51.301 13.266 75.459 1.00 47.34 432 ARG A CA 1
ATOM 3462 C C . ARG A 1 432 ? -51.455 12.793 73.994 1.00 47.34 432 ARG A C 1
ATOM 3464 O O . ARG A 1 432 ? -50.781 11.825 73.637 1.00 47.34 432 ARG A O 1
ATOM 3471 N N . PRO A 1 433 ? -52.214 13.447 73.084 1.00 48.38 433 PRO A N 1
ATOM 3472 C CA . PRO A 1 433 ? -52.420 12.909 71.728 1.00 48.38 433 PRO A CA 1
ATOM 3473 C C . PRO A 1 433 ? -51.193 13.002 70.805 1.00 48.38 433 PRO A C 1
ATOM 3475 O O . PRO A 1 433 ? -50.978 12.119 69.974 1.00 48.38 433 PRO A O 1
ATOM 3478 N N . ARG A 1 434 ? -50.350 14.039 70.946 1.00 50.84 434 ARG A N 1
ATOM 3479 C CA . ARG A 1 434 ? -49.178 14.248 70.067 1.00 50.84 434 ARG A CA 1
ATOM 3480 C C . ARG A 1 434 ? -48.033 13.278 70.358 1.00 50.84 434 ARG A C 1
ATOM 3482 O O . ARG A 1 434 ? -47.443 12.746 69.420 1.00 50.84 434 ARG A O 1
ATOM 3489 N N . LEU A 1 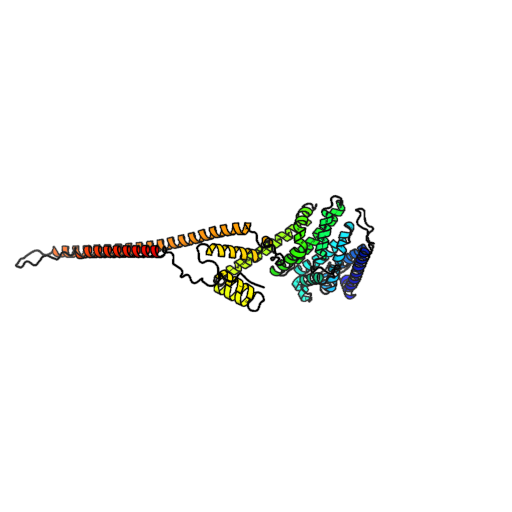435 ? -47.774 12.975 71.630 1.00 52.09 435 LEU A N 1
ATOM 3490 C CA . LEU A 1 435 ? -46.784 11.971 72.041 1.00 52.09 435 LEU A CA 1
ATOM 3491 C C . LEU A 1 435 ? -47.221 10.546 71.667 1.00 52.09 435 LEU A C 1
ATOM 3493 O O . LEU A 1 435 ? -46.389 9.739 71.247 1.00 52.09 435 LEU A O 1
ATOM 3497 N N . VAL A 1 436 ? -48.524 10.250 71.729 1.00 55.00 436 VAL A N 1
ATOM 3498 C CA . VAL A 1 436 ? -49.086 8.967 71.275 1.00 55.00 436 VAL A CA 1
ATOM 3499 C C . VAL A 1 436 ? -49.023 8.843 69.745 1.00 55.00 436 VAL A C 1
ATOM 3501 O O . VAL A 1 436 ? -48.607 7.799 69.243 1.00 55.00 436 VAL A O 1
ATOM 3504 N N . ALA A 1 437 ? -49.315 9.910 68.989 1.00 56.59 437 ALA A N 1
ATOM 3505 C CA . ALA A 1 437 ? -49.212 9.918 67.525 1.00 56.59 437 ALA A CA 1
ATOM 3506 C C . ALA A 1 437 ? -47.761 9.786 67.014 1.00 56.59 437 ALA A C 1
ATOM 3508 O O . ALA A 1 437 ? -47.510 9.049 66.056 1.00 56.59 437 ALA A O 1
ATOM 3509 N N . LEU A 1 438 ? -46.789 10.433 67.672 1.00 58.50 438 LEU A N 1
ATOM 3510 C CA . LEU A 1 438 ? -45.359 10.283 67.364 1.00 58.50 438 LEU A CA 1
ATOM 3511 C C . LEU A 1 438 ? -44.845 8.879 67.707 1.00 58.50 438 LEU A C 1
ATOM 3513 O O . LEU A 1 438 ? -44.158 8.266 66.886 1.00 58.50 438 LEU A O 1
ATOM 3517 N N . ARG A 1 439 ? -45.244 8.314 68.857 1.00 61.03 439 ARG A N 1
ATOM 3518 C CA . ARG A 1 439 ? -44.919 6.921 69.215 1.00 61.03 439 ARG A CA 1
ATOM 3519 C C . ARG A 1 439 ? -45.542 5.917 68.238 1.00 61.03 439 ARG A C 1
ATOM 3521 O O . ARG A 1 439 ? -44.864 4.969 67.842 1.00 61.03 439 ARG A O 1
ATOM 3528 N N . LEU A 1 440 ? -46.775 6.142 67.775 1.00 63.59 440 LEU A N 1
ATOM 3529 C CA . LEU A 1 440 ? -47.438 5.300 66.768 1.00 63.59 440 LEU A CA 1
ATOM 3530 C C . LEU A 1 440 ? -46.780 5.403 65.385 1.00 63.59 440 LEU A C 1
ATOM 3532 O O . LEU A 1 440 ? -46.596 4.373 64.732 1.00 63.59 440 LEU A O 1
ATOM 3536 N N . ARG A 1 441 ? -46.362 6.601 64.947 1.00 67.81 441 ARG A N 1
ATOM 3537 C CA . ARG A 1 441 ? -45.590 6.777 63.700 1.00 67.81 441 ARG A CA 1
ATOM 3538 C C . ARG A 1 441 ? -44.236 6.075 63.775 1.00 67.81 441 ARG A C 1
ATOM 3540 O O . ARG A 1 441 ? -43.897 5.325 62.862 1.00 67.81 441 ARG A O 1
ATOM 3547 N N . HIS A 1 442 ? -43.510 6.222 64.882 1.00 72.50 442 HIS A N 1
ATOM 3548 C CA . HIS A 1 442 ? -42.216 5.565 65.075 1.00 72.50 442 HIS A CA 1
ATOM 3549 C C . HIS A 1 442 ? -42.350 4.031 65.178 1.00 72.50 442 HIS A C 1
ATOM 3551 O O . HIS A 1 442 ? -41.511 3.285 64.666 1.00 72.50 442 HIS A O 1
ATOM 3557 N N . HIS A 1 443 ? -43.441 3.531 65.774 1.00 71.56 443 HIS A N 1
ATOM 3558 C CA . HIS A 1 443 ? -43.742 2.098 65.821 1.00 71.56 443 HIS A CA 1
ATOM 3559 C C . HIS A 1 443 ? -44.136 1.537 64.441 1.00 71.56 443 HIS A C 1
ATOM 3561 O O . HIS A 1 443 ? -43.683 0.450 64.076 1.00 71.56 443 HIS A O 1
ATOM 3567 N N . ARG A 1 444 ? -44.905 2.284 63.630 1.00 71.50 444 ARG A N 1
ATOM 3568 C CA . ARG A 1 444 ? -45.212 1.912 62.234 1.00 71.50 444 ARG A CA 1
ATOM 3569 C C . ARG A 1 444 ? -43.956 1.886 61.359 1.00 71.50 444 ARG A C 1
ATOM 3571 O O . ARG A 1 444 ? -43.777 0.920 60.621 1.00 71.50 444 ARG A O 1
ATOM 3578 N N . LEU A 1 445 ? -43.060 2.868 61.495 1.00 71.69 445 LEU A N 1
ATOM 3579 C CA . LEU A 1 445 ? -41.798 2.907 60.745 1.00 71.69 445 LEU A CA 1
ATOM 3580 C C . LEU A 1 445 ? -40.885 1.722 61.107 1.00 71.69 445 LEU A C 1
ATOM 3582 O O . LEU A 1 445 ? -40.369 1.040 60.223 1.00 71.69 445 LEU A O 1
ATOM 3586 N N . ARG A 1 446 ? -40.765 1.394 62.404 1.00 72.19 446 ARG A N 1
ATOM 3587 C CA . ARG A 1 446 ? -40.021 0.206 62.864 1.00 72.19 446 ARG A CA 1
ATOM 3588 C C . ARG A 1 446 ? -40.631 -1.107 62.362 1.00 72.19 446 ARG A C 1
ATOM 3590 O O . ARG A 1 446 ? -39.882 -2.016 62.009 1.00 72.19 446 ARG A O 1
ATOM 3597 N N . ARG A 1 447 ? -41.964 -1.226 62.287 1.00 73.38 447 ARG A N 1
ATOM 3598 C CA . ARG A 1 447 ? -42.630 -2.408 61.700 1.00 73.38 447 ARG A CA 1
ATOM 3599 C C . ARG A 1 447 ? -42.389 -2.521 60.191 1.00 73.38 447 ARG A C 1
ATOM 3601 O O . ARG A 1 447 ? -42.152 -3.628 59.714 1.00 73.38 447 ARG A O 1
ATOM 3608 N N . LEU A 1 448 ? -42.403 -1.408 59.456 1.00 72.19 448 LEU A N 1
ATOM 3609 C CA . LEU A 1 448 ? -42.095 -1.377 58.020 1.00 72.19 448 LEU A CA 1
ATOM 3610 C C . LEU A 1 448 ? -40.642 -1.774 57.739 1.00 72.19 448 LEU A C 1
ATOM 3612 O O . LEU A 1 448 ? -40.401 -2.616 56.877 1.00 72.19 448 LEU A O 1
ATOM 3616 N N . LEU A 1 449 ? -39.688 -1.261 58.520 1.00 70.56 449 LEU A N 1
ATOM 3617 C CA . LEU A 1 449 ? -38.276 -1.638 58.405 1.00 70.56 449 LEU A CA 1
ATOM 3618 C C . LEU A 1 449 ? -38.043 -3.119 58.737 1.00 70.56 449 LEU A C 1
ATOM 3620 O O . LEU A 1 449 ? -37.324 -3.795 58.005 1.00 70.56 449 LEU A O 1
ATOM 3624 N N . ARG A 1 450 ? -38.712 -3.666 59.766 1.00 69.88 450 ARG A N 1
ATOM 3625 C CA . ARG A 1 450 ? -38.658 -5.110 60.072 1.00 69.88 450 ARG A CA 1
ATOM 3626 C C . ARG A 1 450 ? -39.269 -5.973 58.966 1.00 69.88 450 ARG A C 1
ATOM 3628 O O . ARG A 1 450 ? -38.691 -6.999 58.624 1.00 69.88 450 ARG A O 1
ATOM 3635 N N . ARG A 1 451 ? -40.390 -5.556 58.360 1.00 67.75 451 ARG A N 1
ATOM 3636 C CA . ARG A 1 451 ? -40.981 -6.257 57.203 1.00 67.75 451 ARG A CA 1
ATOM 3637 C C . ARG A 1 451 ? -40.062 -6.216 55.983 1.00 67.75 451 ARG A C 1
ATOM 3639 O O . ARG A 1 451 ? -39.895 -7.239 55.329 1.00 67.75 451 ARG A O 1
ATOM 3646 N N . ARG A 1 452 ? -39.414 -5.080 55.710 1.00 66.69 452 ARG A N 1
ATOM 3647 C CA . ARG A 1 452 ? -38.453 -4.945 54.603 1.00 66.69 452 ARG A CA 1
ATOM 3648 C C . ARG A 1 452 ? -37.212 -5.817 54.826 1.00 66.69 452 ARG A C 1
ATOM 3650 O O . ARG A 1 452 ? -36.781 -6.490 53.896 1.00 66.69 452 ARG A O 1
ATOM 3657 N N . HIS A 1 453 ? -36.709 -5.894 56.061 1.00 69.75 453 HIS A N 1
ATOM 3658 C CA . HIS A 1 453 ? -35.634 -6.822 56.429 1.00 69.75 453 HIS A CA 1
ATOM 3659 C C . HIS A 1 453 ? -36.047 -8.293 56.298 1.00 69.75 453 HIS A C 1
ATOM 3661 O O . HIS A 1 453 ? -35.265 -9.084 55.777 1.00 69.75 453 HIS A O 1
ATOM 3667 N N . HIS A 1 454 ? -37.270 -8.665 56.694 1.00 68.00 454 HIS A N 1
ATOM 3668 C CA . HIS A 1 454 ? -37.774 -10.026 56.486 1.00 68.00 454 HIS A CA 1
ATOM 3669 C C . HIS A 1 454 ? -37.956 -10.371 55.004 1.00 68.00 454 HIS A C 1
ATOM 3671 O O . HIS A 1 454 ? -37.600 -11.476 54.609 1.00 68.00 454 HIS A O 1
ATOM 3677 N N . HIS A 1 455 ? -38.429 -9.442 54.167 1.00 64.94 455 HIS A N 1
ATOM 3678 C CA . HIS A 1 455 ? -38.514 -9.661 52.719 1.00 64.94 455 HIS A CA 1
ATOM 3679 C C . HIS A 1 455 ? -37.132 -9.777 52.061 1.00 64.94 455 HIS A C 1
ATOM 3681 O O . HIS A 1 455 ? -36.945 -10.641 51.209 1.00 64.94 455 HIS A O 1
ATOM 3687 N N . LEU A 1 456 ? -36.145 -8.982 52.486 1.00 58.44 456 LEU A N 1
ATOM 3688 C CA . LEU A 1 456 ? -34.755 -9.108 52.024 1.00 58.44 456 LEU A CA 1
ATOM 3689 C C . LEU A 1 456 ? -34.104 -10.422 52.487 1.00 58.44 456 LEU A C 1
ATOM 3691 O O . LEU A 1 456 ? -33.380 -11.051 51.716 1.00 58.44 456 LEU A O 1
ATOM 3695 N N . ALA A 1 457 ? -34.390 -10.874 53.711 1.00 57.12 457 ALA A N 1
ATOM 3696 C CA . ALA A 1 457 ? -33.926 -12.164 54.221 1.00 57.12 457 ALA A CA 1
ATOM 3697 C C . ALA A 1 457 ? -34.601 -13.348 53.500 1.00 57.12 457 ALA A C 1
ATOM 3699 O O . ALA A 1 457 ? -33.926 -14.306 53.130 1.00 57.12 457 ALA A O 1
ATOM 3700 N N . ALA A 1 458 ? -35.905 -13.258 53.214 1.00 54.97 458 ALA A N 1
ATOM 3701 C CA . ALA A 1 458 ? -36.635 -14.255 52.431 1.00 54.97 458 ALA A CA 1
ATOM 3702 C C . ALA A 1 458 ? -36.150 -14.308 50.971 1.00 54.97 458 ALA A C 1
ATOM 3704 O O . ALA A 1 458 ? -35.965 -15.394 50.426 1.00 54.97 458 ALA A O 1
ATOM 3705 N N . ALA A 1 459 ? -35.855 -13.156 50.357 1.00 52.91 459 ALA A N 1
ATOM 3706 C CA . ALA A 1 459 ? -35.271 -13.077 49.016 1.00 52.91 459 ALA A CA 1
ATOM 3707 C C . ALA A 1 459 ? -33.841 -13.650 48.959 1.00 52.91 459 ALA A C 1
ATOM 3709 O O . ALA A 1 459 ? -33.468 -14.268 47.962 1.00 52.91 459 ALA A O 1
ATOM 3710 N N . ARG A 1 460 ? -33.053 -13.510 50.037 1.00 52.88 460 ARG A N 1
ATOM 3711 C CA . ARG A 1 460 ? -31.744 -14.173 50.178 1.00 52.88 460 ARG A CA 1
ATOM 3712 C C . ARG A 1 460 ? -31.869 -15.691 50.355 1.00 52.88 460 ARG A C 1
ATOM 3714 O O . ARG A 1 460 ? -31.110 -16.418 49.726 1.00 52.88 460 ARG A O 1
ATOM 3721 N N . HIS A 1 461 ? -32.856 -16.183 51.107 1.00 52.00 461 HIS A N 1
ATOM 3722 C CA . HIS A 1 461 ? -33.111 -17.627 51.233 1.00 52.00 461 HIS A CA 1
ATOM 3723 C C . HIS A 1 461 ? -33.658 -18.271 49.946 1.00 52.00 461 HIS A C 1
ATOM 3725 O O . HIS A 1 461 ? -33.330 -19.420 49.656 1.00 52.00 461 HIS A O 1
ATOM 3731 N N . LEU A 1 462 ? -34.422 -17.536 49.130 1.00 49.25 462 LEU A N 1
ATOM 3732 C CA . LEU A 1 462 ? -34.880 -17.993 47.808 1.00 49.25 462 LEU A CA 1
ATOM 3733 C C . LEU A 1 462 ? -33.759 -18.057 46.755 1.00 49.25 462 LEU A C 1
ATOM 3735 O O . LEU A 1 462 ? -33.894 -18.801 45.788 1.00 49.25 462 LEU A O 1
ATOM 3739 N N . ARG A 1 463 ? -32.642 -17.340 46.952 1.00 49.75 463 ARG A N 1
ATOM 3740 C CA . ARG A 1 463 ? -31.431 -17.444 46.112 1.00 49.75 463 ARG A CA 1
ATOM 3741 C C . ARG A 1 463 ? -30.470 -18.567 46.532 1.00 49.75 463 ARG A C 1
ATOM 3743 O O . ARG A 1 463 ? -29.517 -18.822 45.809 1.00 49.75 463 ARG A O 1
ATOM 3750 N N . LEU A 1 464 ? -30.719 -19.244 47.660 1.00 43.94 464 LEU A N 1
ATOM 3751 C CA . LEU A 1 464 ? -29.857 -20.306 48.205 1.00 43.94 464 LEU A CA 1
ATOM 3752 C C . LEU A 1 464 ? -30.489 -21.712 48.179 1.00 43.94 464 LEU A C 1
ATOM 3754 O O . LEU A 1 464 ? -29.905 -22.652 48.712 1.00 43.94 464 LEU A O 1
ATOM 3758 N N . ARG A 1 465 ? -31.656 -21.900 47.545 1.00 38.41 465 ARG A N 1
ATOM 3759 C CA . ARG A 1 465 ? -32.167 -23.247 47.237 1.00 38.41 465 ARG A CA 1
ATOM 3760 C C . ARG A 1 465 ? -31.664 -23.697 45.859 1.00 38.41 465 ARG A C 1
ATOM 3762 O O . ARG A 1 465 ? -31.927 -22.986 44.887 1.00 38.41 465 ARG A O 1
ATOM 3769 N N . PRO A 1 466 ? -31.019 -24.872 45.725 1.00 40.09 466 PRO A N 1
ATOM 3770 C CA . PRO A 1 466 ? -30.760 -25.448 44.414 1.00 40.09 466 PRO A CA 1
ATOM 3771 C C . PRO A 1 466 ? -32.111 -25.784 43.772 1.00 40.09 466 PRO A C 1
ATOM 3773 O O . PRO A 1 466 ? -32.912 -26.543 44.322 1.00 40.09 466 PRO A O 1
ATOM 3776 N N . ARG A 1 467 ? -32.404 -25.169 42.623 1.00 40.16 467 ARG A N 1
ATOM 3777 C CA . ARG A 1 467 ? -33.541 -25.566 41.791 1.00 40.16 467 ARG A CA 1
ATOM 3778 C C . ARG A 1 467 ? -33.269 -26.984 41.291 1.00 40.16 467 ARG A C 1
ATOM 3780 O O . ARG A 1 467 ? -32.405 -27.183 40.445 1.00 40.16 467 ARG A O 1
ATOM 3787 N N . HIS A 1 468 ? -34.014 -27.954 41.812 1.00 37.69 468 HIS A N 1
ATOM 3788 C CA . HIS A 1 468 ? -34.190 -29.246 41.162 1.00 37.69 468 HIS A CA 1
ATOM 3789 C C . HIS A 1 468 ? -34.721 -29.005 39.741 1.00 37.69 468 HIS A C 1
ATOM 3791 O O . HIS A 1 468 ? -35.856 -28.562 39.568 1.00 37.69 468 HIS A O 1
ATOM 3797 N N . LEU A 1 469 ? -33.890 -29.270 38.731 1.00 37.16 469 LEU A N 1
ATOM 3798 C CA . LEU A 1 469 ? -34.366 -29.530 37.377 1.00 37.16 469 LEU A CA 1
ATOM 3799 C C . LEU A 1 469 ? -35.111 -30.878 37.373 1.00 37.16 469 LEU A C 1
ATOM 3801 O O . LEU A 1 469 ? -34.580 -31.849 37.921 1.00 37.16 469 LEU A O 1
ATOM 3805 N N . PRO A 1 470 ? -36.286 -30.995 36.731 1.00 38.19 470 PRO A N 1
ATOM 3806 C CA . PRO A 1 470 ? -36.854 -32.294 36.406 1.00 38.19 470 PRO A CA 1
ATOM 3807 C C . PRO A 1 470 ? -35.969 -32.990 35.367 1.00 38.19 470 PRO A C 1
ATOM 3809 O O . PRO A 1 470 ? -35.756 -32.492 34.261 1.00 38.19 470 PRO A O 1
ATOM 3812 N N . ALA A 1 471 ? -35.448 -34.156 35.734 1.00 38.19 471 ALA A N 1
ATOM 3813 C CA . ALA A 1 471 ? -34.746 -35.051 34.836 1.00 38.19 471 ALA A CA 1
ATOM 3814 C C . ALA A 1 471 ? -35.722 -35.642 33.806 1.00 38.19 471 ALA A C 1
ATOM 3816 O O . ALA A 1 471 ? -36.426 -36.605 34.095 1.00 38.19 471 ALA A O 1
ATOM 3817 N N . VAL A 1 472 ? -35.712 -35.109 32.584 1.00 36.47 472 VAL A N 1
ATOM 3818 C CA . VAL A 1 472 ? -36.135 -35.844 31.381 1.00 36.47 472 VAL A CA 1
ATOM 3819 C C . VAL A 1 472 ? -35.042 -35.702 30.320 1.00 36.47 472 VAL A C 1
ATOM 3821 O O . VAL A 1 472 ? -35.231 -35.179 29.233 1.00 36.47 472 VAL A O 1
ATOM 3824 N N . VAL A 1 473 ? -33.849 -36.191 30.664 1.00 37.75 473 VAL A N 1
ATOM 3825 C CA . VAL A 1 473 ? -32.894 -36.733 29.691 1.00 37.75 473 VAL A CA 1
ATOM 3826 C C . VAL A 1 473 ? -32.841 -38.227 29.964 1.00 37.75 473 VAL A C 1
ATOM 3828 O O . VAL A 1 473 ? -32.013 -38.723 30.724 1.00 37.75 473 VAL A O 1
ATOM 3831 N N . ARG A 1 474 ? -33.791 -38.956 29.379 1.00 39.78 474 ARG A N 1
ATOM 3832 C CA . ARG A 1 474 ? -33.753 -40.420 29.325 1.00 39.78 474 ARG A CA 1
ATOM 3833 C C . ARG A 1 474 ? -34.101 -40.929 27.931 1.00 39.78 474 ARG A C 1
ATOM 3835 O O . ARG A 1 474 ? -34.853 -41.870 27.791 1.00 39.78 474 ARG A O 1
ATOM 3842 N N . HIS A 1 475 ? -33.513 -40.314 26.909 1.00 39.59 475 HIS A N 1
ATOM 3843 C CA . HIS A 1 475 ? -33.293 -40.931 25.601 1.00 39.59 475 HIS A CA 1
ATOM 3844 C C . HIS A 1 475 ? -32.198 -40.150 24.881 1.00 39.59 475 HIS A C 1
ATOM 3846 O O . HIS A 1 475 ? -32.486 -39.115 24.306 1.00 39.59 475 HIS A O 1
ATOM 3852 N N . LEU A 1 476 ? -30.944 -40.605 25.004 1.00 34.78 476 LEU A N 1
ATOM 3853 C CA . LEU A 1 476 ? -29.833 -40.438 24.036 1.00 34.78 476 LEU A CA 1
ATOM 3854 C C . LEU A 1 476 ? -28.498 -40.953 24.621 1.00 34.78 476 LEU A C 1
ATOM 3856 O O . LEU A 1 476 ? -27.425 -40.393 24.427 1.00 34.78 476 LEU A O 1
ATOM 3860 N N . ARG A 1 477 ? -28.543 -42.072 25.348 1.00 36.34 477 ARG A N 1
ATOM 3861 C CA . ARG A 1 477 ? -27.365 -42.904 25.634 1.00 36.34 477 ARG A CA 1
ATOM 3862 C C . ARG A 1 477 ? -27.761 -44.359 25.474 1.00 36.34 477 ARG A C 1
ATOM 3864 O O . ARG A 1 477 ? -27.897 -45.056 26.461 1.00 36.34 477 ARG A O 1
ATOM 3871 N N . LEU A 1 478 ? -28.045 -44.762 24.238 1.00 38.53 478 LEU A N 1
ATOM 3872 C CA . LEU A 1 478 ? -28.131 -46.157 23.782 1.00 38.53 478 LEU A CA 1
ATOM 3873 C C . LEU A 1 478 ? -28.278 -46.157 22.247 1.00 38.53 478 LEU A C 1
ATOM 3875 O O . LEU A 1 478 ? -29.273 -46.614 21.713 1.00 38.53 478 LEU A O 1
ATOM 3879 N N . ARG A 1 479 ? -27.314 -45.575 21.525 1.00 38.34 479 ARG A N 1
ATOM 3880 C CA . ARG A 1 479 ? -27.064 -45.854 20.093 1.00 38.34 479 ARG A CA 1
ATOM 3881 C C . ARG A 1 479 ? -25.600 -45.550 19.759 1.00 38.34 479 ARG A C 1
ATOM 3883 O O . ARG A 1 479 ? -25.256 -44.665 18.991 1.00 38.34 479 ARG A O 1
ATOM 3890 N N . ARG A 1 480 ? -24.716 -46.299 20.412 1.00 45.12 480 ARG A N 1
ATOM 3891 C CA . ARG A 1 480 ? -23.391 -46.652 19.892 1.00 45.12 480 ARG A CA 1
ATOM 3892 C C . ARG A 1 480 ? -23.206 -48.128 20.204 1.00 45.12 480 ARG A C 1
ATOM 3894 O O . ARG A 1 480 ? -22.781 -48.451 21.308 1.00 45.12 480 ARG A O 1
ATOM 3901 N N . ARG A 1 481 ? -23.630 -48.988 19.274 1.00 40.16 481 ARG A N 1
ATOM 3902 C CA . ARG A 1 481 ? -23.123 -50.348 19.008 1.00 40.16 481 ARG A CA 1
ATOM 3903 C C . ARG A 1 481 ? -24.010 -51.024 17.950 1.00 40.16 481 ARG A C 1
ATOM 3905 O O . ARG A 1 481 ? -25.224 -51.030 18.112 1.00 40.16 481 ARG A O 1
ATOM 3912 N N . HIS A 1 482 ? -23.337 -51.598 16.947 1.00 33.22 482 HIS A N 1
ATOM 3913 C CA . HIS A 1 482 ? -23.810 -52.452 15.837 1.00 33.22 482 HIS A CA 1
ATOM 3914 C C . HIS A 1 482 ? -24.435 -51.708 14.640 1.00 33.22 482 HIS A C 1
ATOM 3916 O O . HIS A 1 482 ? -25.512 -51.143 14.786 1.00 33.22 482 HIS A O 1
ATOM 3922 N N . LEU A 1 483 ? -23.707 -51.492 13.525 1.00 35.78 483 LEU A N 1
ATOM 3923 C CA . LEU A 1 483 ? -23.158 -52.401 12.464 1.00 35.78 483 LEU A CA 1
ATOM 3924 C C . LEU A 1 483 ? -24.066 -52.295 11.210 1.00 35.78 483 LEU A C 1
ATOM 3926 O O . LEU A 1 483 ? -25.242 -51.981 11.400 1.00 35.78 483 LEU A O 1
ATOM 3930 N N . PRO A 1 484 ? -23.611 -52.584 9.972 1.00 44.38 484 PRO A N 1
ATOM 3931 C CA . PRO A 1 484 ? -22.305 -53.088 9.525 1.00 44.38 484 PRO A CA 1
ATOM 3932 C C . PRO A 1 484 ? -21.352 -52.012 8.992 1.00 44.38 484 PRO A C 1
ATOM 3934 O O . PRO A 1 484 ? -21.838 -50.987 8.465 1.00 44.38 484 PRO A O 1
#